Protein AF-Q2H1C8-F1 (afdb_monomer)

Structure (mmCIF, N/CA/C/O backbone):
data_AF-Q2H1C8-F1
#
_entry.id   AF-Q2H1C8-F1
#
loop_
_atom_site.group_PDB
_atom_site.id
_atom_site.type_symbol
_atom_site.label_atom_id
_atom_site.label_alt_id
_atom_site.label_comp_id
_atom_site.label_asym_id
_atom_site.label_entity_id
_atom_site.label_seq_id
_atom_site.pdbx_PDB_ins_code
_atom_site.Cartn_x
_atom_site.Cartn_y
_atom_site.Cartn_z
_atom_site.occupancy
_atom_site.B_iso_or_equiv
_atom_site.auth_seq_id
_atom_site.auth_comp_id
_atom_site.auth_asym_id
_atom_site.auth_atom_id
_atom_site.pdbx_PDB_model_num
ATOM 1 N N . MET A 1 1 ? -39.085 -27.936 -40.346 1.00 47.75 1 MET A N 1
ATOM 2 C CA . MET A 1 1 ? -37.870 -27.514 -39.615 1.00 47.75 1 MET A CA 1
ATOM 3 C C . MET A 1 1 ? -37.328 -26.247 -40.264 1.00 47.75 1 MET A C 1
ATOM 5 O O . MET A 1 1 ? -36.625 -26.359 -41.251 1.00 47.75 1 MET A O 1
ATOM 9 N N . HIS A 1 2 ? -37.694 -25.061 -39.776 1.00 37.44 2 HIS A N 1
ATOM 10 C CA . HIS A 1 2 ? -36.994 -23.793 -40.040 1.00 37.44 2 HIS A CA 1
ATOM 11 C C . HIS A 1 2 ? -37.381 -22.828 -38.915 1.00 37.44 2 HIS A C 1
ATOM 13 O O . HIS A 1 2 ? -38.560 -22.537 -38.712 1.00 37.44 2 HIS A O 1
ATOM 19 N N . MET A 1 3 ? -36.390 -22.457 -38.104 1.00 42.28 3 MET A N 1
ATOM 20 C CA . MET A 1 3 ? -36.569 -21.702 -36.867 1.00 42.28 3 MET A CA 1
ATOM 21 C C . MET A 1 3 ? -36.722 -20.199 -37.115 1.00 42.28 3 MET A C 1
ATOM 23 O O . MET A 1 3 ? -36.056 -19.604 -37.959 1.00 42.28 3 MET A O 1
ATOM 27 N N . ARG A 1 4 ? -37.620 -19.616 -36.316 1.00 41.25 4 ARG A N 1
ATOM 28 C CA . ARG A 1 4 ? -37.974 -18.198 -36.221 1.00 41.25 4 ARG A CA 1
ATOM 29 C C . ARG A 1 4 ? -36.834 -17.352 -35.637 1.00 41.25 4 ARG A C 1
ATOM 31 O O . ARG A 1 4 ? -36.237 -17.722 -34.631 1.00 41.25 4 ARG A O 1
ATOM 38 N N . LYS A 1 5 ? -36.637 -16.162 -36.213 1.00 43.81 5 LYS A N 1
ATOM 39 C CA . LYS A 1 5 ? -35.953 -15.008 -35.598 1.00 43.81 5 LYS A CA 1
ATOM 40 C C . LYS A 1 5 ? -36.839 -14.376 -34.509 1.00 43.81 5 LYS A C 1
ATOM 42 O O . LYS A 1 5 ? -38.041 -14.254 -34.753 1.00 43.81 5 LYS A O 1
ATOM 47 N N . PRO A 1 6 ? -36.281 -13.873 -33.395 1.00 55.62 6 PRO A N 1
ATOM 48 C CA . PRO A 1 6 ? -36.965 -12.903 -32.551 1.00 55.62 6 PRO A CA 1
ATOM 49 C C . PRO A 1 6 ? -36.485 -11.464 -32.798 1.00 55.62 6 PRO A C 1
ATOM 51 O O . PRO A 1 6 ? -35.338 -11.203 -33.162 1.00 55.62 6 PRO A O 1
ATOM 54 N N . ALA A 1 7 ? -37.440 -10.554 -32.623 1.00 42.25 7 ALA A N 1
ATOM 55 C CA . ALA A 1 7 ? -37.390 -9.126 -32.883 1.00 42.25 7 ALA A CA 1
ATOM 56 C C . ALA A 1 7 ? -36.668 -8.331 -31.782 1.00 42.25 7 ALA A C 1
ATOM 58 O O . ALA A 1 7 ? -36.694 -8.689 -30.606 1.00 42.25 7 ALA A O 1
ATOM 59 N N . ALA A 1 8 ? -36.063 -7.216 -32.193 1.00 38.38 8 ALA A N 1
ATOM 60 C CA . ALA A 1 8 ? -35.438 -6.228 -31.328 1.00 38.38 8 ALA A CA 1
ATOM 61 C C . ALA A 1 8 ? -36.496 -5.301 -30.704 1.00 38.38 8 ALA A C 1
ATOM 63 O O . ALA A 1 8 ? -37.280 -4.676 -31.417 1.00 38.38 8 ALA A O 1
ATOM 64 N N . VAL A 1 9 ? -36.485 -5.188 -29.375 1.00 45.25 9 VAL A N 1
ATOM 65 C CA . VAL A 1 9 ? -37.262 -4.203 -28.610 1.00 45.25 9 VAL A CA 1
ATOM 66 C C . VAL A 1 9 ? -36.322 -3.060 -28.237 1.00 45.25 9 VAL A C 1
ATOM 68 O O . VAL A 1 9 ? -35.395 -3.232 -27.448 1.00 45.25 9 VAL A O 1
ATOM 71 N N . GLY A 1 10 ? -36.542 -1.896 -28.848 1.00 35.31 10 GLY A N 1
ATOM 72 C CA . GLY A 1 10 ? -35.863 -0.650 -28.512 1.00 35.31 10 GLY A CA 1
ATOM 73 C C . GLY A 1 10 ? -36.555 0.041 -27.340 1.00 35.31 10 GLY A C 1
ATOM 74 O O . GLY A 1 10 ? -37.722 0.410 -27.442 1.00 35.31 10 GLY A O 1
ATOM 75 N N . VAL A 1 11 ? -35.830 0.240 -26.239 1.00 39.38 11 VAL A N 1
ATOM 76 C CA . VAL A 1 11 ? -36.280 1.049 -25.101 1.00 39.38 11 VAL A CA 1
ATOM 77 C C . VAL A 1 11 ? -35.588 2.408 -25.178 1.00 39.38 11 VAL A C 1
ATOM 79 O O . VAL A 1 11 ? -34.379 2.528 -24.985 1.00 39.38 11 VAL A O 1
ATOM 82 N N . SER A 1 12 ? -36.379 3.428 -25.506 1.00 35.19 12 SER A N 1
ATOM 83 C CA . SER A 1 12 ? -36.009 4.842 -25.504 1.00 35.19 12 SER A CA 1
ATOM 84 C C . SER A 1 12 ? -36.147 5.397 -24.084 1.00 35.19 12 SER A C 1
ATOM 86 O O . SER A 1 12 ? -37.253 5.475 -23.553 1.00 35.19 12 SER A O 1
ATOM 88 N N . LEU A 1 13 ? -35.030 5.767 -23.455 1.00 40.91 13 LEU A N 1
ATOM 89 C CA . LEU A 1 13 ? -35.006 6.454 -22.161 1.00 40.91 13 LEU A CA 1
ATOM 90 C C . LEU A 1 13 ? -34.890 7.964 -22.392 1.00 40.91 13 LEU A C 1
ATOM 92 O O . LEU A 1 13 ? -33.826 8.492 -22.721 1.00 40.91 13 LEU A O 1
ATOM 96 N N . GLN A 1 14 ? -36.020 8.652 -22.226 1.00 35.97 14 GLN A N 1
ATOM 97 C CA . GLN A 1 14 ? -36.100 10.107 -22.198 1.00 35.97 14 GLN A CA 1
ATOM 98 C C . GLN A 1 14 ? -35.406 10.662 -20.948 1.00 35.97 14 GLN A C 1
ATOM 100 O O . GLN A 1 14 ? -35.625 10.220 -19.823 1.00 35.97 14 GLN A O 1
ATOM 105 N N . ARG A 1 15 ? -34.556 11.662 -21.179 1.00 33.75 15 ARG A N 1
ATOM 106 C CA . ARG A 1 15 ? -33.728 12.354 -20.192 1.00 33.75 15 ARG A CA 1
ATOM 107 C C . ARG A 1 15 ? -34.491 13.581 -19.688 1.00 33.75 15 ARG A C 1
ATOM 109 O O . ARG A 1 15 ? -34.527 14.605 -20.369 1.00 33.75 15 ARG A O 1
ATOM 116 N N . THR A 1 16 ? -35.113 13.483 -18.519 1.00 36.34 16 THR A N 1
ATOM 117 C CA . THR A 1 16 ? -35.773 14.610 -17.849 1.00 36.34 16 THR A CA 1
ATOM 118 C C . THR A 1 16 ? -34.731 15.565 -17.262 1.00 36.34 16 THR A C 1
ATOM 120 O O . THR A 1 16 ? -33.874 15.194 -16.462 1.00 36.34 16 THR A O 1
ATOM 123 N N . ARG A 1 17 ? -34.780 16.820 -17.721 1.00 34.28 17 ARG A N 1
ATOM 124 C CA . ARG A 1 17 ? -34.026 17.958 -17.189 1.00 34.28 17 ARG A CA 1
ATOM 125 C C . ARG A 1 17 ? -34.794 18.535 -15.998 1.00 34.28 17 ARG A C 1
ATOM 127 O O . ARG A 1 17 ? -35.931 18.954 -16.175 1.00 34.28 17 ARG A O 1
ATOM 134 N N . TYR A 1 18 ? -34.153 18.629 -14.837 1.00 34.91 18 TYR A N 1
ATOM 135 C CA . TYR A 1 18 ? -34.600 19.466 -13.723 1.00 34.91 18 TYR A CA 1
ATOM 136 C C . TYR A 1 18 ? -33.460 20.410 -13.333 1.00 34.91 18 TYR A C 1
ATOM 138 O O . TYR A 1 18 ? -32.465 19.985 -12.754 1.00 34.91 18 TYR A O 1
ATOM 146 N N . LEU A 1 19 ? -33.605 21.690 -13.674 1.00 37.50 19 LEU A N 1
ATOM 147 C CA . LEU A 1 19 ? -32.860 22.805 -13.093 1.00 37.50 19 LEU A CA 1
ATOM 148 C C . LEU A 1 19 ? -33.849 23.962 -12.954 1.00 37.50 19 LEU A C 1
ATOM 150 O O . LEU A 1 19 ? -34.222 24.572 -13.948 1.00 37.50 19 LEU A O 1
ATOM 154 N N . ASN A 1 20 ? -34.281 24.225 -11.724 1.00 35.97 20 ASN A N 1
ATOM 155 C CA . ASN A 1 20 ? -34.938 25.462 -11.321 1.00 35.97 20 ASN A CA 1
ATOM 156 C C . ASN A 1 20 ? -34.408 25.808 -9.928 1.00 35.97 20 ASN A C 1
ATOM 158 O O . ASN A 1 20 ? -34.666 25.089 -8.967 1.00 35.97 20 ASN A O 1
ATOM 162 N N . ALA A 1 21 ? -33.652 26.897 -9.837 1.00 36.03 21 ALA A N 1
ATOM 163 C CA . ALA A 1 21 ? -33.289 27.552 -8.588 1.00 36.03 21 ALA A CA 1
ATOM 164 C C . ALA A 1 21 ? -33.554 29.051 -8.778 1.00 36.03 21 ALA A C 1
ATOM 166 O O . ALA A 1 21 ? -32.975 29.637 -9.696 1.00 36.03 21 ALA A O 1
ATOM 167 N N . PRO A 1 22 ? -34.424 29.678 -7.972 1.00 46.78 22 PRO A N 1
ATOM 168 C CA . PRO A 1 22 ? -34.590 31.117 -8.003 1.00 46.78 22 PRO A CA 1
ATOM 169 C C . PRO A 1 22 ? -33.623 31.792 -7.025 1.00 46.78 22 PRO A C 1
ATOM 171 O O . PRO A 1 22 ? -33.541 31.463 -5.843 1.00 46.78 22 PRO A O 1
ATOM 174 N N . SER A 1 23 ? -32.906 32.772 -7.558 1.00 36.56 23 SER A N 1
ATOM 175 C CA . SER A 1 23 ? -32.208 33.830 -6.840 1.00 36.56 23 SER A CA 1
ATOM 176 C C . SER A 1 23 ? -33.203 34.794 -6.193 1.00 36.56 23 SER A C 1
ATOM 178 O O . SER A 1 23 ? -34.094 35.288 -6.883 1.00 36.56 23 SER A O 1
ATOM 180 N N . LEU A 1 24 ? -32.995 35.151 -4.924 1.00 36.97 24 LEU A N 1
ATOM 181 C CA . LEU A 1 24 ? -33.619 36.319 -4.303 1.00 36.97 24 LEU A CA 1
ATOM 182 C C . LEU A 1 24 ? -32.578 37.103 -3.500 1.00 36.97 24 LEU A C 1
ATOM 184 O O . LEU A 1 24 ? -31.921 36.584 -2.602 1.00 36.97 24 LEU A O 1
ATOM 188 N N . SER A 1 25 ? -32.448 38.364 -3.896 1.00 32.69 25 SER A N 1
ATOM 189 C CA . SER A 1 25 ? -31.690 39.446 -3.281 1.00 32.69 25 SER A CA 1
ATOM 190 C C . SER A 1 25 ? -32.709 40.446 -2.747 1.00 32.69 25 SER A C 1
ATOM 192 O O . SER A 1 25 ? -33.549 40.883 -3.533 1.00 32.69 25 SER A O 1
ATOM 194 N N . THR A 1 26 ? -32.670 40.825 -1.465 1.00 34.62 26 THR A N 1
ATOM 195 C CA . THR A 1 26 ? -33.215 42.111 -0.978 1.00 34.62 26 THR A CA 1
ATOM 196 C C . THR A 1 26 ? -32.616 42.481 0.388 1.00 34.62 26 THR A C 1
ATOM 198 O O . THR A 1 26 ? -32.080 41.639 1.100 1.00 34.62 26 THR A O 1
ATOM 201 N N . ALA A 1 27 ? -32.657 43.774 0.690 1.00 31.86 27 ALA A N 1
ATOM 202 C CA . ALA A 1 27 ? -31.716 44.572 1.462 1.00 31.86 27 ALA A CA 1
ATOM 203 C C . ALA A 1 27 ? -32.172 44.962 2.895 1.00 31.86 27 ALA A C 1
ATOM 205 O O . ALA A 1 27 ? -33.369 45.102 3.108 1.00 31.86 27 ALA A O 1
ATOM 206 N N . LEU A 1 28 ? -31.176 45.280 3.758 1.00 38.34 28 LEU A N 1
ATOM 207 C CA . LEU A 1 28 ? -31.119 46.308 4.848 1.00 38.34 28 LEU A CA 1
ATOM 208 C C . LEU A 1 28 ? -32.141 46.248 6.025 1.00 38.34 28 LEU A C 1
ATOM 210 O O . LEU A 1 28 ? -33.147 45.562 5.909 1.00 38.34 28 LEU A O 1
ATOM 214 N N . PRO A 1 29 ? -32.017 47.049 7.122 1.00 43.69 29 PRO A N 1
ATOM 215 C CA . PRO A 1 29 ? -30.864 47.637 7.845 1.00 43.69 29 PRO A CA 1
ATOM 216 C C . PRO A 1 29 ? -30.934 47.459 9.400 1.00 43.69 29 PRO A C 1
ATOM 218 O O . PRO A 1 29 ? -31.961 47.082 9.946 1.00 43.69 29 PRO A O 1
ATOM 221 N N . GLY A 1 30 ? -29.871 47.867 10.115 1.00 32.38 30 GLY A N 1
ATOM 222 C CA . GLY A 1 30 ? -29.952 48.474 11.462 1.00 32.38 30 GLY A CA 1
ATOM 223 C C . GLY A 1 30 ? -30.080 47.553 12.688 1.00 32.38 30 GLY A C 1
ATOM 224 O O . GLY A 1 30 ? -31.039 46.810 12.831 1.00 32.38 30 GLY A O 1
ATOM 225 N N . ASP A 1 31 ? -29.129 47.645 13.622 1.00 34.78 31 ASP A N 1
ATOM 226 C CA . ASP A 1 31 ? -29.309 48.327 14.921 1.00 34.78 31 ASP A CA 1
ATOM 227 C C . ASP A 1 31 ? -28.268 47.804 15.935 1.00 34.78 31 ASP A C 1
ATOM 229 O O . ASP A 1 31 ? -28.233 46.628 16.307 1.00 34.78 31 ASP A O 1
ATOM 233 N N . ALA A 1 32 ? -27.358 48.683 16.354 1.00 44.25 32 ALA A N 1
ATOM 234 C CA . ALA A 1 32 ? -26.281 48.366 17.282 1.00 44.25 32 ALA A CA 1
ATOM 235 C C . ALA A 1 32 ? -26.806 48.413 18.723 1.00 44.25 32 ALA A C 1
ATOM 237 O O . ALA A 1 32 ? -27.017 49.489 19.280 1.00 44.25 32 ALA A O 1
ATOM 238 N N . ARG A 1 33 ? -26.980 47.247 19.361 1.00 36.88 33 ARG A N 1
ATOM 239 C CA . ARG A 1 33 ? -27.261 47.154 20.802 1.00 36.88 33 ARG A CA 1
ATOM 240 C C . ARG A 1 33 ? -26.082 46.569 21.572 1.00 36.88 33 ARG A C 1
ATOM 242 O O . ARG A 1 33 ? -25.694 45.414 21.436 1.00 36.88 33 ARG A O 1
ATOM 249 N N . MET A 1 34 ? -25.535 47.437 22.411 1.00 42.88 34 MET A N 1
ATOM 250 C CA . MET A 1 34 ? -24.472 47.222 23.380 1.00 42.88 34 MET A CA 1
ATOM 251 C C . MET A 1 34 ? -24.948 46.283 24.505 1.00 42.88 34 MET A C 1
ATOM 253 O O . MET A 1 34 ? -25.740 46.677 25.362 1.00 42.88 34 MET A O 1
ATOM 257 N N . HIS A 1 35 ? -24.458 45.041 24.535 1.00 41.94 35 HIS A N 1
ATOM 258 C CA . HIS A 1 35 ? -24.708 44.115 25.642 1.00 41.94 35 HIS A CA 1
ATOM 259 C C . HIS A 1 35 ? -23.667 44.308 26.754 1.00 41.94 35 HIS A C 1
ATOM 261 O O . HIS A 1 35 ? -22.534 43.841 26.671 1.00 41.94 35 HIS A O 1
ATOM 267 N N . LYS A 1 36 ? -24.085 45.003 27.818 1.00 39.75 36 LYS A N 1
ATOM 268 C CA . LYS A 1 36 ? -23.411 45.070 29.124 1.00 39.75 36 LYS A CA 1
ATOM 269 C C . LYS A 1 36 ? -23.222 43.655 29.689 1.00 39.75 36 LYS A C 1
ATOM 271 O O . LYS A 1 36 ? -24.198 42.970 29.992 1.00 39.75 36 LYS A O 1
ATOM 276 N N . THR A 1 37 ? -21.975 43.241 29.886 1.00 42.34 37 THR A N 1
ATOM 277 C CA . THR A 1 37 ? -21.612 42.018 30.612 1.00 42.34 37 THR A CA 1
ATOM 278 C C . THR A 1 37 ? -21.933 42.172 32.098 1.00 42.34 37 THR A C 1
ATOM 280 O O . THR A 1 37 ? -21.406 43.063 32.766 1.00 42.34 37 THR A O 1
ATOM 283 N N . ARG A 1 38 ? -22.804 41.303 32.622 1.00 50.41 38 ARG A N 1
ATOM 284 C CA . ARG A 1 38 ? -23.060 41.156 34.062 1.00 50.41 38 ARG A CA 1
ATOM 285 C C . ARG A 1 38 ? -21.930 40.327 34.704 1.00 50.41 38 ARG A C 1
ATOM 287 O O . ARG A 1 38 ? -21.481 39.367 34.081 1.00 50.41 38 ARG A O 1
ATOM 294 N N . PRO A 1 39 ? -21.461 40.674 35.915 1.00 47.44 39 PRO A N 1
ATOM 295 C CA . PRO A 1 39 ? -20.345 39.993 36.568 1.00 47.44 39 PRO A CA 1
ATOM 296 C C . PRO A 1 39 ? -20.703 38.580 37.065 1.00 47.44 39 PRO A C 1
ATOM 298 O O . PRO A 1 39 ? -21.819 38.312 37.507 1.00 47.44 39 PRO A O 1
ATOM 301 N N . LEU A 1 40 ? -19.705 37.692 37.005 1.00 46.59 40 LEU A N 1
ATOM 302 C CA . LEU A 1 40 ? -19.705 36.257 37.330 1.00 46.59 40 LEU A CA 1
ATOM 303 C C . LEU A 1 40 ? -19.824 35.970 38.845 1.00 46.59 40 LEU A C 1
ATOM 305 O O . LEU A 1 40 ? -18.958 35.332 39.438 1.00 46.59 40 LEU A O 1
ATOM 309 N N . GLY A 1 41 ? -20.887 36.459 39.487 1.00 51.81 41 GLY A N 1
ATOM 310 C CA . GLY A 1 41 ? -21.098 36.327 40.934 1.00 51.81 41 GLY A CA 1
ATOM 311 C C . GLY A 1 41 ? -21.976 35.157 41.399 1.00 51.81 41 GLY A C 1
ATOM 312 O O . GLY A 1 41 ? -21.980 34.869 42.589 1.00 51.81 41 GLY A O 1
ATOM 313 N N . SER A 1 42 ? -22.713 34.463 40.519 1.00 47.88 42 SER A N 1
ATOM 314 C CA . SER A 1 42 ? -23.814 33.570 40.949 1.00 47.88 42 SER A CA 1
ATOM 315 C C . SER A 1 42 ? -23.614 32.066 40.699 1.00 47.88 42 SER A C 1
ATOM 317 O O . SER A 1 42 ? -24.591 31.331 40.587 1.00 47.88 42 SER A O 1
ATOM 319 N N . LEU A 1 43 ? 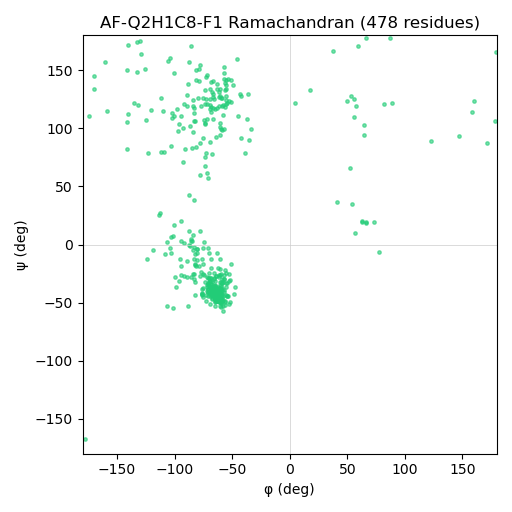-22.372 31.574 40.612 1.00 50.12 43 LEU A N 1
ATOM 320 C CA . LEU A 1 43 ? -22.093 30.126 40.518 1.00 50.12 43 LEU A CA 1
ATOM 321 C C . LEU A 1 43 ? -21.631 29.491 41.842 1.00 50.12 43 LEU A C 1
ATOM 323 O O . LEU A 1 43 ? -21.258 28.320 41.858 1.00 50.12 43 LEU A O 1
ATOM 327 N N . ARG A 1 44 ? -21.669 30.227 42.963 1.00 50.94 44 ARG A N 1
ATOM 328 C CA . ARG A 1 44 ? -21.317 29.679 44.287 1.00 50.94 44 ARG A CA 1
ATOM 329 C C . ARG A 1 44 ? -22.431 28.870 44.963 1.00 50.94 44 ARG A C 1
ATOM 331 O O . ARG A 1 44 ? -22.113 28.107 45.865 1.00 50.94 44 ARG A O 1
ATOM 338 N N . ASP A 1 45 ? -23.667 28.935 44.469 1.00 53.44 45 ASP A N 1
ATOM 339 C CA . ASP A 1 45 ? -24.821 28.280 45.110 1.00 53.44 45 ASP A CA 1
ATOM 340 C C . ASP A 1 45 ? -25.280 26.974 44.430 1.00 53.44 45 ASP A C 1
ATOM 342 O O . ASP A 1 45 ? -26.295 26.401 44.814 1.00 53.44 45 ASP A O 1
ATOM 346 N N . ILE A 1 46 ? -24.542 26.470 43.429 1.00 56.34 46 ILE A N 1
ATOM 347 C CA . ILE A 1 46 ? -24.940 25.275 42.648 1.00 56.34 46 ILE A CA 1
ATOM 348 C C . ILE A 1 46 ? -24.080 24.038 42.973 1.00 56.34 46 ILE A C 1
ATOM 350 O O . ILE A 1 46 ? -24.411 22.925 42.567 1.00 56.34 46 ILE A O 1
ATOM 354 N N . PHE A 1 47 ? -23.007 24.177 43.757 1.00 51.81 47 PHE A N 1
ATOM 355 C CA . PHE A 1 47 ? -22.243 23.016 44.217 1.00 51.81 47 PHE A CA 1
ATOM 356 C C . PHE A 1 47 ? -22.737 22.570 45.600 1.00 51.81 47 PHE A C 1
ATOM 358 O O . PHE A 1 47 ? -22.490 23.276 46.582 1.00 51.81 47 PHE A O 1
ATOM 365 N N . PRO A 1 48 ? -23.409 21.408 45.728 1.00 45.72 48 PRO A N 1
ATOM 366 C CA . PRO A 1 48 ? -23.657 20.826 47.036 1.00 45.72 48 PRO A CA 1
ATOM 367 C C . PRO A 1 48 ? -22.301 20.555 47.686 1.00 45.72 48 PRO A C 1
ATOM 369 O O . PRO A 1 48 ? -21.383 20.055 47.035 1.00 45.72 48 PRO A O 1
ATOM 372 N N . ARG A 1 49 ? -22.191 20.947 48.959 1.00 48.69 49 ARG A N 1
ATOM 373 C CA . ARG A 1 49 ? -21.038 20.768 49.848 1.00 48.69 49 ARG A CA 1
ATOM 374 C C . ARG A 1 49 ? -20.316 19.456 49.547 1.00 48.69 49 ARG A C 1
ATOM 376 O O . ARG A 1 49 ? -20.740 18.388 49.982 1.00 48.69 49 ARG A O 1
ATOM 383 N N . ILE A 1 50 ? -19.224 19.568 48.794 1.00 46.75 50 ILE A N 1
ATOM 384 C CA . ILE A 1 50 ? -18.255 18.499 48.600 1.00 46.75 50 ILE A CA 1
ATOM 385 C C . ILE A 1 50 ? -17.853 18.046 49.997 1.00 46.75 50 ILE A C 1
ATOM 387 O O . ILE A 1 50 ? -17.470 18.870 50.827 1.00 46.75 50 ILE A O 1
ATOM 391 N N . HIS A 1 51 ? -18.040 16.753 50.240 1.00 50.91 51 HIS A N 1
ATOM 392 C CA . HIS A 1 51 ? -17.789 16.066 51.493 1.00 50.91 51 HIS A CA 1
ATOM 393 C C . HIS A 1 51 ? -16.543 16.614 52.191 1.00 50.91 51 HIS A C 1
ATOM 395 O O . HIS A 1 51 ? -15.410 16.377 51.778 1.00 50.91 51 HIS A O 1
ATOM 401 N N . GLN A 1 52 ? -16.781 17.342 53.277 1.00 50.78 52 GLN A N 1
ATOM 402 C CA . GLN A 1 52 ? -15.809 17.487 54.344 1.00 50.78 52 GLN A CA 1
ATOM 403 C C . GLN A 1 52 ? -15.454 16.048 54.752 1.00 50.78 52 GLN A C 1
ATOM 405 O O . GLN A 1 52 ? -16.390 15.285 55.023 1.00 50.78 52 GLN A O 1
ATOM 410 N N . PRO A 1 53 ? -14.180 15.611 54.701 1.00 50.66 53 PRO A N 1
ATOM 411 C CA . PRO A 1 53 ? -13.854 14.257 55.109 1.00 50.66 53 PRO A CA 1
ATOM 412 C C . PRO A 1 53 ? -14.370 14.090 56.532 1.00 50.66 53 PRO A C 1
ATOM 414 O O . PRO A 1 53 ? -14.099 14.916 57.407 1.00 50.66 53 PRO A O 1
ATOM 417 N N . LEU A 1 54 ? -15.202 13.065 56.694 1.00 49.59 54 LEU A N 1
ATOM 418 C CA . LEU A 1 54 ? -15.783 12.651 57.957 1.00 49.59 54 LEU A CA 1
ATOM 419 C C . LEU A 1 54 ? -14.673 12.721 59.021 1.00 49.59 54 LEU A C 1
ATOM 421 O O . LEU A 1 54 ? -13.592 12.186 58.753 1.00 49.59 54 LEU A O 1
ATOM 425 N N . PRO A 1 55 ? -14.866 13.401 60.167 1.00 48.53 55 PRO A N 1
ATOM 426 C CA . PRO A 1 55 ? -13.867 13.423 61.224 1.00 48.53 55 PRO A CA 1
ATOM 427 C C . PRO A 1 55 ? -13.725 11.992 61.738 1.00 48.53 55 PRO A C 1
ATOM 429 O O . PRO A 1 55 ? -14.499 11.524 62.570 1.00 48.53 55 PRO A O 1
ATOM 432 N N . MET A 1 56 ? -12.776 11.274 61.146 1.00 49.25 56 MET A N 1
ATOM 433 C CA . MET A 1 56 ? -12.441 9.903 61.473 1.00 49.25 56 MET A CA 1
ATOM 434 C C . MET A 1 56 ? -12.132 9.877 62.963 1.00 49.25 56 MET A C 1
ATOM 436 O O . MET A 1 56 ? -11.286 10.635 63.446 1.00 49.25 56 MET A O 1
ATOM 440 N N . ASN A 1 57 ? -12.897 9.076 63.702 1.00 67.31 57 ASN A N 1
ATOM 441 C CA . ASN A 1 57 ? -12.821 9.028 65.152 1.00 67.31 57 ASN A CA 1
ATOM 442 C C . ASN A 1 57 ? -11.364 8.724 65.538 1.00 67.31 57 ASN A C 1
ATOM 444 O O . ASN A 1 57 ? -10.723 7.881 64.911 1.00 67.31 57 ASN A O 1
ATOM 448 N N . GLN A 1 58 ? -10.809 9.395 66.548 1.00 69.06 58 GLN A N 1
ATOM 449 C CA . GLN A 1 58 ? -9.393 9.249 66.925 1.00 69.06 58 GLN A CA 1
ATOM 450 C C . GLN A 1 58 ? -9.012 7.780 67.210 1.00 69.06 58 GLN A C 1
ATOM 452 O O . GLN A 1 58 ? -7.868 7.369 67.033 1.00 69.06 58 GLN A O 1
ATOM 457 N N . ARG A 1 59 ? -9.999 6.956 67.580 1.00 72.69 59 ARG A N 1
ATOM 458 C CA . ARG A 1 59 ? -9.864 5.500 67.728 1.00 72.69 59 ARG A CA 1
ATOM 459 C C . ARG A 1 59 ? -9.721 4.748 66.402 1.00 72.69 59 ARG A C 1
ATOM 461 O O . ARG A 1 59 ? -9.014 3.749 66.345 1.00 72.69 59 ARG A O 1
ATOM 468 N N . GLU A 1 60 ? -10.384 5.194 65.343 1.00 67.81 60 GLU A N 1
ATOM 469 C CA . GLU A 1 60 ? -10.311 4.582 64.012 1.00 67.81 60 GLU A CA 1
ATOM 470 C C . GLU A 1 60 ? -8.994 4.918 63.319 1.00 67.81 60 GLU A C 1
ATOM 472 O O . GLU A 1 60 ? -8.394 4.040 62.703 1.00 67.81 60 GLU A O 1
ATOM 477 N N . SER A 1 61 ? -8.486 6.143 63.486 1.00 81.12 61 SER A N 1
ATOM 478 C CA . SER A 1 61 ? -7.150 6.501 62.999 1.00 81.12 61 SER A CA 1
ATOM 479 C C . SER A 1 61 ? -6.048 5.746 63.736 1.00 81.12 61 SER A C 1
ATOM 481 O O . SER A 1 61 ? -5.121 5.262 63.091 1.00 81.12 61 SER A O 1
ATOM 483 N N . GLN A 1 62 ? -6.186 5.535 65.049 1.00 79.31 62 GLN A N 1
ATOM 484 C CA . GLN A 1 62 ? -5.282 4.667 65.808 1.00 79.31 62 GLN A CA 1
ATOM 485 C C . GLN A 1 62 ? -5.368 3.203 65.360 1.00 79.31 62 GLN A C 1
ATOM 487 O O . GLN A 1 62 ? -4.333 2.573 65.171 1.00 79.31 62 GLN A O 1
ATOM 492 N N . ARG A 1 63 ? -6.571 2.662 65.118 1.00 76.69 63 ARG A N 1
ATOM 493 C CA . ARG A 1 63 ? -6.737 1.293 64.593 1.00 76.69 63 ARG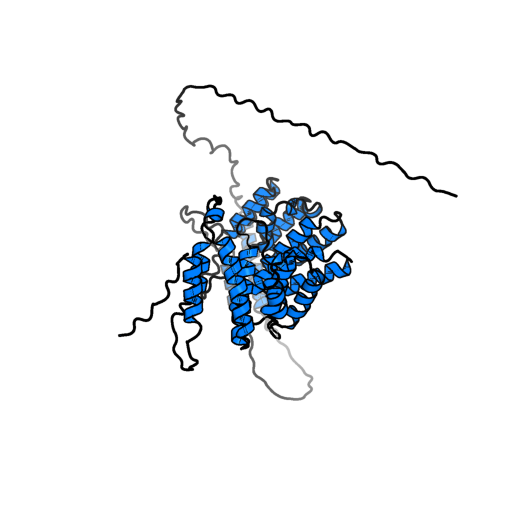 A CA 1
ATOM 494 C C . ARG A 1 63 ? -6.137 1.124 63.202 1.00 76.69 63 ARG A C 1
ATOM 496 O O . ARG A 1 63 ? -5.500 0.109 62.941 1.00 76.69 63 ARG A O 1
ATOM 503 N N . LEU A 1 64 ? -6.307 2.112 62.326 1.00 78.06 64 LEU A N 1
ATOM 504 C CA . LEU A 1 64 ? -5.688 2.097 61.005 1.00 78.06 64 LEU A CA 1
ATOM 505 C C . LEU A 1 64 ? -4.160 2.139 61.124 1.00 78.06 64 LEU A C 1
ATOM 507 O O . LEU A 1 64 ? -3.473 1.360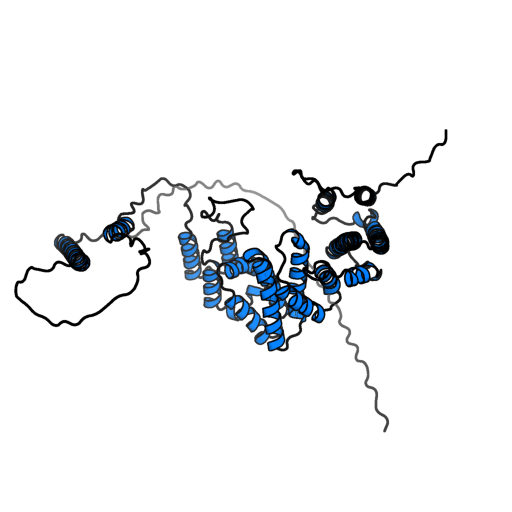 60.470 1.00 78.06 64 LEU A O 1
ATOM 511 N N . LEU A 1 65 ? -3.632 3.004 61.992 1.00 83.56 65 LEU A N 1
ATOM 512 C CA . LEU A 1 65 ? -2.197 3.125 62.223 1.00 83.56 65 LEU A CA 1
ATOM 513 C C . LEU A 1 65 ? -1.597 1.823 62.771 1.00 83.56 65 LEU A C 1
ATOM 515 O O . LEU A 1 65 ? -0.556 1.380 62.292 1.00 83.56 65 LEU A O 1
ATOM 519 N N . GLU A 1 66 ? -2.258 1.188 63.739 1.00 77.94 66 GLU A N 1
ATOM 520 C CA . GLU A 1 66 ? -1.813 -0.094 64.290 1.00 77.94 66 GLU A CA 1
ATOM 521 C C . GLU A 1 66 ? -1.891 -1.216 63.248 1.00 77.94 66 GLU A C 1
ATOM 523 O O . GLU A 1 66 ? -0.936 -1.976 63.117 1.00 77.94 66 GLU A O 1
ATOM 528 N N . ASN A 1 67 ? -2.936 -1.262 62.415 1.00 75.69 67 ASN A N 1
ATOM 529 C CA . ASN A 1 67 ? -3.024 -2.231 61.316 1.00 75.69 67 ASN A CA 1
ATOM 530 C C . ASN A 1 67 ? -1.941 -2.029 60.246 1.00 75.69 67 ASN A C 1
ATOM 532 O O . ASN A 1 67 ? -1.421 -2.995 59.691 1.00 75.69 67 ASN A O 1
ATOM 536 N N . ILE A 1 68 ? -1.562 -0.782 59.959 1.00 79.88 68 ILE A N 1
ATOM 537 C CA . ILE A 1 68 ? -0.462 -0.498 59.030 1.00 79.88 68 ILE A CA 1
ATOM 538 C C . ILE A 1 68 ? 0.873 -0.927 59.648 1.00 79.88 68 ILE A C 1
ATOM 540 O O . ILE A 1 68 ? 1.682 -1.561 58.971 1.00 79.88 68 ILE A O 1
ATOM 544 N N . LYS A 1 69 ? 1.104 -0.643 60.937 1.00 85.25 69 LYS A N 1
ATOM 545 C CA . LYS A 1 69 ? 2.324 -1.067 61.642 1.00 85.25 69 LYS A CA 1
ATOM 546 C C . LYS A 1 69 ? 2.456 -2.586 61.711 1.00 85.25 69 LYS A C 1
ATOM 548 O O . LYS A 1 69 ? 3.554 -3.100 61.504 1.00 85.25 69 LYS A O 1
ATOM 553 N N . THR A 1 70 ? 1.370 -3.305 61.999 1.00 79.12 70 THR A N 1
ATOM 554 C CA . THR A 1 70 ? 1.383 -4.774 62.045 1.00 79.12 70 THR A CA 1
ATOM 555 C C . THR A 1 70 ? 1.621 -5.358 60.661 1.00 79.12 70 THR A C 1
ATOM 557 O O . THR A 1 70 ? 2.461 -6.242 60.532 1.00 79.12 70 THR A O 1
ATOM 560 N N . SER A 1 71 ? 0.991 -4.811 59.616 1.00 72.88 71 SER A N 1
ATOM 561 C CA . SER A 1 71 ? 1.250 -5.218 58.231 1.00 72.88 71 SER A CA 1
ATOM 562 C C . SER A 1 71 ? 2.707 -4.993 57.825 1.00 72.88 71 SER A C 1
ATOM 564 O O . SER A 1 71 ? 3.291 -5.853 57.173 1.00 72.88 71 SER A O 1
ATOM 566 N N . PHE A 1 72 ? 3.312 -3.868 58.216 1.00 78.00 72 PHE A N 1
ATOM 567 C CA . PHE A 1 72 ? 4.716 -3.581 57.918 1.00 78.00 72 PHE A CA 1
ATOM 568 C C . PHE A 1 72 ? 5.671 -4.521 58.650 1.00 78.00 72 PHE A C 1
ATOM 570 O O . PHE A 1 72 ? 6.606 -5.026 58.037 1.00 78.00 72 PHE A O 1
ATOM 577 N N . ARG A 1 73 ? 5.428 -4.791 59.938 1.00 76.50 73 ARG A N 1
ATOM 578 C CA . ARG A 1 73 ? 6.225 -5.758 60.707 1.00 76.50 73 ARG A CA 1
ATOM 579 C C . ARG A 1 73 ? 6.106 -7.160 60.133 1.00 76.50 73 ARG A C 1
ATOM 581 O O . ARG A 1 73 ? 7.123 -7.785 59.897 1.00 76.50 73 ARG A O 1
ATOM 588 N N . LEU A 1 74 ? 4.897 -7.598 59.788 1.00 71.06 74 LEU A N 1
ATOM 589 C CA . LEU A 1 74 ? 4.673 -8.912 59.188 1.00 71.06 74 LEU A CA 1
ATOM 590 C C . LEU A 1 74 ? 5.382 -9.057 57.830 1.00 71.06 74 LEU A C 1
ATOM 592 O O . LEU A 1 74 ? 5.922 -10.116 57.518 1.00 71.06 74 LEU A O 1
ATOM 596 N N . GLN A 1 75 ? 5.405 -7.989 57.026 1.00 71.38 75 GLN A N 1
ATOM 597 C CA . GLN A 1 75 ? 6.133 -7.957 55.757 1.00 71.38 75 GLN A CA 1
ATOM 598 C C . GLN A 1 75 ? 7.655 -7.959 55.982 1.00 71.38 75 GLN A C 1
ATOM 600 O O . GLN A 1 75 ? 8.370 -8.667 55.279 1.00 71.38 75 GLN A O 1
ATOM 605 N N . LEU A 1 76 ? 8.149 -7.212 56.976 1.00 75.12 76 LEU A N 1
ATOM 606 C CA . LEU A 1 76 ? 9.566 -7.187 57.349 1.00 75.12 76 LEU A CA 1
ATOM 607 C C . LEU A 1 76 ? 10.031 -8.530 57.919 1.00 75.12 76 LEU A C 1
ATOM 609 O O . LEU A 1 76 ? 11.082 -9.013 57.519 1.00 75.12 76 LEU A O 1
ATOM 613 N N . ASP A 1 77 ? 9.243 -9.167 58.781 1.00 72.69 77 ASP A N 1
ATOM 614 C CA . ASP A 1 77 ? 9.552 -10.471 59.376 1.00 72.69 77 ASP A CA 1
ATOM 615 C C . ASP A 1 77 ? 9.589 -11.572 58.307 1.00 72.69 77 ASP A C 1
ATOM 617 O O . ASP A 1 77 ? 10.422 -12.480 58.360 1.00 72.69 77 ASP A O 1
ATOM 621 N N . ARG A 1 78 ? 8.724 -11.460 57.290 1.00 71.44 78 ARG A N 1
ATOM 622 C CA . ARG A 1 78 ? 8.673 -12.376 56.144 1.00 71.44 78 ARG A CA 1
ATOM 623 C C . ARG A 1 78 ? 9.858 -12.210 55.191 1.00 71.44 78 ARG A C 1
ATOM 625 O O . ARG A 1 78 ? 10.325 -13.207 54.650 1.00 71.44 78 ARG A O 1
ATOM 632 N N . GLU A 1 79 ? 10.328 -10.984 54.982 1.00 67.56 79 GLU A N 1
ATOM 633 C CA . GLU A 1 79 ? 11.452 -10.682 54.080 1.00 67.56 79 GLU A CA 1
ATOM 634 C C . GLU A 1 79 ? 12.823 -10.821 54.774 1.00 67.56 79 GLU A C 1
ATOM 636 O O . GLU A 1 79 ? 13.813 -11.141 54.119 1.00 67.56 79 GLU A O 1
ATOM 641 N N . HIS A 1 80 ? 12.899 -10.621 56.096 1.00 64.06 80 HIS A N 1
ATOM 642 C CA . HIS A 1 80 ? 14.147 -10.680 56.870 1.00 64.06 80 HIS A CA 1
ATOM 643 C C . HIS A 1 80 ? 14.337 -11.956 57.700 1.00 64.06 80 HIS A C 1
ATOM 645 O O . HIS A 1 80 ? 15.402 -12.115 58.292 1.00 64.06 80 HIS A O 1
ATOM 651 N N . GLY A 1 81 ? 13.362 -12.874 57.720 1.00 56.53 81 GLY A N 1
ATOM 652 C CA . GLY A 1 81 ? 13.513 -14.223 58.273 1.00 56.53 81 GLY A CA 1
ATOM 653 C C . GLY A 1 81 ? 14.059 -14.246 59.703 1.00 56.53 81 GLY A C 1
ATOM 654 O O . GLY A 1 81 ? 15.164 -14.730 59.938 1.00 56.53 81 GLY A O 1
ATOM 655 N N . TRP A 1 82 ? 13.299 -13.734 60.674 1.00 50.81 82 TRP A N 1
ATOM 656 C CA . TRP A 1 82 ? 13.690 -13.839 62.082 1.00 50.81 82 TRP A CA 1
ATOM 657 C C . TRP A 1 82 ? 13.494 -15.277 62.592 1.00 50.81 82 TRP A C 1
ATOM 659 O O . TRP A 1 82 ? 12.374 -15.711 62.861 1.00 50.81 82 TRP A O 1
ATOM 669 N N . VAL A 1 83 ? 14.593 -16.022 62.735 1.00 44.19 83 VAL A N 1
ATOM 670 C CA . VAL A 1 83 ? 14.638 -17.324 63.420 1.00 44.19 83 VAL A CA 1
ATOM 671 C C . VAL A 1 83 ? 14.920 -17.078 64.909 1.00 44.19 83 VAL A C 1
ATOM 673 O O . VAL A 1 83 ? 15.978 -16.533 65.231 1.00 44.19 83 VAL A O 1
ATOM 676 N N . PRO A 1 84 ? 14.035 -17.466 65.848 1.00 43.47 84 PRO A N 1
ATOM 677 C CA . PRO A 1 84 ? 14.380 -17.477 67.267 1.00 43.47 84 PRO A CA 1
ATOM 678 C C . PRO A 1 84 ? 15.455 -18.547 67.533 1.00 43.47 84 PRO A C 1
ATOM 680 O O . PRO A 1 84 ? 15.357 -19.642 66.973 1.00 43.47 84 PRO A O 1
ATOM 683 N N . PRO A 1 85 ? 16.453 -18.302 68.402 1.00 41.81 85 PRO A N 1
ATOM 684 C CA . PRO A 1 85 ? 17.430 -19.320 68.756 1.00 41.81 85 PRO A CA 1
ATOM 685 C C . PRO A 1 85 ? 16.777 -20.325 69.711 1.00 41.81 85 PRO A C 1
ATOM 687 O O . PRO A 1 85 ? 16.777 -20.141 70.925 1.00 41.81 85 PRO A O 1
ATOM 690 N N . ALA A 1 86 ? 16.199 -21.389 69.159 1.00 38.25 86 ALA A N 1
ATOM 691 C CA . ALA A 1 86 ? 15.852 -22.579 69.918 1.00 38.25 86 ALA A CA 1
ATOM 692 C C . ALA A 1 86 ? 16.901 -23.660 69.643 1.00 38.25 86 ALA A C 1
ATOM 694 O O . ALA A 1 86 ? 17.062 -24.159 68.531 1.00 38.25 86 ALA A O 1
ATOM 695 N N . SER A 1 87 ? 17.644 -23.953 70.699 1.00 41.84 87 SER A N 1
ATOM 696 C CA . SER A 1 87 ? 18.586 -25.045 70.879 1.00 41.84 87 SER A CA 1
ATOM 697 C C . SER A 1 87 ? 18.047 -26.403 70.407 1.00 41.84 87 SER A C 1
ATOM 699 O O . SER A 1 87 ? 16.841 -26.642 70.470 1.00 41.84 87 SER A O 1
ATOM 701 N N . THR A 1 88 ? 18.984 -27.330 70.153 1.00 36.12 88 THR A N 1
ATOM 702 C CA . THR A 1 88 ? 18.901 -28.797 70.401 1.00 36.12 88 THR A CA 1
ATOM 703 C C . THR A 1 88 ? 19.115 -29.693 69.159 1.00 36.12 88 THR A C 1
ATOM 705 O O . THR A 1 88 ? 18.194 -30.068 68.450 1.00 36.12 88 THR A O 1
ATOM 708 N N . THR A 1 89 ? 20.400 -30.020 68.943 1.00 37.84 89 THR A N 1
ATOM 709 C CA . THR A 1 89 ? 20.998 -31.358 68.694 1.00 37.84 89 THR A CA 1
ATOM 710 C C . THR A 1 89 ? 20.524 -32.286 67.546 1.00 37.84 89 THR A C 1
ATOM 712 O O . THR A 1 89 ? 19.486 -32.918 67.672 1.00 37.84 89 THR A O 1
ATOM 715 N N . VAL A 1 90 ? 21.411 -32.439 66.531 1.00 39.56 90 VAL A N 1
ATOM 716 C CA . VAL A 1 90 ? 21.977 -33.644 65.818 1.00 39.56 90 VAL A CA 1
ATOM 717 C C . VAL A 1 90 ? 21.128 -34.912 65.494 1.00 39.56 90 VAL A C 1
ATOM 719 O O . VAL A 1 90 ? 20.148 -35.161 66.179 1.00 39.56 90 VAL A O 1
ATOM 722 N N . PRO A 1 91 ? 21.576 -35.862 64.611 1.00 51.38 91 PRO A N 1
ATOM 723 C CA . PRO A 1 91 ? 22.554 -35.821 63.493 1.00 51.38 91 PRO A CA 1
ATOM 724 C C . PRO A 1 91 ? 22.189 -36.644 62.204 1.00 51.38 91 PRO A C 1
ATOM 726 O O . PRO A 1 91 ? 21.337 -37.519 62.214 1.00 51.38 91 PRO A O 1
ATOM 729 N N . ARG A 1 92 ? 23.007 -36.442 61.147 1.00 38.19 92 ARG A N 1
ATOM 730 C CA . ARG A 1 92 ? 23.552 -37.408 60.138 1.00 38.19 92 ARG A CA 1
ATOM 731 C C . ARG A 1 92 ? 22.645 -38.318 59.280 1.00 38.19 92 ARG A C 1
ATOM 733 O O . ARG A 1 92 ? 22.079 -39.277 59.778 1.00 38.19 92 ARG A O 1
ATOM 740 N N . GLN A 1 93 ? 22.843 -38.219 57.958 1.00 37.47 93 GLN A N 1
ATOM 741 C CA . GLN A 1 93 ? 23.583 -39.174 57.084 1.00 37.47 93 GLN A CA 1
ATOM 742 C C . GLN A 1 93 ? 23.654 -38.544 55.669 1.00 37.47 93 GLN A C 1
ATOM 744 O O . GLN A 1 93 ? 22.627 -38.170 55.125 1.00 37.47 93 GLN A O 1
ATOM 749 N N . ALA A 1 94 ? 24.798 -38.102 55.133 1.00 40.34 94 ALA A N 1
ATOM 750 C CA . ALA A 1 94 ? 25.970 -38.831 54.622 1.00 40.34 94 ALA A CA 1
ATOM 751 C C . ALA A 1 94 ? 25.679 -39.710 53.386 1.00 40.34 94 ALA A C 1
ATOM 753 O O . ALA A 1 94 ? 25.120 -40.791 53.531 1.00 40.34 94 ALA A O 1
ATOM 754 N N . ASN A 1 95 ? 26.072 -39.218 52.198 1.00 36.00 95 ASN A N 1
ATOM 755 C CA . ASN A 1 95 ? 26.955 -39.863 51.199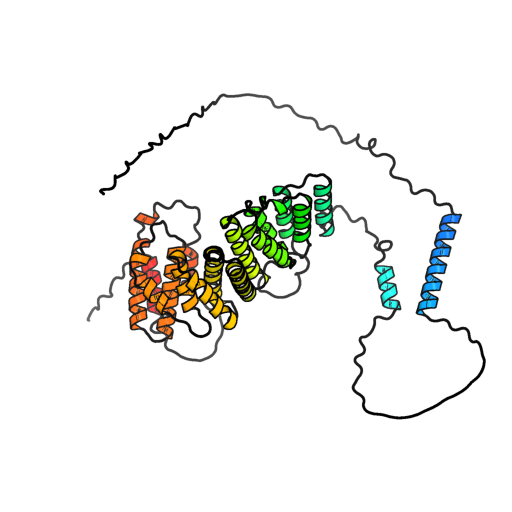 1.00 36.00 95 ASN A CA 1
ATOM 756 C C . ASN A 1 95 ? 27.080 -38.924 49.965 1.00 36.00 95 ASN A C 1
ATOM 758 O O . ASN A 1 95 ? 26.064 -38.556 49.386 1.00 36.00 95 ASN A O 1
ATOM 762 N N . SER A 1 96 ? 28.208 -38.227 49.732 1.00 38.00 96 SER A N 1
ATOM 763 C CA . SER A 1 96 ? 29.384 -38.610 48.896 1.00 38.00 96 SER A CA 1
ATOM 764 C C . SER A 1 96 ? 29.008 -39.016 47.454 1.00 38.00 96 SER A C 1
ATOM 766 O O . SER A 1 96 ? 28.160 -39.876 47.288 1.00 38.00 96 SER A O 1
ATOM 768 N N . THR A 1 97 ? 29.551 -38.515 46.330 1.00 44.69 97 THR A N 1
ATOM 769 C CA . THR A 1 97 ? 30.756 -37.738 45.908 1.00 44.69 97 THR A CA 1
ATOM 770 C C . THR A 1 97 ? 30.610 -37.496 44.357 1.00 44.69 97 THR A C 1
ATOM 772 O O . THR A 1 97 ? 29.546 -37.808 43.834 1.00 44.69 97 THR A O 1
ATOM 775 N N . PRO A 1 98 ? 31.604 -37.051 43.548 1.00 47.75 98 PRO A N 1
ATOM 776 C CA . PRO A 1 98 ? 32.132 -35.689 43.423 1.00 47.75 98 PRO A CA 1
ATOM 777 C C . PRO A 1 98 ? 32.210 -35.141 41.961 1.00 47.75 98 PRO A C 1
ATOM 779 O O . PRO A 1 98 ? 32.225 -35.883 40.991 1.00 47.75 98 PRO A O 1
ATOM 782 N N . ALA A 1 99 ? 32.369 -33.813 41.866 1.00 36.12 99 ALA A N 1
ATOM 783 C CA . ALA A 1 99 ? 33.133 -33.021 40.881 1.00 36.12 99 ALA A CA 1
ATOM 784 C C . ALA A 1 99 ? 32.967 -33.241 39.355 1.00 36.12 99 ALA A C 1
ATOM 786 O O . ALA A 1 99 ? 33.397 -34.253 38.822 1.00 36.12 99 ALA A O 1
ATOM 787 N N . GLN A 1 100 ? 32.613 -32.164 38.627 1.00 37.03 100 GLN A N 1
ATOM 788 C CA . GLN A 1 100 ? 33.580 -31.445 37.772 1.00 37.03 100 GLN A CA 1
ATOM 789 C C . GLN A 1 100 ? 33.055 -30.094 37.211 1.00 37.03 100 GLN A C 1
ATOM 791 O O . GLN A 1 100 ? 31.954 -29.986 36.691 1.00 37.03 100 GLN A O 1
ATOM 796 N N . HIS A 1 101 ? 33.932 -29.086 37.327 1.00 36.19 101 HIS A N 1
ATOM 797 C CA . HIS A 1 101 ? 34.151 -27.886 36.495 1.00 36.19 101 HIS A CA 1
ATOM 798 C C . HIS A 1 101 ? 33.099 -26.763 36.321 1.00 36.19 101 HIS A C 1
ATOM 800 O O . HIS A 1 101 ? 32.306 -26.717 35.392 1.00 36.19 101 HIS A O 1
ATOM 806 N N . LYS A 1 102 ? 33.278 -25.748 37.182 1.00 41.62 102 LYS A N 1
ATOM 807 C CA . LYS A 1 102 ? 33.408 -24.295 36.917 1.00 41.62 102 LYS A CA 1
ATOM 808 C C . LYS A 1 102 ? 33.220 -23.797 35.465 1.00 41.62 102 LYS A C 1
ATOM 810 O O . LYS A 1 102 ? 34.109 -23.996 34.645 1.00 41.62 102 LYS A O 1
ATOM 815 N N . THR A 1 103 ? 32.251 -22.894 35.280 1.00 38.56 103 THR A N 1
ATOM 816 C CA . THR A 1 103 ? 32.431 -21.629 34.537 1.00 38.56 103 THR A CA 1
ATOM 817 C C . THR A 1 103 ? 31.667 -20.491 35.215 1.00 38.56 103 THR A C 1
ATOM 819 O O . THR A 1 103 ? 30.678 -20.709 35.908 1.00 38.56 103 THR A O 1
ATOM 822 N N . ALA A 1 104 ? 32.212 -19.290 35.054 1.00 38.00 104 ALA A N 1
ATOM 823 C CA . ALA A 1 104 ? 31.985 -18.079 35.822 1.00 38.00 104 ALA A CA 1
ATOM 824 C C . ALA A 1 104 ? 30.528 -17.601 35.940 1.00 38.00 104 ALA A C 1
ATOM 826 O O . ALA A 1 104 ? 29.748 -17.584 34.992 1.00 38.00 104 ALA A O 1
ATOM 827 N N . SER A 1 105 ? 30.241 -17.120 37.144 1.00 38.97 105 SER A N 1
ATOM 828 C CA . SER A 1 105 ? 29.070 -16.374 37.570 1.00 38.97 105 SER A CA 1
ATOM 829 C C . SER A 1 105 ? 28.967 -15.006 36.886 1.00 38.97 105 SER A C 1
ATOM 831 O O . SER A 1 105 ? 29.771 -14.114 37.157 1.00 38.97 105 SER A O 1
ATOM 833 N N . ALA A 1 106 ? 27.911 -14.806 36.105 1.00 40.53 106 ALA A N 1
ATOM 834 C CA . ALA A 1 106 ? 27.297 -13.498 35.906 1.00 40.53 106 ALA A CA 1
ATOM 835 C C . ALA A 1 106 ? 25.913 -13.549 36.564 1.00 40.53 106 ALA A C 1
ATOM 837 O O . ALA A 1 106 ? 24.900 -13.800 35.915 1.00 40.53 106 ALA A O 1
ATOM 838 N N . HIS A 1 107 ? 25.881 -13.401 37.891 1.00 38.66 107 HIS A N 1
ATOM 839 C CA . HIS A 1 107 ? 24.618 -13.194 38.588 1.00 38.66 107 HIS A CA 1
ATOM 840 C C . HIS A 1 107 ? 24.093 -11.804 38.207 1.00 38.66 107 HIS A C 1
ATOM 842 O O . HIS A 1 107 ? 24.826 -10.827 38.387 1.00 38.66 107 HIS A O 1
ATOM 848 N N . PRO A 1 108 ? 22.857 -11.677 37.690 1.00 41.72 108 PRO A N 1
ATOM 849 C CA . PRO A 1 108 ? 22.229 -10.372 37.581 1.00 41.72 108 PRO A CA 1
ATOM 850 C C . PRO A 1 108 ? 22.172 -9.801 38.996 1.00 41.72 108 PRO A C 1
ATOM 852 O O . PRO A 1 108 ? 21.709 -10.474 39.918 1.00 41.72 108 PRO A O 1
ATOM 855 N N . ILE A 1 109 ? 22.702 -8.593 39.183 1.00 50.75 109 ILE A N 1
ATOM 856 C CA . ILE A 1 109 ? 22.595 -7.854 40.438 1.00 50.75 109 ILE A CA 1
ATOM 857 C C . ILE A 1 109 ? 21.096 -7.646 40.664 1.00 50.75 109 ILE A C 1
ATOM 859 O O . ILE A 1 109 ? 20.492 -6.740 40.092 1.00 50.75 109 ILE A O 1
ATOM 863 N N . LEU A 1 110 ? 20.467 -8.547 41.424 1.00 53.06 110 LEU A N 1
ATOM 864 C CA . LEU A 1 110 ? 19.097 -8.356 41.864 1.00 53.06 110 LEU A CA 1
ATOM 865 C C . LEU A 1 110 ? 19.093 -7.073 42.700 1.00 53.06 110 LEU A C 1
ATOM 867 O O . LEU A 1 110 ? 19.919 -6.955 43.612 1.00 53.06 110 LEU A O 1
ATOM 871 N N . PRO A 1 111 ? 18.209 -6.107 42.399 1.00 52.78 111 PRO A N 1
ATOM 872 C CA . PRO A 1 111 ? 18.100 -4.902 43.204 1.00 52.78 111 PRO A CA 1
ATOM 873 C C . PRO A 1 111 ? 17.852 -5.332 44.647 1.00 52.78 111 PRO A C 1
ATOM 875 O O . PRO A 1 111 ? 16.969 -6.158 44.906 1.00 52.78 111 PRO A O 1
ATOM 878 N N . ARG A 1 112 ? 18.669 -4.821 45.579 1.00 63.16 112 ARG A N 1
ATOM 879 C CA . ARG A 1 112 ? 18.511 -5.097 47.011 1.00 63.16 112 ARG A CA 1
ATOM 880 C C . ARG A 1 112 ? 17.047 -4.856 47.372 1.00 63.16 112 ARG A C 1
ATOM 882 O O . ARG A 1 112 ? 16.456 -3.874 46.928 1.00 63.16 112 ARG A O 1
ATOM 889 N N . ALA A 1 113 ? 16.450 -5.739 48.171 1.00 57.81 113 ALA A N 1
ATOM 890 C CA . ALA A 1 113 ? 15.047 -5.619 48.579 1.00 57.81 113 ALA A CA 1
ATOM 891 C C . ALA A 1 113 ? 14.734 -4.230 49.173 1.00 57.81 113 ALA A C 1
ATOM 893 O O . ALA A 1 113 ? 13.647 -3.695 48.965 1.00 57.81 113 ALA A O 1
ATOM 894 N N . THR A 1 114 ? 15.730 -3.602 49.807 1.00 61.12 114 THR A N 1
ATOM 895 C CA . THR A 1 114 ? 15.695 -2.215 50.275 1.00 61.12 114 THR A CA 1
ATOM 896 C C . THR A 1 114 ? 15.473 -1.210 49.143 1.00 61.12 114 THR A C 1
ATOM 898 O O . THR A 1 114 ? 14.605 -0.357 49.274 1.00 61.12 114 THR A O 1
ATOM 901 N N . ASP A 1 115 ? 16.168 -1.337 48.010 1.00 64.94 115 ASP A N 1
ATOM 902 C CA . ASP A 1 115 ? 15.988 -0.450 46.852 1.00 64.94 115 ASP A CA 1
ATOM 903 C C . ASP A 1 115 ? 14.612 -0.645 46.219 1.00 64.94 115 ASP A C 1
ATOM 905 O O . ASP A 1 115 ? 13.953 0.327 45.860 1.00 64.94 115 ASP A O 1
ATOM 909 N N . ARG A 1 116 ? 14.123 -1.892 46.149 1.00 68.56 116 ARG A N 1
ATOM 910 C CA . ARG A 1 116 ? 12.771 -2.191 45.651 1.00 68.56 116 ARG A CA 1
ATOM 911 C C . ARG A 1 116 ? 11.690 -1.610 46.564 1.00 68.56 116 ARG A C 1
ATOM 913 O O . ARG A 1 116 ? 10.684 -1.100 46.074 1.00 68.56 116 ARG A O 1
ATOM 920 N N . HIS A 1 117 ? 11.904 -1.664 47.875 1.00 62.53 117 HIS A N 1
ATOM 921 C CA . HIS A 1 117 ? 10.999 -1.097 48.866 1.00 62.53 117 HIS A CA 1
ATOM 922 C C . HIS A 1 117 ? 11.020 0.437 48.854 1.00 62.53 117 HIS A C 1
ATOM 924 O O . HIS A 1 117 ? 9.961 1.055 48.813 1.00 62.53 117 HIS A O 1
ATOM 930 N N . VAL A 1 118 ? 12.200 1.060 48.790 1.00 71.81 118 VAL A N 1
ATOM 931 C CA . VAL A 1 118 ? 12.345 2.519 48.660 1.00 71.81 118 VAL A CA 1
ATOM 932 C C . VAL A 1 118 ? 11.701 3.006 47.363 1.00 71.81 118 VAL A C 1
ATOM 934 O O . VAL A 1 118 ? 10.946 3.974 47.392 1.00 71.81 118 VAL A O 1
ATOM 937 N N . HIS A 1 119 ? 11.877 2.293 46.247 1.00 70.06 119 HIS A N 1
ATOM 938 C CA . HIS A 1 119 ? 11.173 2.614 45.004 1.00 70.06 119 HIS A CA 1
ATOM 939 C C . HIS A 1 119 ? 9.650 2.492 45.132 1.00 70.06 119 HIS A C 1
ATOM 941 O O . HIS A 1 119 ? 8.927 3.324 44.592 1.00 70.06 119 HIS A O 1
ATOM 947 N N . ALA A 1 120 ? 9.146 1.483 45.848 1.00 69.62 120 ALA A N 1
ATOM 948 C CA . ALA A 1 120 ? 7.712 1.315 46.083 1.00 69.62 120 ALA A CA 1
ATOM 949 C C . ALA A 1 120 ? 7.129 2.407 47.002 1.00 69.62 120 ALA A C 1
ATOM 951 O O . ALA A 1 120 ? 5.993 2.833 46.800 1.00 69.62 120 ALA A O 1
ATOM 952 N N . VAL A 1 121 ? 7.906 2.888 47.978 1.00 66.94 121 VAL A N 1
ATOM 953 C CA . VAL A 1 121 ? 7.517 3.988 48.874 1.00 66.94 121 VAL A CA 1
ATOM 954 C C . VAL A 1 121 ? 7.543 5.331 48.140 1.00 66.94 121 VAL A C 1
ATOM 956 O O . VAL A 1 121 ? 6.594 6.102 48.262 1.00 66.94 121 VAL A O 1
ATOM 959 N N . LEU A 1 122 ? 8.570 5.596 47.328 1.00 67.31 122 LEU A N 1
ATOM 960 C CA . LEU A 1 122 ? 8.690 6.840 46.556 1.00 67.31 122 LEU A CA 1
ATOM 961 C C . LEU A 1 122 ? 7.692 6.926 45.390 1.00 67.31 122 LEU A C 1
ATOM 963 O O . LEU A 1 122 ? 7.253 8.018 45.043 1.00 67.31 122 LEU A O 1
ATOM 967 N N . ASN A 1 123 ? 7.274 5.788 44.829 1.00 64.44 123 ASN A N 1
ATOM 968 C CA . ASN A 1 123 ? 6.237 5.730 43.794 1.00 64.44 123 ASN A CA 1
ATOM 969 C C . ASN A 1 123 ? 4.809 5.683 44.365 1.00 64.44 123 ASN A C 1
ATOM 971 O O . ASN A 1 123 ? 3.848 5.529 43.609 1.00 64.44 123 ASN A O 1
ATOM 975 N N . ASN A 1 124 ? 4.640 5.791 45.687 1.00 60.28 124 ASN A N 1
ATOM 976 C CA . ASN A 1 124 ? 3.316 5.818 46.287 1.00 60.28 124 ASN A CA 1
ATOM 977 C C . ASN A 1 124 ? 2.645 7.178 45.990 1.00 60.28 124 ASN A C 1
ATOM 979 O O . ASN A 1 124 ? 3.208 8.228 46.322 1.00 60.28 124 ASN A O 1
ATOM 983 N N . PRO A 1 125 ? 1.435 7.194 45.399 1.00 53.75 125 PRO A N 1
ATOM 984 C CA . PRO A 1 125 ? 0.742 8.421 44.996 1.00 53.75 125 PRO A CA 1
ATOM 985 C C . PRO A 1 125 ? 0.434 9.384 46.154 1.00 53.75 125 PRO A C 1
ATOM 987 O O . PRO A 1 125 ? 0.099 10.537 45.904 1.00 53.75 125 PRO A O 1
ATOM 990 N N . LEU A 1 126 ? 0.575 8.948 47.411 1.00 48.75 126 LEU A N 1
ATOM 991 C CA . LEU A 1 126 ? 0.435 9.798 48.596 1.00 48.75 126 LEU A CA 1
ATOM 992 C C . LEU A 1 126 ? 1.654 10.703 48.866 1.00 48.75 126 LEU A C 1
ATOM 994 O O . LEU A 1 126 ? 1.488 11.742 49.500 1.00 48.75 126 LEU A O 1
ATOM 998 N N . PHE A 1 127 ? 2.850 10.344 48.378 1.00 52.22 127 PHE A N 1
ATOM 999 C CA . PHE A 1 127 ? 4.086 11.136 48.538 1.00 52.22 127 PHE A CA 1
ATOM 1000 C C . PHE A 1 127 ? 4.486 11.907 47.274 1.00 52.22 127 PHE A C 1
ATOM 1002 O O . PHE A 1 127 ? 5.379 12.754 47.314 1.00 52.22 127 PHE A O 1
ATOM 1009 N N . SER A 1 128 ? 3.796 11.669 46.156 1.00 48.78 128 SER A N 1
ATOM 1010 C CA . SER A 1 128 ? 3.876 12.514 44.965 1.00 48.78 128 SER A CA 1
ATOM 1011 C C . SER A 1 128 ? 3.124 13.818 45.230 1.00 48.78 128 SER A C 1
ATOM 1013 O O . SER A 1 128 ? 1.993 14.005 44.787 1.00 48.78 128 SER A O 1
ATOM 1015 N N . HIS A 1 129 ? 3.724 14.714 46.014 1.00 43.12 129 HIS A N 1
ATOM 1016 C CA . HIS A 1 129 ? 3.187 16.050 46.226 1.00 43.12 129 HIS A CA 1
ATOM 1017 C C . HIS A 1 129 ? 3.108 16.775 44.880 1.00 43.12 129 HIS A C 1
ATOM 1019 O O . HIS A 1 129 ? 4.102 17.286 44.367 1.00 43.12 129 HIS A O 1
ATOM 1025 N N . ALA A 1 130 ? 1.901 16.821 44.314 1.00 45.31 130 ALA A N 1
ATOM 1026 C CA . ALA A 1 130 ? 1.531 17.778 43.292 1.00 45.31 130 ALA A CA 1
ATOM 1027 C C . ALA A 1 130 ? 1.723 19.173 43.894 1.00 45.31 130 ALA A C 1
ATOM 1029 O O . ALA A 1 130 ? 0.893 19.661 44.662 1.00 45.31 130 ALA A O 1
ATOM 1030 N N . THR A 1 131 ? 2.856 19.800 43.596 1.00 42.84 131 THR A N 1
ATOM 1031 C CA . THR A 1 131 ? 3.041 21.220 43.857 1.00 42.84 131 THR A CA 1
ATOM 1032 C C . THR A 1 131 ? 1.968 21.967 43.057 1.00 42.84 131 THR A C 1
ATOM 1034 O O . THR A 1 131 ? 1.848 21.742 41.848 1.00 42.84 131 THR A O 1
ATOM 1037 N N . PRO A 1 132 ? 1.150 22.833 43.686 1.00 42.44 132 PRO A N 1
ATOM 1038 C CA . PRO A 1 132 ? 0.190 23.659 42.970 1.00 42.44 132 PRO A CA 1
ATOM 1039 C C . PRO A 1 132 ? 0.975 24.750 42.238 1.00 42.44 132 PRO A C 1
ATOM 1041 O O . PRO A 1 132 ? 1.112 25.882 42.694 1.00 42.44 132 PRO A O 1
ATOM 1044 N N . THR A 1 133 ? 1.560 24.372 41.109 1.00 41.28 133 THR A N 1
ATOM 1045 C CA . THR A 1 133 ? 2.241 25.289 40.210 1.00 41.28 133 THR A CA 1
ATOM 1046 C C . THR A 1 133 ? 1.165 25.923 39.337 1.00 41.28 133 THR A C 1
ATOM 1048 O O . THR A 1 133 ? 0.425 25.211 38.665 1.00 41.28 133 THR A O 1
ATOM 1051 N N . VAL A 1 134 ? 1.044 27.248 39.461 1.00 45.84 134 VAL A N 1
ATOM 1052 C CA . VAL A 1 134 ? 0.660 28.270 38.464 1.00 45.84 134 VAL A CA 1
ATOM 1053 C C . VAL A 1 134 ? -0.047 27.744 37.197 1.00 45.84 134 VAL A C 1
ATOM 1055 O O . VAL A 1 134 ? 0.483 26.840 36.558 1.00 45.84 134 VAL A O 1
ATOM 1058 N N . PRO A 1 135 ? -1.172 28.344 36.746 1.00 42.94 135 PRO A N 1
ATOM 1059 C CA . PRO A 1 135 ? -1.903 27.912 35.551 1.00 42.94 135 PRO A CA 1
ATOM 1060 C C . PRO A 1 135 ? -1.090 28.155 34.267 1.00 42.94 135 PRO A C 1
ATOM 1062 O O . PRO A 1 135 ? -1.314 29.107 33.525 1.00 42.94 135 PRO A O 1
ATOM 1065 N N . GLY A 1 136 ? -0.128 27.277 34.004 1.00 41.34 136 GLY A N 1
ATOM 1066 C CA . GLY A 1 136 ? 0.425 27.030 32.685 1.00 41.34 136 GLY A CA 1
ATOM 1067 C C . GLY A 1 136 ? -0.536 26.142 31.888 1.00 41.34 136 GLY A C 1
ATOM 1068 O O . GLY A 1 136 ? -1.328 25.400 32.479 1.00 41.34 136 GLY A O 1
ATOM 1069 N N . PRO A 1 137 ? -0.512 26.212 30.547 1.00 47.41 137 PRO A N 1
ATOM 1070 C CA . PRO A 1 137 ? -1.364 25.377 29.711 1.00 47.41 137 PRO A CA 1
ATOM 1071 C C . PRO A 1 137 ? -1.125 23.902 30.067 1.00 47.41 137 PRO A C 1
ATOM 1073 O O . PRO A 1 137 ? 0.032 23.497 30.202 1.00 47.41 137 PRO A O 1
ATOM 1076 N N . PRO A 1 138 ? -2.186 23.093 30.248 1.00 49.88 138 PRO A N 1
ATOM 1077 C CA . PRO A 1 138 ? -2.040 21.729 30.727 1.00 49.88 138 PRO A CA 1
ATOM 1078 C C . PRO A 1 138 ? -1.134 20.970 29.762 1.00 49.88 138 PRO A C 1
ATOM 1080 O O . PRO A 1 138 ? -1.461 20.839 28.580 1.00 49.88 138 PRO A O 1
ATOM 1083 N N . GLN A 1 139 ? -0.006 20.458 30.257 1.00 51.09 139 GLN A N 1
ATOM 1084 C CA . GLN A 1 139 ? 0.692 19.364 29.592 1.00 51.09 139 GLN A CA 1
ATOM 1085 C C . GLN A 1 139 ? -0.325 18.228 29.480 1.00 51.09 139 GLN A C 1
ATOM 1087 O O . GLN A 1 139 ? -0.638 17.549 30.457 1.00 51.09 139 GLN A O 1
ATOM 1092 N N . LYS A 1 140 ? -0.934 18.107 28.296 1.00 60.59 140 LYS A N 1
ATOM 1093 C CA . LYS A 1 140 ? -1.987 17.139 28.007 1.00 60.59 140 LYS A CA 1
ATOM 1094 C C . LYS A 1 140 ? -1.356 15.755 28.008 1.00 60.59 140 LYS A C 1
ATOM 1096 O O . LYS A 1 140 ? -0.870 15.280 26.983 1.00 60.59 140 LYS A O 1
ATOM 1101 N N . SER A 1 141 ? -1.309 15.146 29.185 1.00 72.88 141 SER A N 1
ATOM 1102 C CA . SER A 1 141 ? -0.838 13.782 29.341 1.00 72.88 141 SER A CA 1
ATOM 1103 C C . SER A 1 141 ? -1.672 12.855 28.457 1.00 72.88 141 SER A C 1
ATOM 1105 O O . SER A 1 141 ? -2.862 13.073 28.223 1.00 72.88 141 SER A O 1
ATOM 1107 N N . LEU A 1 142 ? -1.036 11.803 27.952 1.00 72.88 142 LEU A N 1
ATOM 1108 C CA . LEU A 1 142 ? -1.665 10.741 27.165 1.00 72.88 142 LEU A CA 1
ATOM 1109 C C . LEU A 1 142 ? -2.947 10.217 27.842 1.00 72.88 142 LEU A C 1
ATOM 1111 O O . LEU A 1 142 ? -3.993 10.109 27.201 1.00 72.88 142 LEU A O 1
ATOM 1115 N N . ALA A 1 143 ? -2.894 10.025 29.163 1.00 81.25 143 ALA A N 1
ATOM 1116 C CA . ALA A 1 143 ? -4.028 9.617 29.989 1.00 81.25 143 ALA A CA 1
ATOM 1117 C C . ALA A 1 143 ? -5.212 10.605 29.939 1.00 81.25 143 ALA A C 1
ATOM 1119 O O . ALA A 1 143 ? -6.370 10.193 30.001 1.00 81.25 143 ALA A O 1
ATOM 1120 N N . ALA A 1 144 ? -4.953 11.909 29.785 1.00 85.50 144 ALA A N 1
ATOM 1121 C CA . ALA A 1 144 ? -6.013 12.901 29.643 1.00 85.50 144 ALA A CA 1
ATOM 1122 C C . ALA A 1 144 ? -6.767 12.739 28.313 1.00 85.50 144 ALA A C 1
ATOM 1124 O O . ALA A 1 144 ? -7.992 12.857 28.293 1.00 85.50 144 ALA A O 1
ATOM 1125 N N . HIS A 1 145 ? -6.071 12.427 27.213 1.00 86.88 145 HIS A N 1
ATOM 1126 C CA . HIS A 1 145 ? -6.720 12.180 25.920 1.00 86.88 145 HIS A CA 1
ATOM 1127 C C . HIS A 1 145 ? -7.609 10.938 25.958 1.00 86.88 145 HIS A C 1
ATOM 1129 O O . HIS A 1 145 ? -8.746 10.987 25.488 1.00 86.88 145 HIS A O 1
ATOM 1135 N N . GLU A 1 146 ? -7.132 9.858 26.575 1.00 90.06 146 GLU A N 1
ATOM 1136 C CA . GLU A 1 146 ? -7.927 8.651 26.794 1.00 90.06 146 GLU A CA 1
ATOM 1137 C C . GLU A 1 146 ? -9.164 8.935 27.661 1.00 90.06 146 GLU A C 1
ATOM 1139 O O . GLU A 1 146 ? -10.273 8.520 27.320 1.00 90.06 146 GLU A O 1
ATOM 1144 N N . ALA A 1 147 ? -9.013 9.692 28.753 1.00 91.25 147 ALA A N 1
ATOM 1145 C CA . ALA A 1 147 ? -10.131 10.059 29.618 1.00 91.25 147 ALA A CA 1
ATOM 1146 C C . ALA A 1 147 ? -11.183 10.906 28.880 1.00 91.25 147 ALA A C 1
ATOM 1148 O O . ALA A 1 147 ? -12.385 10.681 29.042 1.00 91.25 147 ALA A O 1
ATOM 1149 N N . ILE A 1 148 ? -10.750 11.851 28.037 1.00 92.31 148 ILE A N 1
ATOM 1150 C CA . ILE A 1 148 ? -11.644 12.661 27.196 1.00 92.31 148 ILE A CA 1
ATOM 1151 C C . ILE A 1 148 ? -12.388 11.770 26.199 1.00 92.31 148 ILE A C 1
ATOM 1153 O O . ILE A 1 148 ? -13.606 11.902 26.064 1.00 92.31 148 ILE A O 1
ATOM 1157 N N . PHE A 1 149 ? -11.686 10.838 25.552 1.00 94.44 149 PHE A N 1
ATOM 1158 C CA . PHE A 1 149 ? -12.283 9.879 24.626 1.00 94.44 149 PHE A CA 1
ATOM 1159 C C . PHE A 1 149 ? -13.346 9.020 25.318 1.00 94.44 149 PHE A C 1
ATOM 1161 O O . PHE A 1 149 ? -14.502 9.003 24.897 1.00 94.44 149 PHE A O 1
ATOM 1168 N N . LYS A 1 150 ? -12.994 8.371 26.435 1.00 94.38 150 LYS A N 1
ATOM 1169 C CA . LYS A 1 150 ? -13.912 7.528 27.218 1.00 94.38 150 LYS A CA 1
ATOM 1170 C C . LYS A 1 150 ? -15.133 8.308 27.705 1.00 94.38 150 LYS A C 1
ATOM 1172 O O . LYS A 1 150 ? -16.246 7.794 27.654 1.00 94.38 150 LYS A O 1
ATOM 1177 N N . LYS A 1 151 ? -14.948 9.566 28.117 1.00 94.62 151 LYS A N 1
ATOM 1178 C CA . LYS A 1 151 ? -16.038 10.467 28.519 1.00 94.62 151 LYS A CA 1
ATOM 1179 C C . LYS A 1 151 ? -16.945 10.859 27.350 1.00 94.62 151 LYS A C 1
ATOM 1181 O O . LYS A 1 151 ? -18.147 11.012 27.545 1.00 94.62 151 LYS A O 1
ATOM 1186 N N . ALA A 1 152 ? -16.396 11.050 26.152 1.00 95.31 152 ALA A N 1
ATOM 1187 C CA . ALA A 1 152 ? -17.193 11.316 24.956 1.00 95.31 152 ALA A CA 1
ATOM 1188 C C . ALA A 1 152 ? -18.019 10.084 24.555 1.00 95.31 152 ALA A C 1
ATOM 1190 O O . ALA A 1 152 ? -19.208 10.216 24.265 1.00 95.31 152 ALA A O 1
ATOM 1191 N N . VAL A 1 153 ? -17.415 8.891 24.621 1.00 96.69 153 VAL A N 1
ATOM 1192 C CA . VAL A 1 153 ? -18.091 7.612 24.363 1.00 96.69 153 VAL A CA 1
ATOM 1193 C C . VAL A 1 153 ? -19.212 7.366 25.372 1.00 96.69 153 VAL A C 1
ATOM 1195 O O . VAL A 1 153 ? -20.335 7.090 24.962 1.00 96.69 153 VAL A O 1
ATOM 1198 N N . SER A 1 154 ? -18.959 7.532 26.675 1.00 96.12 154 SER A N 1
ATOM 1199 C CA . SER A 1 154 ? -19.978 7.292 27.711 1.00 96.12 154 SER A CA 1
ATOM 1200 C C . SER A 1 154 ? -21.158 8.263 27.649 1.00 96.12 154 SER A C 1
ATOM 1202 O O . SER A 1 154 ? -22.255 7.931 28.084 1.00 96.12 154 SER A O 1
ATOM 1204 N N . ARG A 1 155 ? -20.952 9.454 27.079 1.00 96.25 155 ARG A N 1
ATOM 1205 C CA . ARG A 1 155 ? -22.011 10.443 26.834 1.00 96.25 155 ARG A CA 1
ATOM 1206 C C . ARG A 1 155 ? -22.748 10.242 25.509 1.00 96.25 155 ARG A C 1
ATOM 1208 O O . ARG A 1 155 ? -23.623 11.042 25.201 1.00 96.25 155 ARG A O 1
ATOM 1215 N N . GLY A 1 156 ? -22.373 9.244 24.706 1.00 94.88 156 GLY A N 1
ATOM 1216 C CA . GLY A 1 156 ? -22.952 9.031 23.377 1.00 94.88 156 GLY A CA 1
ATOM 1217 C C . GLY A 1 156 ? -22.626 10.145 22.375 1.00 94.88 156 GLY A C 1
ATOM 1218 O O . GLY A 1 156 ? -23.303 10.281 21.365 1.00 94.88 156 GLY A O 1
ATOM 1219 N N . LEU A 1 157 ? -21.591 10.954 22.635 1.00 96.38 157 LEU A N 1
ATOM 1220 C CA . LEU A 1 157 ? -21.183 12.061 21.759 1.00 96.38 157 LEU A CA 1
ATOM 1221 C C . LEU A 1 157 ? -20.235 11.609 20.642 1.00 96.38 157 LEU A C 1
ATOM 1223 O O . LEU A 1 157 ? -19.723 12.439 19.891 1.00 96.38 157 LEU A O 1
ATOM 1227 N N . MET A 1 158 ? -19.955 10.308 20.563 1.00 96.62 158 MET A N 1
ATOM 1228 C CA . MET A 1 158 ? -18.953 9.773 19.661 1.00 96.62 158 MET A CA 1
ATOM 1229 C C . MET A 1 158 ? -19.551 9.368 18.315 1.00 96.62 158 MET A C 1
ATOM 1231 O O . MET A 1 158 ? -20.413 8.499 18.241 1.00 96.62 158 MET A O 1
ATOM 1235 N N . ASN A 1 159 ? -19.042 9.980 17.249 1.00 96.81 159 ASN A N 1
ATOM 1236 C CA . ASN A 1 159 ? -19.319 9.668 15.852 1.00 96.81 159 ASN A CA 1
ATOM 1237 C C . ASN A 1 159 ? -18.005 9.514 15.053 1.00 96.81 159 ASN A C 1
ATOM 1239 O O . ASN A 1 159 ? -16.909 9.747 15.569 1.00 96.81 159 ASN A O 1
ATOM 1243 N N . LEU A 1 160 ? -18.097 9.123 13.775 1.00 96.81 160 LEU A N 1
ATOM 1244 C CA . LEU A 1 160 ? -16.915 8.918 12.920 1.00 96.81 160 LEU A CA 1
ATOM 1245 C C . LEU A 1 160 ? -16.073 10.193 12.762 1.00 96.81 160 LEU A C 1
ATOM 1247 O O . LEU A 1 160 ? -14.846 10.129 12.723 1.00 96.81 160 LEU A O 1
ATOM 1251 N N . THR A 1 161 ? -16.714 11.361 12.712 1.00 96.81 161 THR A N 1
ATOM 1252 C CA . THR A 1 161 ? -16.038 12.655 12.562 1.00 96.81 161 THR A CA 1
ATOM 1253 C C . THR A 1 161 ? -15.278 13.047 13.829 1.00 96.81 161 THR A C 1
ATOM 1255 O O . THR A 1 161 ? -14.144 13.517 13.745 1.00 96.81 161 THR A O 1
ATOM 1258 N N . THR A 1 162 ? -15.850 12.817 15.013 1.00 96.06 162 THR A N 1
ATOM 1259 C CA . THR A 1 162 ? -15.183 13.069 16.297 1.00 96.06 162 THR A CA 1
ATOM 1260 C C . THR A 1 162 ? -14.067 12.063 16.546 1.00 96.06 162 THR A C 1
ATOM 1262 O O . THR A 1 162 ? -13.003 12.460 17.012 1.00 96.06 162 THR A O 1
ATOM 1265 N N . ALA A 1 163 ? -14.255 10.791 16.177 1.00 96.50 163 ALA A N 1
ATOM 1266 C CA . ALA A 1 163 ? -13.196 9.784 16.231 1.00 96.50 163 ALA A CA 1
ATOM 1267 C C . ALA A 1 163 ? -12.038 10.136 15.280 1.00 96.50 163 ALA A C 1
ATOM 1269 O O . ALA A 1 163 ? -10.876 10.071 15.671 1.00 96.50 163 ALA A O 1
ATOM 1270 N N . HIS A 1 164 ? -12.339 10.599 14.061 1.00 96.56 164 HIS A N 1
ATOM 1271 C CA . HIS A 1 164 ? -11.335 11.117 13.129 1.00 96.56 164 HIS A CA 1
ATOM 1272 C C . HIS A 1 164 ? -10.561 12.307 13.712 1.00 96.56 164 HIS A C 1
ATOM 1274 O O . HIS A 1 164 ? -9.331 12.318 13.688 1.00 96.56 164 HIS A O 1
ATOM 1280 N N . GLY A 1 165 ? -11.276 13.292 14.267 1.00 95.25 165 GLY A N 1
ATOM 1281 C CA . GLY A 1 165 ? -10.671 14.460 14.906 1.00 95.25 165 GLY A CA 1
ATOM 1282 C C . GLY A 1 165 ? -9.793 14.085 16.100 1.00 95.25 165 GLY A C 1
ATOM 1283 O O . GLY A 1 165 ? -8.712 14.646 16.264 1.00 95.25 165 GLY A O 1
ATOM 1284 N N . PHE A 1 166 ? -10.210 13.090 16.887 1.00 94.81 166 PHE A N 1
ATOM 1285 C CA . PHE A 1 166 ? -9.403 12.521 17.962 1.00 94.81 166 PHE A CA 1
ATOM 1286 C C . PHE A 1 166 ? -8.101 11.910 17.431 1.00 94.81 166 PHE A C 1
ATOM 1288 O O . PHE A 1 166 ? -7.037 12.264 17.927 1.00 94.81 166 PHE A O 1
ATOM 1295 N N . LEU A 1 167 ? -8.156 11.067 16.394 1.00 94.75 167 LEU A N 1
ATOM 1296 C CA . LEU A 1 167 ? -6.963 10.453 15.796 1.00 94.75 167 LEU A CA 1
ATOM 1297 C C . LEU A 1 167 ? -5.991 11.502 15.243 1.00 94.75 167 LEU A C 1
ATOM 1299 O O . LEU A 1 167 ? -4.794 11.423 15.505 1.00 94.75 167 LEU A O 1
ATOM 1303 N N . ILE A 1 168 ? -6.495 12.523 14.540 1.00 93.81 168 ILE A N 1
ATOM 1304 C CA . ILE A 1 168 ? -5.665 13.640 14.062 1.00 93.81 168 ILE A CA 1
ATOM 1305 C C . ILE A 1 168 ? -5.033 14.381 15.239 1.00 93.81 168 ILE A C 1
ATOM 1307 O O . ILE A 1 168 ? -3.837 14.665 15.213 1.00 93.81 168 ILE A O 1
ATOM 1311 N N . HIS A 1 169 ? -5.819 14.685 16.277 1.00 90.88 169 HIS A N 1
ATOM 1312 C CA . HIS A 1 169 ? -5.312 15.375 17.456 1.00 90.88 169 HIS A CA 1
ATOM 1313 C C . HIS A 1 169 ? -4.197 14.558 18.111 1.00 90.88 169 HIS A C 1
ATOM 1315 O O . HIS A 1 169 ? -3.124 15.099 18.346 1.00 90.88 169 HIS A O 1
ATOM 1321 N N . VAL A 1 170 ? -4.404 13.260 18.346 1.00 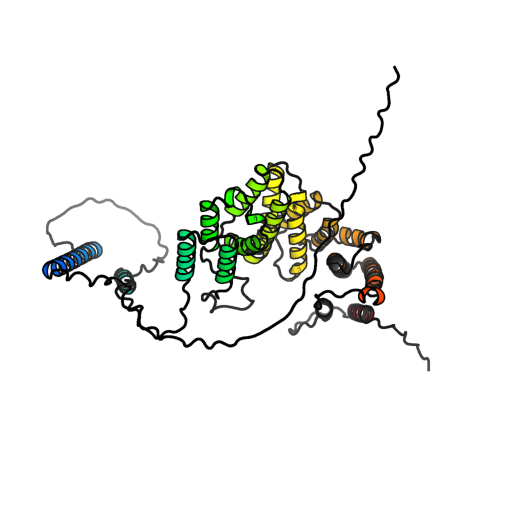90.75 170 VAL A N 1
ATOM 1322 C CA . VAL A 1 170 ? -3.394 12.363 18.927 1.00 90.75 170 VAL A CA 1
ATOM 1323 C C . VAL A 1 170 ? -2.145 12.275 18.045 1.00 90.75 170 VAL A C 1
ATOM 1325 O O . VAL A 1 170 ? -1.043 12.389 18.570 1.00 90.75 170 VAL A O 1
ATOM 1328 N N . ALA A 1 171 ? -2.296 12.163 16.721 1.00 88.81 171 ALA A N 1
ATOM 1329 C CA . ALA A 1 171 ? -1.171 12.152 15.781 1.00 88.81 171 ALA A CA 1
ATOM 1330 C C . ALA A 1 171 ? -0.388 13.477 15.764 1.00 88.81 171 ALA A C 1
ATOM 1332 O O . ALA A 1 171 ? 0.794 13.487 15.432 1.00 88.81 171 ALA A O 1
ATOM 1333 N N . SER A 1 172 ? -1.043 14.594 16.097 1.00 86.75 172 SER A N 1
ATOM 1334 C CA . SER A 1 172 ? -0.411 15.915 16.164 1.00 86.75 172 SER A CA 1
ATOM 1335 C C . SER A 1 172 ? 0.323 16.180 17.477 1.00 86.75 172 SER A C 1
ATOM 1337 O O . SER A 1 172 ? 1.121 17.115 17.539 1.00 86.75 172 SER A O 1
ATOM 1339 N N . VAL A 1 173 ? 0.059 15.393 18.529 1.00 83.00 173 VAL A N 1
ATOM 1340 C CA . VAL A 1 173 ? 0.766 15.537 19.804 1.00 83.00 173 VAL A CA 1
ATOM 1341 C C . VAL A 1 173 ? 2.216 15.113 19.577 1.00 83.00 173 VAL A C 1
ATOM 1343 O O . VAL A 1 173 ? 2.450 13.954 19.234 1.00 83.00 173 VAL A O 1
ATOM 1346 N N . PRO A 1 174 ? 3.199 16.009 19.773 1.00 68.88 174 PRO A N 1
ATOM 1347 C CA . PRO A 1 174 ? 4.599 15.644 19.644 1.00 68.88 174 PRO A CA 1
ATOM 1348 C C . PRO A 1 174 ? 4.910 14.519 20.631 1.00 68.88 174 PRO A C 1
ATOM 1350 O O . PRO A 1 174 ? 4.749 14.696 21.843 1.00 68.88 174 PRO A O 1
ATOM 1353 N N . SER A 1 175 ? 5.335 13.363 20.122 1.00 63.53 175 SER A N 1
ATOM 1354 C CA . SER A 1 175 ? 5.856 12.270 20.939 1.00 63.53 175 SER A CA 1
ATOM 1355 C C . SER A 1 175 ? 7.076 12.792 21.704 1.00 63.53 175 SER A C 1
ATOM 1357 O O . SER A 1 175 ? 8.168 12.901 21.152 1.00 63.53 175 SER A O 1
ATOM 1359 N N . GLN A 1 176 ? 6.895 13.153 22.978 1.00 55.81 176 GLN A N 1
ATOM 1360 C CA . GLN A 1 176 ? 7.955 13.717 23.831 1.00 55.81 176 GLN A CA 1
ATOM 1361 C C . GLN A 1 176 ? 9.122 12.738 24.074 1.00 55.81 176 GLN A C 1
ATOM 1363 O O . GLN A 1 176 ? 10.145 13.117 24.633 1.00 55.81 176 GLN A O 1
ATOM 1368 N N . THR A 1 177 ? 8.997 11.486 23.635 1.00 50.25 177 THR A N 1
ATOM 1369 C CA . THR A 1 177 ? 9.948 10.397 23.875 1.00 50.25 177 THR A CA 1
ATOM 1370 C C . THR A 1 177 ? 11.139 10.340 22.912 1.00 50.25 177 THR A C 1
ATOM 1372 O O . THR A 1 177 ? 12.024 9.523 23.135 1.00 50.25 177 THR A O 1
ATOM 1375 N N . SER A 1 178 ? 11.225 11.188 21.878 1.00 49.19 178 SER A N 1
ATOM 1376 C CA . SER A 1 178 ? 12.289 11.089 20.851 1.00 49.19 178 SER A CA 1
ATOM 1377 C C . SER A 1 178 ? 13.303 12.243 20.838 1.00 49.19 178 SER A C 1
ATOM 1379 O O . SER A 1 178 ? 13.908 12.519 19.808 1.00 49.19 178 SER A O 1
ATOM 1381 N N . ALA A 1 179 ? 13.538 12.913 21.971 1.00 45.56 179 ALA A N 1
ATOM 1382 C CA . ALA A 1 179 ? 14.500 14.022 22.045 1.00 45.56 179 ALA A CA 1
ATOM 1383 C C . ALA A 1 179 ? 15.990 13.605 22.045 1.00 45.56 179 ALA A C 1
ATOM 1385 O O . ALA A 1 179 ? 16.859 14.471 22.036 1.00 45.56 179 ALA A O 1
ATOM 1386 N N . LEU A 1 180 ? 16.324 12.311 22.046 1.00 49.62 180 LEU A N 1
ATOM 1387 C CA . LEU A 1 180 ? 17.706 11.836 22.167 1.00 49.62 180 LEU A CA 1
ATOM 1388 C C . LEU A 1 180 ? 17.939 10.622 21.262 1.00 49.62 180 LEU A C 1
ATOM 1390 O O . LEU A 1 180 ? 17.832 9.502 21.742 1.00 49.62 180 LEU A O 1
ATOM 1394 N N . THR A 1 18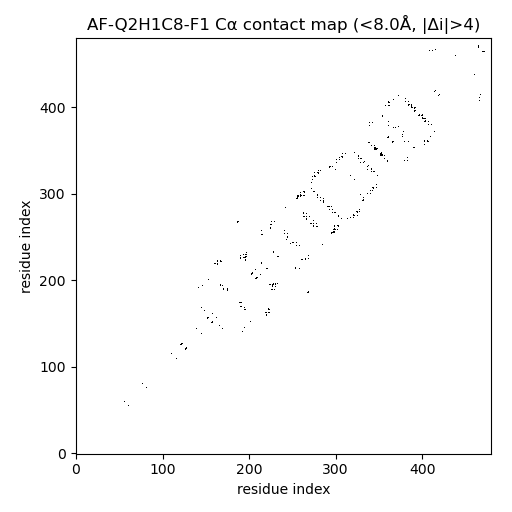1 ? 18.205 10.831 19.966 1.00 44.72 181 THR A N 1
ATOM 1395 C CA . THR A 1 181 ? 19.247 10.149 19.150 1.00 44.72 181 THR A CA 1
ATOM 1396 C C . THR A 1 181 ? 18.973 10.248 17.638 1.00 44.72 181 THR A C 1
ATOM 1398 O O . THR A 1 181 ? 17.935 9.822 17.155 1.00 44.72 181 THR A O 1
ATOM 1401 N N . ALA A 1 182 ? 19.969 10.794 16.926 1.00 45.34 182 ALA A N 1
ATOM 1402 C CA . ALA A 1 182 ? 20.311 10.649 15.501 1.00 45.34 182 ALA A CA 1
ATOM 1403 C C . ALA A 1 182 ? 19.282 11.005 14.393 1.00 45.34 182 ALA A C 1
ATOM 1405 O O . ALA A 1 182 ? 18.261 10.355 14.209 1.00 45.34 182 ALA A O 1
ATOM 1406 N N . ASN A 1 183 ? 19.670 11.982 13.556 1.00 40.88 183 ASN A N 1
ATOM 1407 C CA . ASN A 1 183 ? 19.214 12.149 12.163 1.00 40.88 183 ASN A CA 1
ATOM 1408 C C . ASN A 1 183 ? 19.444 10.839 11.379 1.00 40.88 183 ASN A C 1
ATOM 1410 O O . ASN A 1 183 ? 20.500 10.236 11.589 1.00 40.88 183 ASN A O 1
ATOM 1414 N N . PRO A 1 184 ? 18.570 10.392 10.454 1.00 44.56 184 PRO A N 1
ATOM 1415 C CA . PRO A 1 184 ? 17.571 11.119 9.646 1.00 44.56 184 PRO A CA 1
ATOM 1416 C C . PRO A 1 184 ? 16.213 11.318 10.350 1.00 44.56 184 PRO A C 1
ATOM 1418 O O . PRO A 1 184 ? 16.011 10.748 11.420 1.00 44.56 184 PRO A O 1
ATOM 1421 N N . PRO A 1 185 ? 15.276 12.129 9.802 1.00 41.16 185 PRO A N 1
ATOM 1422 C CA . PRO A 1 185 ? 13.966 12.338 10.421 1.00 41.16 185 PRO A CA 1
ATOM 1423 C C . PRO A 1 185 ? 13.306 10.987 10.731 1.00 41.16 185 PRO A C 1
ATOM 1425 O O . PRO A 1 185 ? 13.125 10.182 9.811 1.00 41.16 185 PRO A O 1
ATOM 1428 N N . PRO A 1 186 ? 12.949 10.711 11.998 1.00 48.09 186 PRO A N 1
ATOM 1429 C CA . PRO A 1 186 ? 12.311 9.456 12.338 1.00 48.09 186 PRO A CA 1
ATOM 1430 C C . PRO A 1 186 ? 10.987 9.383 11.577 1.00 48.09 186 PRO A C 1
ATOM 1432 O O . PRO A 1 186 ? 10.110 10.239 11.739 1.00 48.09 186 PRO A O 1
ATOM 1435 N N . ARG A 1 187 ? 10.863 8.358 10.719 1.00 56.19 187 ARG A N 1
ATOM 1436 C CA . ARG A 1 187 ? 9.583 7.865 10.184 1.00 56.19 187 ARG A CA 1
ATOM 1437 C C . ARG A 1 187 ? 8.547 7.986 11.285 1.00 56.19 187 ARG A C 1
ATOM 1439 O O . ARG A 1 187 ? 8.858 7.570 12.393 1.00 56.19 187 ARG A O 1
ATOM 1446 N N . ARG A 1 188 ? 7.386 8.589 10.993 1.00 56.84 188 ARG A N 1
ATOM 1447 C CA . ARG A 1 188 ? 6.359 8.981 11.975 1.00 56.84 188 ARG A CA 1
ATOM 1448 C C . ARG A 1 188 ? 6.163 7.887 13.027 1.00 56.84 188 ARG A C 1
ATOM 1450 O O . ARG A 1 188 ? 5.358 6.980 12.837 1.00 56.84 188 ARG A O 1
ATOM 1457 N N . VAL A 1 189 ? 6.900 7.980 14.132 1.00 62.75 189 VAL A N 1
ATOM 1458 C CA . VAL A 1 189 ? 6.723 7.097 15.275 1.00 62.75 189 VAL A CA 1
ATOM 1459 C C . VAL A 1 189 ? 5.495 7.651 15.959 1.00 62.75 189 VAL A C 1
ATOM 1461 O O . VAL A 1 189 ? 5.576 8.569 16.783 1.00 62.75 189 VAL A O 1
ATOM 1464 N N . LEU A 1 190 ? 4.334 7.175 15.505 1.00 67.31 190 LEU A N 1
ATOM 1465 C CA . LEU A 1 190 ? 3.092 7.476 16.183 1.00 67.31 190 LEU A CA 1
ATOM 1466 C C . LEU A 1 190 ? 3.275 7.014 17.625 1.00 67.31 190 LEU A C 1
ATOM 1468 O O . LEU A 1 190 ? 3.795 5.920 17.863 1.00 67.31 190 LEU A O 1
ATOM 1472 N N . PRO A 1 191 ? 2.901 7.854 18.592 1.00 66.62 191 PRO A N 1
ATOM 1473 C CA . PRO A 1 191 ? 2.972 7.437 19.970 1.00 66.62 191 PRO A CA 1
ATOM 1474 C C . PRO A 1 191 ? 2.038 6.227 20.117 1.00 66.62 191 PRO A C 1
ATOM 1476 O O . PRO A 1 191 ? 0.898 6.254 19.644 1.00 66.62 191 PRO A O 1
ATOM 1479 N N . THR A 1 192 ? 2.534 5.152 20.732 1.00 66.19 192 THR A N 1
ATOM 1480 C CA . THR A 1 192 ? 1.806 3.893 20.963 1.00 66.19 192 THR A CA 1
ATOM 1481 C C . THR A 1 192 ? 0.745 4.096 22.049 1.00 66.19 192 THR A C 1
ATOM 1483 O O . THR A 1 192 ? 0.811 3.541 23.140 1.00 66.19 192 THR A O 1
ATOM 1486 N N . ILE A 1 193 ? -0.205 4.992 21.785 1.00 69.38 193 ILE A N 1
ATOM 1487 C CA . ILE A 1 193 ? -1.190 5.504 22.747 1.00 69.38 193 ILE A CA 1
ATOM 1488 C C . ILE A 1 193 ? -2.358 4.523 22.922 1.00 69.38 193 ILE A C 1
ATOM 1490 O O . ILE A 1 193 ? -3.241 4.757 23.741 1.00 69.38 193 ILE A O 1
ATOM 1494 N N . GLY A 1 194 ? -2.397 3.423 22.162 1.00 88.50 194 GLY A N 1
ATOM 1495 C CA . GLY A 1 194 ? -3.584 2.569 22.103 1.00 88.50 194 GLY A CA 1
ATOM 1496 C C . GLY A 1 194 ? -4.785 3.324 21.526 1.00 88.50 194 GLY A C 1
ATOM 1497 O O . GLY A 1 194 ? -5.931 2.949 21.759 1.00 88.50 194 GLY A O 1
ATOM 1498 N N . ALA A 1 195 ? -4.549 4.434 20.817 1.00 93.00 195 ALA A N 1
ATOM 1499 C CA . ALA A 1 195 ? -5.604 5.241 20.227 1.00 93.00 195 ALA A CA 1
ATOM 1500 C C . ALA A 1 195 ? -6.329 4.453 19.131 1.00 93.00 195 ALA A C 1
ATOM 1502 O O . ALA A 1 195 ? -7.555 4.530 19.044 1.00 93.00 195 ALA A O 1
ATOM 1503 N N . GLY A 1 196 ? -5.592 3.653 18.352 1.00 95.00 196 GLY A N 1
ATOM 1504 C CA . GLY A 1 196 ? -6.167 2.721 17.387 1.00 95.00 196 GLY A CA 1
ATOM 1505 C C . GLY A 1 196 ? -7.080 1.712 18.077 1.00 95.00 196 GLY A C 1
ATOM 1506 O O . GLY A 1 196 ? -8.234 1.562 17.677 1.00 95.00 196 GLY A O 1
ATOM 1507 N N . LEU A 1 197 ? -6.610 1.103 19.168 1.00 95.44 197 LEU A N 1
ATOM 1508 C CA . LEU A 1 197 ? -7.372 0.158 19.982 1.00 95.44 197 LEU A CA 1
ATOM 1509 C C . LEU A 1 197 ? -8.643 0.774 20.588 1.00 95.44 197 LEU A C 1
ATOM 1511 O O . LEU A 1 197 ? -9.698 0.144 20.555 1.00 95.44 197 LEU A O 1
ATOM 1515 N N . LEU A 1 198 ? -8.578 2.003 21.107 1.00 95.50 198 LEU A N 1
ATOM 1516 C CA . LEU A 1 198 ? -9.739 2.705 21.668 1.00 95.50 198 LEU A CA 1
ATOM 1517 C C . LEU A 1 198 ? -10.802 2.983 20.601 1.00 95.50 198 LEU A C 1
ATOM 1519 O O . LEU A 1 198 ? -11.989 2.727 20.825 1.00 95.50 198 LEU A O 1
ATOM 1523 N N . VAL A 1 199 ? -10.384 3.479 19.430 1.00 96.88 199 VAL A N 1
ATOM 1524 C CA . VAL A 1 199 ? -11.301 3.695 18.302 1.00 96.88 199 VAL A CA 1
ATOM 1525 C C . VAL A 1 199 ? -11.873 2.368 17.819 1.00 96.88 199 VAL A C 1
ATOM 1527 O O . VAL A 1 199 ? -13.076 2.283 17.587 1.00 96.88 199 VAL A O 1
ATOM 1530 N N . LEU A 1 200 ? -11.059 1.318 17.738 1.00 97.12 200 LEU A N 1
ATOM 1531 C CA . LEU A 1 200 ? -11.503 -0.019 17.361 1.00 97.12 200 LEU A CA 1
ATOM 1532 C C . LEU A 1 200 ? -12.532 -0.590 18.349 1.00 97.12 200 LEU A C 1
ATOM 1534 O O . LEU A 1 200 ? -13.558 -1.127 17.933 1.00 97.12 200 LEU A O 1
ATOM 1538 N N . GLN A 1 201 ? -12.296 -0.455 19.654 1.00 96.81 201 GLN A N 1
ATOM 1539 C CA . GLN A 1 201 ? -13.229 -0.906 20.687 1.00 96.81 201 GLN A CA 1
ATOM 1540 C C . GLN A 1 201 ? -14.560 -0.153 20.600 1.00 96.81 201 GLN A C 1
ATOM 1542 O O . GLN A 1 201 ? -15.621 -0.752 20.774 1.00 96.81 201 GLN A O 1
ATOM 1547 N N . TRP A 1 202 ? -14.515 1.143 20.291 1.00 97.00 202 TRP A N 1
ATOM 1548 C CA . TRP A 1 202 ? -15.715 1.931 20.037 1.00 97.00 202 TRP A CA 1
ATOM 1549 C C . TRP A 1 202 ? -16.437 1.511 18.743 1.00 97.00 202 TRP A C 1
ATOM 1551 O O . TRP A 1 202 ? -17.659 1.372 18.752 1.00 97.00 202 TRP A O 1
ATOM 1561 N N . LEU A 1 203 ? -15.722 1.246 17.644 1.00 97.19 203 LEU A N 1
ATOM 1562 C CA . LEU A 1 203 ? -16.319 0.725 16.401 1.00 97.19 203 LEU A CA 1
ATOM 1563 C C . LEU A 1 203 ? -17.026 -0.619 16.635 1.00 97.19 203 LEU A C 1
ATOM 1565 O O . LEU A 1 203 ? -18.105 -0.860 16.096 1.00 97.19 203 LEU A O 1
ATOM 1569 N N . ARG A 1 204 ? -16.450 -1.466 17.495 1.00 96.75 204 ARG A N 1
ATOM 1570 C CA . ARG A 1 204 ? -17.044 -2.729 17.955 1.00 96.75 204 ARG A CA 1
ATOM 1571 C C . ARG A 1 204 ? -18.309 -2.522 18.772 1.00 96.75 204 ARG A C 1
ATOM 1573 O O . ARG A 1 204 ? -19.335 -3.125 18.468 1.00 96.75 204 ARG A O 1
ATOM 1580 N N . SER A 1 205 ? -18.244 -1.683 19.806 1.00 96.12 205 SER A N 1
ATOM 1581 C CA . SER A 1 205 ? -19.372 -1.476 20.722 1.00 96.12 205 SER A CA 1
ATOM 1582 C C . SER A 1 205 ? -20.529 -0.707 20.084 1.00 96.12 205 SER A C 1
ATOM 1584 O O . SER A 1 205 ? -21.678 -0.935 20.448 1.00 96.12 205 SER A O 1
ATOM 1586 N N . SER A 1 206 ? -20.245 0.155 19.105 1.00 95.75 206 SER A N 1
ATOM 1587 C CA . SER A 1 206 ? -21.258 0.874 18.319 1.00 95.75 206 SER A CA 1
ATOM 1588 C C . SER A 1 206 ? -21.880 0.040 17.195 1.00 95.75 206 SER A C 1
ATOM 1590 O O . SER A 1 206 ? -22.815 0.506 16.552 1.00 95.75 206 SER A O 1
ATOM 1592 N N . GLY A 1 207 ? -21.372 -1.169 16.929 1.00 94.81 207 GLY A N 1
ATOM 1593 C CA . GLY A 1 207 ? -21.837 -2.026 15.834 1.00 94.81 207 GLY A CA 1
ATOM 1594 C C . GLY A 1 207 ? -21.329 -1.625 14.444 1.00 94.81 207 GLY A C 1
ATOM 1595 O O . GLY A 1 207 ? -21.484 -2.401 13.510 1.00 94.81 207 GLY A O 1
ATOM 1596 N N . GLN A 1 208 ? -20.641 -0.489 14.308 1.00 93.69 208 GLN A N 1
ATOM 1597 C CA . GLN A 1 208 ? -20.122 0.030 13.035 1.00 93.69 208 GLN A CA 1
ATOM 1598 C C . GLN A 1 208 ? -19.102 -0.907 12.360 1.00 93.69 208 GLN A C 1
ATOM 1600 O O . GLN A 1 208 ? -18.973 -0.914 11.138 1.00 93.69 208 GLN A O 1
ATOM 1605 N N . GLU A 1 209 ? -18.390 -1.738 13.131 1.00 94.69 209 GLU A N 1
ATOM 1606 C CA . GLU A 1 209 ? -17.497 -2.777 12.583 1.00 94.69 209 GLU A CA 1
ATOM 1607 C C . GLU A 1 209 ? -18.261 -3.911 11.865 1.00 94.69 209 GLU A C 1
ATOM 1609 O O . GLU A 1 209 ? -17.683 -4.659 11.075 1.00 94.69 209 GLU A O 1
ATOM 1614 N N . ARG A 1 210 ? -19.559 -4.090 12.144 1.00 92.50 210 ARG A N 1
ATOM 1615 C CA . ARG A 1 210 ? -20.359 -5.141 11.500 1.00 92.50 210 ARG A CA 1
ATOM 1616 C C . ARG A 1 210 ? -20.735 -4.757 10.078 1.00 92.50 210 ARG A C 1
ATOM 1618 O O . ARG A 1 210 ? -20.589 -5.604 9.201 1.00 92.50 210 ARG A O 1
ATOM 1625 N N . ASP A 1 211 ? -21.127 -3.501 9.892 1.00 90.38 211 ASP A N 1
ATOM 1626 C CA . ASP A 1 211 ? -21.676 -2.984 8.635 1.00 90.38 211 ASP A CA 1
ATOM 1627 C C . ASP A 1 211 ? -20.593 -2.442 7.690 1.00 90.38 211 ASP A C 1
ATOM 1629 O O . ASP A 1 211 ? -20.852 -2.215 6.513 1.00 90.38 211 ASP A O 1
ATOM 1633 N N . PHE A 1 212 ? -19.370 -2.221 8.190 1.00 93.88 212 PHE A N 1
ATOM 1634 C CA . PHE A 1 212 ? -18.232 -1.674 7.437 1.00 93.88 212 PHE A CA 1
ATOM 1635 C C . PHE A 1 212 ? -18.471 -0.303 6.775 1.00 93.88 212 PHE A C 1
ATOM 1637 O O . PHE A 1 212 ? -17.598 0.180 6.053 1.00 93.88 212 PHE A O 1
ATOM 1644 N N . GLU A 1 213 ? -19.577 0.389 7.070 1.00 92.00 213 GLU A N 1
ATOM 1645 C CA . GLU A 1 213 ? -19.892 1.709 6.501 1.00 92.00 213 GLU A CA 1
ATOM 1646 C C . GLU A 1 213 ? -18.774 2.732 6.743 1.00 92.00 213 GLU A C 1
ATOM 1648 O O . GLU A 1 213 ? -18.482 3.574 5.888 1.00 92.00 213 GLU A O 1
ATOM 1653 N N . PHE A 1 214 ? -18.073 2.620 7.877 1.00 95.25 214 PHE A N 1
ATOM 1654 C CA . PHE A 1 214 ? -16.941 3.482 8.205 1.00 95.25 214 PHE A CA 1
ATOM 1655 C C . PHE A 1 214 ? -15.789 3.396 7.188 1.00 95.25 214 PHE A C 1
ATOM 1657 O O . PHE A 1 214 ? -15.051 4.373 7.033 1.00 95.25 214 PHE A O 1
ATOM 1664 N N . LEU A 1 215 ? -15.637 2.273 6.471 1.00 95.62 215 LEU A N 1
ATOM 1665 C CA . LEU A 1 215 ? -14.594 2.093 5.456 1.00 95.62 215 LEU A CA 1
ATOM 1666 C C . LEU A 1 215 ? -14.833 2.944 4.204 1.00 95.62 215 LEU A C 1
ATOM 1668 O O . LEU A 1 215 ? -13.875 3.336 3.529 1.00 95.62 215 LEU A O 1
ATOM 1672 N N . SER A 1 216 ? -16.088 3.315 3.942 1.00 94.69 216 SER A N 1
ATOM 1673 C CA . SER A 1 216 ? -16.446 4.264 2.883 1.00 94.69 216 SER A CA 1
ATOM 1674 C C . SER A 1 216 ? -15.878 5.661 3.158 1.00 94.69 216 SER A C 1
ATOM 1676 O O . SER A 1 216 ? -15.562 6.414 2.231 1.00 94.69 216 SER A O 1
ATOM 1678 N N . ASN A 1 217 ? -15.658 6.016 4.430 1.00 96.19 217 ASN A N 1
ATOM 1679 C CA . ASN A 1 217 ? -15.015 7.271 4.802 1.00 96.19 217 ASN A CA 1
ATOM 1680 C C . ASN A 1 217 ? -13.484 7.165 4.699 1.00 96.19 217 ASN A C 1
ATOM 1682 O O . ASN A 1 217 ? -12.765 6.985 5.684 1.00 96.19 217 ASN A O 1
ATOM 1686 N N . ARG A 1 218 ? -12.964 7.363 3.482 1.00 94.88 218 ARG A N 1
ATOM 1687 C CA . ARG A 1 218 ? -11.524 7.273 3.169 1.00 94.88 218 ARG A CA 1
ATOM 1688 C C . ARG A 1 218 ? -10.639 8.162 4.051 1.00 94.88 218 ARG A C 1
ATOM 1690 O O . ARG A 1 218 ? -9.507 7.787 4.336 1.00 94.88 218 ARG A O 1
ATOM 1697 N N . LYS A 1 219 ? -11.120 9.334 4.485 1.00 95.56 219 LYS A N 1
ATOM 1698 C CA . LYS A 1 219 ? -10.349 10.237 5.363 1.00 95.56 219 LYS A CA 1
ATOM 1699 C C . LYS A 1 219 ? -10.169 9.633 6.752 1.00 95.56 219 LYS A C 1
ATOM 1701 O O . LYS A 1 219 ? -9.076 9.695 7.306 1.00 95.56 219 LYS A O 1
ATOM 1706 N N . PHE A 1 220 ? -11.228 9.026 7.281 1.00 96.69 220 PHE A N 1
ATOM 1707 C CA . PHE A 1 220 ? -11.185 8.327 8.558 1.00 96.69 220 PHE A CA 1
ATOM 1708 C C . PHE A 1 220 ? -10.261 7.109 8.499 1.00 96.69 220 PHE A C 1
ATOM 1710 O O . PHE A 1 220 ? -9.359 7.006 9.324 1.00 96.69 220 PHE A O 1
ATOM 1717 N N . VAL A 1 221 ? -10.411 6.260 7.478 1.00 96.62 221 VAL A N 1
ATOM 1718 C CA . VAL A 1 221 ? -9.569 5.066 7.272 1.00 96.62 221 VAL A CA 1
ATOM 1719 C C . VAL A 1 221 ? -8.088 5.439 7.197 1.00 96.62 221 VAL A C 1
ATOM 1721 O O . VAL A 1 221 ? -7.285 4.881 7.938 1.00 96.62 221 VAL A O 1
ATOM 1724 N N . LYS A 1 222 ? -7.729 6.453 6.398 1.00 95.06 222 LYS A N 1
ATOM 1725 C CA . LYS A 1 222 ? -6.344 6.949 6.302 1.00 95.06 222 LYS A CA 1
ATOM 1726 C C . LYS A 1 222 ? -5.783 7.489 7.617 1.00 95.06 222 LYS A C 1
ATOM 1728 O O . LYS A 1 222 ? -4.575 7.472 7.804 1.00 95.06 222 LYS A O 1
ATOM 1733 N N . ALA A 1 223 ? -6.631 7.995 8.509 1.00 95.62 223 ALA A N 1
ATOM 1734 C CA . ALA A 1 223 ? -6.194 8.426 9.832 1.00 95.62 223 ALA A CA 1
ATOM 1735 C C . ALA A 1 223 ? -6.084 7.257 10.818 1.00 95.62 223 ALA A C 1
ATOM 1737 O O . ALA A 1 223 ? -5.240 7.317 11.698 1.00 95.62 223 ALA A O 1
ATOM 1738 N N . LEU A 1 224 ? -6.920 6.222 10.689 1.00 96.62 224 LEU A N 1
ATOM 1739 C CA . LEU A 1 224 ? -6.989 5.082 11.609 1.00 96.62 224 LEU A CA 1
ATOM 1740 C C . LEU A 1 224 ? -5.928 4.011 11.325 1.00 96.62 224 LEU A C 1
ATOM 1742 O O . LEU A 1 224 ? -5.317 3.503 12.263 1.00 96.62 224 LEU A O 1
ATOM 1746 N N . LEU A 1 225 ? -5.702 3.669 10.054 1.00 96.06 225 LEU A N 1
ATOM 1747 C CA . LEU A 1 225 ? -4.785 2.593 9.661 1.00 96.06 225 LEU A CA 1
ATOM 1748 C C . LEU A 1 225 ? -3.362 2.738 10.220 1.00 96.06 225 LEU A C 1
ATOM 1750 O O . LEU A 1 225 ? -2.866 1.736 10.736 1.00 96.06 225 LEU A O 1
ATOM 1754 N N . PRO A 1 226 ? -2.722 3.928 10.198 1.00 94.56 226 PRO A N 1
ATOM 1755 C CA . PRO A 1 226 ? -1.397 4.096 10.784 1.00 94.56 226 PRO A CA 1
ATOM 1756 C C . PRO A 1 226 ? -1.353 3.621 12.240 1.00 94.56 226 PRO A C 1
ATOM 1758 O O . PRO A 1 226 ? -0.459 2.866 12.608 1.00 94.56 226 PRO A O 1
ATOM 1761 N N . PHE A 1 227 ? -2.361 3.975 13.050 1.00 94.88 227 PHE A N 1
ATOM 1762 C CA . PHE A 1 227 ? -2.436 3.545 14.448 1.00 94.88 227 PHE A CA 1
ATOM 1763 C C . PHE A 1 227 ? -2.557 2.028 14.562 1.00 94.88 227 PHE A C 1
ATOM 1765 O O . PHE A 1 227 ? -1.776 1.421 15.285 1.00 94.88 227 PHE A O 1
ATOM 1772 N N . LEU A 1 228 ? -3.468 1.403 13.809 1.00 95.81 228 LEU A N 1
ATOM 1773 C CA . LEU A 1 228 ? -3.667 -0.051 13.859 1.00 95.81 228 LEU A CA 1
ATOM 1774 C C . LEU A 1 228 ? -2.394 -0.821 13.480 1.00 95.81 228 LEU A C 1
ATOM 1776 O O . LEU A 1 228 ? -2.029 -1.775 14.164 1.00 95.81 228 LEU A O 1
ATOM 1780 N N . VAL A 1 229 ? -1.680 -0.376 12.443 1.00 94.69 229 VAL A N 1
ATOM 1781 C CA . VAL A 1 229 ? -0.426 -1.004 11.995 1.00 94.69 229 VAL A CA 1
ATOM 1782 C C . VAL A 1 229 ? 0.702 -0.805 13.014 1.00 94.69 229 VAL A C 1
ATOM 1784 O O . VAL A 1 229 ? 1.468 -1.739 13.285 1.00 94.69 229 VAL A O 1
ATOM 1787 N N . THR A 1 230 ? 0.811 0.393 13.601 1.00 91.69 230 THR A N 1
ATOM 1788 C CA . THR A 1 230 ? 1.826 0.692 14.629 1.00 91.69 230 THR A CA 1
ATOM 1789 C C . THR A 1 230 ? 1.562 -0.021 15.953 1.00 91.69 230 THR A C 1
ATOM 1791 O O . THR A 1 230 ? 2.508 -0.414 16.627 1.00 91.69 230 THR A O 1
ATOM 1794 N N . GLU A 1 231 ? 0.295 -0.245 16.301 1.00 93.12 231 GLU A N 1
ATOM 1795 C CA . GLU A 1 231 ? -0.124 -0.968 17.506 1.00 93.12 231 GLU A CA 1
ATOM 1796 C C . GLU A 1 231 ? -0.113 -2.496 17.312 1.00 93.12 231 GLU A C 1
ATOM 1798 O O . GLU A 1 231 ? -0.393 -3.235 18.252 1.00 93.12 231 GLU A O 1
ATOM 1803 N N . GLY A 1 232 ? 0.221 -2.986 16.111 1.00 93.31 232 GLY A N 1
ATOM 1804 C CA . GLY A 1 232 ? 0.285 -4.420 15.816 1.00 93.31 232 GLY A CA 1
ATOM 1805 C C . GLY A 1 232 ? -1.082 -5.095 15.696 1.00 93.31 232 GLY A C 1
ATOM 1806 O O . GLY A 1 232 ? -1.173 -6.314 15.778 1.00 93.31 232 GLY A O 1
ATOM 1807 N N . LEU A 1 233 ? -2.149 -4.328 15.463 1.00 96.19 233 LEU A N 1
ATOM 1808 C CA . LEU A 1 233 ? -3.519 -4.822 15.278 1.00 96.19 233 LEU A CA 1
ATOM 1809 C C . LEU A 1 233 ? -3.770 -5.276 13.829 1.00 96.19 233 LEU A C 1
ATOM 1811 O O . LEU A 1 233 ? -4.840 -5.062 13.258 1.00 96.19 233 LEU A O 1
ATOM 1815 N N . ASP A 1 234 ? -2.762 -5.905 13.230 1.00 95.81 234 ASP A N 1
ATOM 1816 C CA . ASP A 1 234 ? -2.752 -6.327 11.831 1.00 95.81 234 ASP A CA 1
ATOM 1817 C C . ASP A 1 234 ? -3.808 -7.409 11.554 1.00 95.81 234 ASP A C 1
ATOM 1819 O O . ASP A 1 234 ? -4.497 -7.371 10.534 1.00 95.81 234 ASP A O 1
ATOM 1823 N N . ASP A 1 235 ? -4.010 -8.316 12.511 1.00 97.12 235 ASP A N 1
ATOM 1824 C CA . ASP A 1 235 ? -5.004 -9.392 12.433 1.00 97.12 235 ASP A CA 1
ATOM 1825 C C . ASP A 1 235 ? -6.426 -8.858 12.240 1.00 97.12 235 ASP A C 1
ATOM 1827 O O . ASP A 1 235 ? -7.256 -9.476 11.574 1.00 97.12 235 ASP A O 1
ATOM 1831 N N . VAL A 1 236 ? -6.711 -7.678 12.796 1.00 97.31 236 VAL A N 1
ATOM 1832 C CA . VAL A 1 236 ? -8.015 -7.024 12.669 1.00 97.31 236 VAL A CA 1
ATOM 1833 C C . VAL A 1 236 ? -8.217 -6.509 11.246 1.00 97.31 236 VAL A C 1
ATOM 1835 O O . VAL A 1 236 ? -9.295 -6.689 10.682 1.00 97.31 236 VAL A O 1
ATOM 1838 N N . LEU A 1 237 ? -7.179 -5.931 10.634 1.00 97.19 237 LEU A N 1
ATOM 1839 C CA . LEU A 1 237 ? -7.221 -5.483 9.239 1.00 97.19 237 LEU A CA 1
ATOM 1840 C C . LEU A 1 237 ? -7.405 -6.669 8.288 1.00 97.19 237 LEU A C 1
ATOM 1842 O O . LEU A 1 237 ? -8.220 -6.602 7.366 1.00 97.19 237 LEU A O 1
ATOM 1846 N N . TRP A 1 238 ? -6.713 -7.780 8.549 1.00 97.69 238 TRP A N 1
ATOM 1847 C CA . TRP A 1 238 ? -6.902 -9.025 7.809 1.00 97.69 238 TRP A CA 1
ATOM 1848 C C . TRP A 1 238 ? -8.299 -9.609 7.988 1.00 97.69 238 TRP A C 1
ATOM 1850 O O . TRP A 1 238 ? -8.893 -10.075 7.015 1.00 97.69 238 TRP A O 1
ATOM 1860 N N . LEU A 1 239 ? -8.851 -9.566 9.201 1.00 96.69 239 LEU A N 1
ATOM 1861 C CA . LEU A 1 239 ? -10.220 -9.994 9.468 1.00 96.69 239 LEU A CA 1
ATOM 1862 C C . LEU A 1 239 ? -11.226 -9.144 8.684 1.00 96.69 239 LEU A C 1
ATOM 1864 O O . LEU A 1 239 ? -12.133 -9.699 8.066 1.00 96.69 239 LEU A O 1
ATOM 1868 N N . TRP A 1 240 ? -11.058 -7.819 8.669 1.00 96.38 240 TRP A N 1
ATOM 1869 C CA . TRP A 1 240 ? -11.901 -6.917 7.881 1.00 96.38 240 TRP A CA 1
ATOM 1870 C C . TRP A 1 240 ? -11.803 -7.220 6.393 1.00 96.38 240 TRP A C 1
ATOM 1872 O O . TRP A 1 240 ? -12.832 -7.354 5.737 1.00 96.38 240 TRP A O 1
ATOM 1882 N N . LEU A 1 241 ? -10.589 -7.412 5.873 1.00 96.31 241 LEU A N 1
ATOM 1883 C CA . LEU A 1 241 ? -10.386 -7.781 4.477 1.00 96.31 241 LEU A CA 1
ATOM 1884 C C . LEU A 1 241 ? -11.082 -9.110 4.152 1.00 96.31 241 LEU A C 1
ATOM 1886 O O . LEU A 1 241 ? -11.872 -9.169 3.218 1.00 96.31 241 LEU A O 1
ATOM 1890 N N . LYS A 1 242 ? -10.866 -10.162 4.951 1.00 95.62 242 LYS A N 1
ATOM 1891 C CA . LYS A 1 242 ? -11.493 -11.479 4.744 1.00 95.62 242 LYS A CA 1
ATOM 1892 C C . LYS A 1 242 ? -13.022 -11.415 4.817 1.00 95.62 242 LYS A C 1
ATOM 1894 O O . LYS A 1 242 ? -13.679 -12.087 4.029 1.00 95.62 242 LYS A O 1
ATOM 1899 N N . ARG A 1 243 ? -13.593 -10.607 5.719 1.00 95.00 243 ARG A N 1
ATOM 1900 C CA . ARG A 1 243 ? -15.051 -10.409 5.831 1.00 95.00 243 ARG A CA 1
ATOM 1901 C C . ARG A 1 243 ? -15.625 -9.640 4.643 1.00 95.00 243 ARG A C 1
ATOM 1903 O O . ARG A 1 243 ? -16.619 -10.088 4.084 1.00 95.00 243 ARG A O 1
ATOM 1910 N N . LEU A 1 244 ? -14.976 -8.561 4.197 1.00 94.50 244 LEU A N 1
ATOM 1911 C CA . LEU A 1 244 ? -15.382 -7.821 2.989 1.00 94.50 244 LEU A CA 1
ATOM 1912 C C . LEU A 1 244 ? -15.379 -8.699 1.735 1.00 94.50 244 LEU A C 1
ATOM 1914 O O . LEU A 1 244 ? -16.186 -8.503 0.832 1.00 94.50 244 LEU A O 1
ATOM 1918 N N . LEU A 1 245 ? -14.458 -9.660 1.673 1.00 93.00 245 LEU A N 1
ATOM 1919 C CA . LEU A 1 245 ? -14.351 -10.592 0.557 1.00 93.00 245 LEU A CA 1
ATOM 1920 C C . LEU A 1 245 ? -15.380 -11.738 0.609 1.00 93.00 245 LEU A C 1
ATOM 1922 O O . LEU A 1 245 ? -15.617 -12.357 -0.427 1.00 93.00 245 LEU A O 1
ATOM 1926 N N . ARG A 1 246 ? -15.988 -12.018 1.775 1.00 91.88 246 ARG A N 1
ATOM 1927 C CA . ARG A 1 246 ? -16.944 -13.124 1.992 1.00 91.88 246 ARG A CA 1
ATOM 1928 C C . ARG A 1 246 ? -18.404 -12.679 2.128 1.00 91.88 246 ARG A C 1
ATOM 1930 O O . ARG A 1 246 ? -19.261 -13.229 1.445 1.00 91.88 246 ARG A O 1
ATOM 1937 N N . ASP A 1 247 ? -18.690 -11.731 3.022 1.00 80.31 247 ASP A N 1
ATOM 1938 C CA . ASP A 1 247 ? -20.020 -11.591 3.642 1.00 80.31 247 ASP A CA 1
ATOM 1939 C C . ASP A 1 247 ? -20.905 -10.516 2.988 1.00 80.31 247 ASP A C 1
ATOM 1941 O O . ASP A 1 247 ? -22.117 -10.677 2.885 1.00 80.31 247 ASP A O 1
ATOM 1945 N N . THR A 1 248 ? -20.328 -9.399 2.542 1.00 62.97 248 THR A N 1
ATOM 1946 C CA . THR A 1 248 ? -21.080 -8.197 2.119 1.00 62.97 248 THR A CA 1
ATOM 1947 C C . THR A 1 248 ? -21.513 -8.205 0.650 1.00 62.97 248 THR A C 1
ATOM 1949 O O . THR A 1 248 ? -21.924 -7.182 0.104 1.00 62.97 248 THR A O 1
ATOM 1952 N N . GLY A 1 249 ? -21.390 -9.348 -0.027 1.00 66.00 249 GLY A N 1
ATOM 1953 C CA . GLY A 1 249 ? -21.292 -9.366 -1.481 1.00 66.00 249 GLY A CA 1
ATOM 1954 C C . GLY A 1 249 ? -19.983 -8.711 -1.953 1.00 66.00 249 GLY A C 1
ATOM 1955 O O . GLY A 1 249 ? -19.177 -8.250 -1.141 1.00 66.00 249 GLY A O 1
ATOM 1956 N N . PRO A 1 250 ? -19.727 -8.697 -3.268 1.00 65.69 250 PRO A N 1
ATOM 1957 C CA . PRO A 1 250 ? -18.454 -8.266 -3.830 1.00 65.69 250 PRO A CA 1
ATOM 1958 C C . PRO A 1 250 ? -18.254 -6.740 -3.771 1.00 65.69 250 PRO A C 1
ATOM 1960 O O . PRO A 1 250 ? -18.153 -6.087 -4.812 1.00 65.69 250 PRO A O 1
ATOM 1963 N N . ASP A 1 251 ? -18.114 -6.149 -2.578 1.00 85.19 251 ASP A N 1
ATOM 1964 C CA . ASP A 1 251 ? -17.562 -4.794 -2.436 1.00 85.19 251 ASP A CA 1
ATOM 1965 C C . ASP A 1 251 ? -16.031 -4.825 -2.568 1.00 85.19 251 ASP A C 1
ATOM 1967 O O . ASP A 1 251 ? -15.237 -4.461 -1.693 1.00 85.19 251 ASP A O 1
ATOM 1971 N N . TYR A 1 252 ? -15.598 -5.301 -3.735 1.00 89.81 252 TYR A N 1
ATOM 1972 C CA . TYR A 1 252 ? -14.195 -5.368 -4.112 1.00 89.81 252 TYR A CA 1
ATOM 1973 C C . TYR A 1 252 ? -13.552 -3.985 -4.146 1.00 89.81 252 TYR A C 1
ATOM 1975 O O . TYR A 1 252 ? -12.329 -3.883 -4.081 1.00 89.81 252 TYR A O 1
ATOM 1983 N N . VAL A 1 253 ? -14.348 -2.921 -4.267 1.00 92.19 253 VAL A N 1
ATOM 1984 C CA . VAL A 1 253 ? -13.851 -1.548 -4.279 1.00 92.19 253 VAL A CA 1
ATOM 1985 C C . VAL A 1 253 ? -13.326 -1.189 -2.892 1.00 92.19 253 VAL A C 1
ATOM 1987 O O . VAL A 1 253 ? -12.163 -0.793 -2.783 1.00 92.19 253 VAL A O 1
ATOM 1990 N N . LEU A 1 254 ? -14.113 -1.408 -1.833 1.00 93.75 254 LEU A N 1
ATOM 1991 C CA . LEU A 1 254 ? -13.650 -1.190 -0.460 1.00 93.75 254 LEU A CA 1
ATOM 1992 C C . LEU A 1 254 ? -12.477 -2.104 -0.092 1.00 93.75 254 LEU A C 1
ATOM 1994 O O . LEU A 1 254 ? -11.488 -1.617 0.456 1.00 93.75 254 LEU A O 1
ATOM 1998 N N . ALA A 1 255 ? -12.526 -3.389 -0.459 1.00 95.38 255 ALA A N 1
ATOM 1999 C CA . ALA A 1 255 ? -11.435 -4.327 -0.185 1.00 95.38 255 ALA A CA 1
ATOM 2000 C C . ALA A 1 255 ? -10.114 -3.911 -0.865 1.00 95.38 255 ALA A C 1
ATOM 2002 O O . ALA A 1 255 ? -9.065 -3.881 -0.220 1.00 95.38 255 ALA A O 1
ATOM 2003 N N . ARG A 1 256 ? -10.161 -3.506 -2.145 1.00 94.62 256 ARG A N 1
ATOM 2004 C CA . ARG A 1 256 ? -9.001 -2.967 -2.887 1.00 94.62 256 ARG A CA 1
ATOM 2005 C C . ARG A 1 256 ? -8.412 -1.741 -2.205 1.00 94.62 256 ARG A C 1
ATOM 2007 O O . ARG A 1 256 ? -7.196 -1.593 -2.109 1.00 94.62 256 ARG A O 1
ATOM 2014 N N . HIS A 1 257 ? -9.283 -0.841 -1.771 1.00 94.94 257 HIS A N 1
ATOM 2015 C CA . HIS A 1 257 ? -8.899 0.397 -1.118 1.00 94.94 257 HIS A CA 1
ATOM 2016 C C . HIS A 1 257 ? -8.267 0.162 0.255 1.00 94.94 257 HIS A C 1
ATOM 2018 O O . HIS A 1 257 ? -7.228 0.756 0.542 1.00 94.94 257 HIS A O 1
ATOM 2024 N N . LEU A 1 258 ? -8.855 -0.723 1.062 1.00 96.69 258 LEU A N 1
ATOM 2025 C CA . LEU A 1 258 ? -8.315 -1.123 2.357 1.00 96.69 258 LEU A CA 1
ATOM 2026 C C . LEU A 1 258 ? -6.951 -1.799 2.197 1.00 96.69 258 LEU A C 1
ATOM 2028 O O . LEU A 1 258 ? -6.009 -1.413 2.880 1.00 96.69 258 LEU A O 1
ATOM 2032 N N . LEU A 1 259 ? -6.824 -2.748 1.263 1.00 97.38 259 LEU A N 1
ATOM 2033 C CA . LEU A 1 259 ? -5.563 -3.445 1.008 1.00 97.38 259 LEU A CA 1
ATOM 2034 C C . LEU A 1 259 ? -4.466 -2.481 0.545 1.00 97.38 259 LEU A C 1
ATOM 2036 O O . LEU A 1 259 ? -3.347 -2.541 1.045 1.00 97.38 259 LEU A O 1
ATOM 2040 N N . ARG A 1 260 ? -4.782 -1.563 -0.379 1.00 96.81 260 ARG A N 1
ATOM 2041 C CA . ARG A 1 260 ? -3.824 -0.549 -0.837 1.00 96.81 260 ARG A CA 1
ATOM 2042 C C . ARG A 1 260 ? -3.334 0.322 0.317 1.00 96.81 260 ARG A C 1
ATOM 2044 O O . ARG A 1 260 ? -2.130 0.526 0.438 1.00 96.81 260 ARG A O 1
ATOM 2051 N N . ASP A 1 261 ? -4.243 0.839 1.140 1.00 96.38 261 ASP A N 1
ATOM 2052 C CA . ASP A 1 261 ? -3.855 1.694 2.264 1.00 96.38 261 ASP A CA 1
ATOM 2053 C C . ASP A 1 261 ? -3.069 0.898 3.318 1.00 96.38 261 ASP A C 1
ATOM 2055 O O . ASP A 1 261 ? -2.089 1.398 3.859 1.00 96.38 261 ASP A O 1
ATOM 2059 N N . PHE A 1 262 ? -3.439 -0.361 3.571 1.00 97.12 262 PHE A N 1
ATOM 2060 C CA . PHE A 1 262 ? -2.732 -1.227 4.514 1.00 97.12 262 PHE A CA 1
ATOM 2061 C C . PHE A 1 262 ? -1.287 -1.496 4.077 1.00 97.12 262 PHE A C 1
ATOM 2063 O O . PHE A 1 262 ? -0.359 -1.340 4.872 1.00 97.12 262 PHE A O 1
ATOM 2070 N N . VAL A 1 263 ? -1.077 -1.823 2.799 1.00 97.25 263 VAL A N 1
ATOM 2071 C CA . VAL A 1 263 ? 0.264 -1.998 2.221 1.00 97.25 263 VAL A CA 1
ATOM 2072 C C . VAL A 1 263 ? 1.068 -0.696 2.298 1.00 97.25 263 VAL A C 1
ATOM 2074 O O . VAL A 1 263 ? 2.254 -0.732 2.631 1.00 97.25 263 VAL A O 1
ATOM 2077 N N . ALA A 1 264 ? 0.429 0.452 2.055 1.00 95.44 264 ALA A N 1
ATOM 2078 C CA . ALA A 1 264 ? 1.092 1.750 2.128 1.00 95.44 264 ALA A CA 1
ATOM 2079 C C . ALA A 1 264 ? 1.579 2.104 3.538 1.00 95.44 264 ALA A C 1
ATOM 2081 O O . ALA A 1 264 ? 2.722 2.543 3.716 1.00 95.44 264 ALA A O 1
ATOM 2082 N N . GLU A 1 265 ? 0.756 1.843 4.551 1.00 94.56 265 GLU A N 1
ATOM 2083 C CA . GLU A 1 265 ? 1.151 2.042 5.945 1.00 94.56 265 GLU A CA 1
ATOM 2084 C C . GLU A 1 265 ? 2.224 1.040 6.390 1.00 94.56 265 GLU A C 1
ATOM 2086 O O . GLU A 1 265 ? 3.161 1.409 7.100 1.00 94.56 265 GLU A O 1
ATOM 2091 N N . ARG A 1 266 ? 2.169 -0.215 5.920 1.00 93.62 266 ARG A N 1
ATOM 2092 C CA . ARG A 1 266 ? 3.227 -1.204 6.184 1.00 93.62 266 ARG A CA 1
ATOM 2093 C C . ARG A 1 266 ? 4.569 -0.783 5.597 1.00 93.62 266 ARG A C 1
ATOM 2095 O O . ARG A 1 266 ? 5.576 -0.883 6.299 1.00 93.62 266 ARG A O 1
ATOM 2102 N N . CYS A 1 267 ? 4.567 -0.264 4.370 1.00 92.38 267 CYS A N 1
ATOM 2103 C CA . CYS A 1 267 ? 5.765 0.255 3.713 1.00 92.38 267 CYS A CA 1
ATOM 2104 C C . CYS A 1 267 ? 6.375 1.417 4.511 1.00 92.38 267 CYS A C 1
ATOM 2106 O O . CYS A 1 267 ? 7.575 1.427 4.791 1.00 92.38 267 CYS A O 1
ATOM 2108 N N . SER A 1 268 ? 5.529 2.350 4.958 1.00 88.75 268 SER A N 1
ATOM 2109 C CA . SER A 1 268 ? 5.946 3.533 5.720 1.00 88.75 268 SER A CA 1
ATOM 2110 C C . SER A 1 268 ? 6.457 3.195 7.127 1.00 88.75 268 SER A C 1
ATOM 2112 O O . SER A 1 268 ? 7.425 3.797 7.589 1.00 88.75 268 SER A O 1
ATOM 2114 N N . GLY A 1 269 ? 5.824 2.240 7.817 1.00 83.62 269 GLY A N 1
ATOM 2115 C CA . GLY A 1 269 ? 6.133 1.903 9.210 1.00 83.62 269 GLY A CA 1
ATOM 2116 C C . GLY A 1 269 ? 7.237 0.859 9.379 1.00 83.62 269 GLY A C 1
ATOM 2117 O O . GLY A 1 269 ? 8.206 1.092 10.099 1.00 83.62 269 GLY A O 1
ATOM 2118 N N . ARG A 1 270 ? 7.107 -0.298 8.716 1.00 82.38 270 ARG A N 1
ATOM 2119 C CA . ARG A 1 270 ? 7.992 -1.468 8.905 1.00 82.38 270 ARG A CA 1
ATOM 2120 C C . ARG A 1 270 ? 8.967 -1.694 7.749 1.00 82.38 270 ARG A C 1
ATOM 2122 O O . ARG A 1 270 ? 9.751 -2.635 7.785 1.00 82.38 270 ARG A O 1
ATOM 2129 N N . GLY A 1 271 ? 8.950 -0.812 6.752 1.00 90.62 271 GLY A N 1
ATOM 2130 C CA . GLY A 1 271 ? 9.804 -0.900 5.576 1.00 90.62 271 GLY A CA 1
ATOM 2131 C C . GLY A 1 271 ? 9.208 -1.746 4.457 1.00 90.62 271 GLY A C 1
ATOM 2132 O O . GLY A 1 271 ? 8.116 -2.311 4.557 1.00 90.62 271 GLY A O 1
ATOM 2133 N N . LEU A 1 272 ? 9.955 -1.800 3.358 1.00 91.81 272 LEU A N 1
ATOM 2134 C CA . LEU A 1 272 ? 9.478 -2.331 2.091 1.00 91.81 272 LEU A CA 1
ATOM 2135 C C . LEU A 1 272 ? 9.241 -3.851 2.147 1.00 91.81 272 LEU A C 1
ATOM 2137 O O . LEU A 1 272 ? 8.218 -4.325 1.666 1.00 91.81 272 LEU A O 1
ATOM 2141 N N . GLU A 1 273 ? 10.105 -4.613 2.825 1.00 93.50 273 GLU A N 1
ATOM 2142 C CA . GLU A 1 273 ? 9.963 -6.073 2.976 1.00 93.50 273 GLU A CA 1
ATOM 2143 C C . GLU A 1 273 ? 8.612 -6.481 3.582 1.00 93.50 273 GLU A C 1
ATOM 2145 O O . GLU A 1 273 ? 7.946 -7.390 3.083 1.00 93.50 273 GLU A O 1
ATOM 2150 N N . ALA A 1 274 ? 8.160 -5.763 4.615 1.00 93.81 274 ALA A N 1
ATOM 2151 C CA . ALA A 1 274 ? 6.876 -6.024 5.258 1.00 93.81 274 ALA A CA 1
ATOM 2152 C C . ALA A 1 274 ? 5.695 -5.773 4.307 1.00 93.81 274 ALA A C 1
ATOM 2154 O O . ALA A 1 274 ? 4.700 -6.497 4.353 1.00 93.81 274 ALA A O 1
ATOM 2155 N N . ALA A 1 275 ? 5.796 -4.765 3.439 1.00 95.56 275 ALA A N 1
ATOM 2156 C CA . ALA A 1 275 ? 4.780 -4.468 2.435 1.00 95.56 275 ALA A CA 1
ATOM 2157 C C . ALA A 1 275 ? 4.727 -5.546 1.338 1.00 95.56 275 ALA A C 1
ATOM 2159 O O . ALA A 1 275 ? 3.636 -5.986 0.971 1.00 95.56 275 ALA A O 1
ATOM 2160 N N . PHE A 1 276 ? 5.886 -6.039 0.882 1.00 95.88 276 PHE A N 1
ATOM 2161 C CA . PHE A 1 276 ? 5.968 -7.173 -0.047 1.00 95.88 276 PHE A CA 1
ATOM 2162 C C . PHE A 1 276 ? 5.333 -8.428 0.555 1.00 95.88 276 PHE A C 1
ATOM 2164 O O . PHE A 1 276 ? 4.452 -9.022 -0.065 1.00 95.88 276 PHE A O 1
ATOM 2171 N N . ALA A 1 277 ? 5.709 -8.785 1.787 1.00 96.56 277 ALA A N 1
ATOM 2172 C CA . ALA A 1 277 ? 5.123 -9.921 2.497 1.00 96.56 277 ALA A CA 1
ATOM 2173 C C . ALA A 1 277 ? 3.594 -9.793 2.625 1.00 96.56 277 ALA A C 1
ATOM 2175 O O . ALA A 1 277 ? 2.877 -10.757 2.375 1.00 96.56 277 ALA A O 1
ATOM 2176 N N . THR A 1 278 ? 3.091 -8.586 2.912 1.00 97.06 278 THR A N 1
ATOM 2177 C CA . THR A 1 278 ? 1.647 -8.306 3.005 1.00 97.06 278 THR A CA 1
ATOM 2178 C C . THR A 1 278 ? 0.932 -8.560 1.672 1.00 97.06 278 THR A C 1
ATOM 2180 O O . THR A 1 278 ? -0.146 -9.145 1.652 1.00 97.06 278 THR A O 1
ATOM 2183 N N . ILE A 1 279 ? 1.518 -8.176 0.532 1.00 97.69 279 ILE A N 1
ATOM 2184 C CA . ILE A 1 279 ? 0.919 -8.468 -0.782 1.00 97.69 279 ILE A CA 1
ATOM 2185 C C . ILE A 1 279 ? 0.927 -9.966 -1.096 1.00 97.69 279 ILE A C 1
ATOM 2187 O O . ILE A 1 279 ? -0.045 -10.466 -1.658 1.00 97.69 279 ILE A O 1
ATOM 2191 N N . LEU A 1 280 ? 1.991 -10.686 -0.736 1.00 97.75 280 LEU A N 1
ATOM 2192 C CA . LEU A 1 280 ? 2.064 -12.136 -0.942 1.00 97.75 280 LEU A CA 1
ATOM 2193 C C . LEU A 1 280 ? 1.051 -12.886 -0.069 1.00 97.75 280 LEU A C 1
ATOM 2195 O O . LEU A 1 280 ? 0.406 -13.821 -0.537 1.00 97.75 280 LEU A O 1
ATOM 2199 N N . GLU A 1 281 ? 0.854 -12.438 1.169 1.00 97.62 281 GLU A N 1
ATOM 2200 C CA . GLU A 1 281 ? -0.192 -12.960 2.047 1.00 97.62 281 GLU A CA 1
ATOM 2201 C C . GLU A 1 281 ? -1.590 -12.677 1.474 1.00 97.62 281 GLU A C 1
ATOM 2203 O O . GLU A 1 281 ? -2.418 -13.585 1.389 1.00 97.62 281 GLU A O 1
ATOM 2208 N N . ALA A 1 282 ? -1.836 -11.458 0.980 1.00 97.38 282 ALA A N 1
ATOM 2209 C CA . ALA A 1 282 ? -3.096 -11.114 0.320 1.00 97.38 282 ALA A CA 1
ATOM 2210 C C . ALA A 1 282 ? -3.343 -11.963 -0.938 1.00 97.38 282 ALA A C 1
ATOM 2212 O O . ALA A 1 282 ? -4.478 -12.354 -1.203 1.00 97.38 282 ALA A O 1
ATOM 2213 N N . ASP A 1 283 ? -2.295 -12.275 -1.703 1.00 97.56 283 ASP A N 1
ATOM 2214 C CA . ASP A 1 283 ? -2.382 -13.160 -2.863 1.00 97.56 283 ASP A CA 1
ATOM 2215 C C . ASP A 1 283 ? -2.773 -14.591 -2.485 1.00 97.56 283 ASP A C 1
ATOM 2217 O O . ASP A 1 283 ? -3.607 -15.196 -3.161 1.00 97.56 283 ASP A O 1
ATOM 2221 N N . ASN A 1 284 ? -2.233 -15.118 -1.385 1.00 97.56 284 ASN A N 1
ATOM 2222 C CA . ASN A 1 284 ? -2.634 -16.424 -0.867 1.00 97.56 284 ASN A CA 1
ATOM 2223 C C . ASN A 1 284 ? -4.110 -16.423 -0.452 1.00 97.56 284 ASN A C 1
ATOM 2225 O O . ASN A 1 284 ? -4.847 -17.310 -0.867 1.00 97.56 284 ASN A O 1
ATOM 2229 N N . VAL A 1 285 ? -4.575 -15.383 0.248 1.00 96.50 285 VAL A N 1
ATOM 2230 C CA . VAL A 1 285 ? -5.995 -15.240 0.621 1.00 96.50 285 VAL A CA 1
ATOM 2231 C C . VAL A 1 285 ? -6.903 -15.174 -0.613 1.00 96.50 285 VAL A C 1
ATOM 2233 O O . VAL A 1 285 ? -7.952 -15.815 -0.647 1.00 96.50 285 VAL A O 1
ATOM 2236 N N . VAL A 1 286 ? -6.508 -14.424 -1.646 1.00 95.44 286 VAL A N 1
ATOM 2237 C CA . VAL A 1 286 ? -7.266 -14.325 -2.906 1.00 95.44 286 VAL A CA 1
ATOM 2238 C C . VAL A 1 286 ? -7.338 -15.679 -3.618 1.00 95.44 286 VAL A C 1
ATOM 2240 O O . VAL A 1 286 ? -8.398 -16.022 -4.138 1.00 95.44 286 VAL A O 1
ATOM 2243 N N . LYS A 1 287 ? -6.252 -16.462 -3.616 1.00 96.06 287 LYS A N 1
ATOM 2244 C CA . LYS A 1 287 ? -6.224 -17.820 -4.184 1.00 96.06 287 LYS A CA 1
ATOM 2245 C C . LYS A 1 287 ? -7.080 -18.803 -3.390 1.00 96.06 287 LYS A C 1
ATOM 2247 O O . LYS A 1 287 ? -7.856 -19.530 -3.995 1.00 96.06 287 LYS A O 1
ATOM 2252 N N . GLU A 1 288 ? -6.961 -18.806 -2.063 1.00 96.44 288 GLU A N 1
ATOM 2253 C CA . GLU A 1 288 ? -7.737 -19.676 -1.165 1.00 96.44 288 GLU A CA 1
ATOM 2254 C C . GLU A 1 288 ? -9.247 -19.459 -1.300 1.00 96.44 288 GLU A C 1
ATOM 2256 O O . GLU A 1 288 ? -10.025 -20.394 -1.145 1.00 96.44 288 GLU A O 1
ATOM 2261 N N . MET A 1 289 ? -9.666 -18.223 -1.582 1.00 95.00 289 MET A N 1
ATOM 2262 C CA . MET A 1 289 ? -11.072 -17.859 -1.765 1.00 95.00 289 MET A CA 1
ATOM 2263 C C . MET A 1 289 ? -11.531 -17.887 -3.235 1.00 95.00 289 MET A C 1
ATOM 2265 O O . MET A 1 289 ? -12.663 -17.498 -3.509 1.00 95.00 289 MET A O 1
ATOM 2269 N N . GLU A 1 290 ? -10.667 -18.293 -4.174 1.00 94.94 290 GLU A N 1
ATOM 2270 C CA . GLU A 1 290 ? -10.936 -18.316 -5.626 1.00 94.94 290 GLU A CA 1
ATOM 2271 C C . GLU A 1 290 ? -11.411 -16.963 -6.200 1.00 94.94 290 GLU A C 1
ATOM 2273 O O . GLU A 1 290 ? -12.233 -16.876 -7.114 1.00 94.94 290 GLU A O 1
ATOM 2278 N N . LEU A 1 291 ? -10.880 -15.866 -5.659 1.00 93.50 291 LEU A N 1
ATOM 2279 C CA . LEU A 1 291 ? -11.291 -14.508 -6.002 1.00 93.50 291 LEU A CA 1
ATOM 2280 C C . LEU A 1 291 ? -10.521 -13.953 -7.212 1.00 93.50 291 LEU A C 1
ATOM 2282 O O . LEU A 1 291 ? -9.392 -14.361 -7.502 1.00 93.50 291 LEU A O 1
ATOM 2286 N N . PRO A 1 292 ? -11.080 -12.960 -7.931 1.00 93.00 292 PRO A N 1
ATOM 2287 C CA . PRO A 1 292 ? -10.400 -12.373 -9.076 1.00 93.00 292 PRO A CA 1
ATOM 2288 C C . PRO A 1 292 ? -9.140 -11.606 -8.648 1.00 93.00 292 PRO A C 1
ATOM 2290 O O . PRO A 1 292 ? -9.214 -10.644 -7.880 1.00 93.00 292 PRO A O 1
ATOM 2293 N N . ALA A 1 293 ? -7.996 -11.928 -9.263 1.00 93.25 293 ALA A N 1
ATOM 2294 C CA . ALA A 1 293 ? -6.693 -11.310 -8.970 1.00 93.25 293 ALA A CA 1
ATOM 2295 C C . ALA A 1 293 ? -6.702 -9.768 -9.033 1.00 93.25 293 ALA A C 1
ATOM 2297 O O . ALA A 1 293 ? -5.951 -9.106 -8.327 1.00 93.25 293 ALA A O 1
ATOM 2298 N N . SER A 1 294 ? -7.620 -9.177 -9.805 1.00 92.12 294 SER A N 1
ATOM 2299 C CA . SER A 1 294 ? -7.843 -7.725 -9.890 1.00 92.12 294 SER A CA 1
ATOM 2300 C C . SER A 1 294 ? -8.031 -7.000 -8.543 1.00 92.12 294 SER A C 1
ATOM 2302 O O . SER A 1 294 ? -7.938 -5.778 -8.494 1.00 92.12 294 SER A O 1
ATOM 2304 N N . ILE A 1 295 ? -8.324 -7.703 -7.444 1.00 93.88 295 ILE A N 1
ATOM 2305 C CA . ILE A 1 295 ? -8.374 -7.131 -6.086 1.00 93.88 295 ILE A CA 1
ATOM 2306 C C . ILE A 1 295 ? -6.988 -6.645 -5.627 1.00 93.88 295 ILE A C 1
ATOM 2308 O O . ILE A 1 295 ? -6.882 -5.646 -4.921 1.00 93.88 295 ILE A O 1
ATOM 2312 N N . LEU A 1 296 ? -5.918 -7.292 -6.084 1.00 96.00 296 LEU A N 1
ATOM 2313 C CA . LEU A 1 296 ? -4.544 -6.933 -5.733 1.00 96.00 296 LEU A CA 1
ATOM 2314 C C . LEU A 1 296 ? -4.002 -5.781 -6.587 1.00 96.00 296 LEU A C 1
ATOM 2316 O O . LEU A 1 296 ? -3.024 -5.153 -6.200 1.00 96.00 296 LEU A O 1
ATOM 2320 N N . GLU A 1 297 ? -4.636 -5.481 -7.727 1.00 94.44 297 GLU A N 1
ATOM 2321 C CA . GLU A 1 297 ? -4.118 -4.574 -8.764 1.00 94.44 297 GLU A CA 1
ATOM 2322 C C . GLU A 1 297 ? -3.686 -3.212 -8.203 1.00 94.44 297 GLU A C 1
ATOM 2324 O O . GLU A 1 297 ? -2.562 -2.775 -8.438 1.00 94.44 297 GLU A O 1
ATOM 2329 N N . GLY A 1 298 ? -4.546 -2.567 -7.410 1.00 93.50 298 GLY A N 1
ATOM 2330 C CA . GLY A 1 298 ? -4.269 -1.232 -6.875 1.00 93.50 298 GLY A CA 1
ATOM 2331 C C . GLY A 1 298 ? -3.182 -1.198 -5.798 1.00 93.50 298 GLY A C 1
ATOM 2332 O O . GLY A 1 298 ? -2.444 -0.219 -5.716 1.00 93.50 298 GLY A O 1
ATOM 2333 N N . ALA A 1 299 ? -3.080 -2.242 -4.973 1.00 96.44 299 ALA A N 1
ATOM 2334 C CA . ALA A 1 299 ? -2.041 -2.342 -3.950 1.00 96.44 299 ALA A CA 1
ATOM 2335 C C . ALA A 1 299 ? -0.692 -2.726 -4.571 1.00 96.44 299 ALA A C 1
ATOM 2337 O O . ALA A 1 299 ? 0.334 -2.142 -4.234 1.00 96.44 299 ALA A O 1
ATOM 2338 N N . TRP A 1 300 ? -0.716 -3.661 -5.523 1.00 96.94 300 TRP A N 1
ATOM 2339 C CA . TRP A 1 300 ? 0.454 -4.133 -6.254 1.00 96.94 300 TRP A CA 1
ATOM 2340 C C . TRP A 1 300 ? 1.081 -3.027 -7.104 1.00 96.94 300 TRP A C 1
ATOM 2342 O O . TRP A 1 300 ? 2.277 -2.796 -6.978 1.00 96.94 300 TRP A O 1
ATOM 2352 N N . SER A 1 301 ? 0.286 -2.297 -7.899 1.00 94.31 301 SER A N 1
ATOM 2353 C CA . SER A 1 301 ? 0.773 -1.164 -8.710 1.00 94.31 301 SER A CA 1
ATOM 2354 C C . SER A 1 301 ? 1.380 -0.071 -7.826 1.00 94.31 301 SER A C 1
ATOM 2356 O O . SER A 1 301 ? 2.489 0.390 -8.088 1.00 94.31 301 SER A O 1
ATOM 2358 N N . TRP A 1 302 ? 0.712 0.274 -6.717 1.00 94.44 302 TRP A N 1
ATOM 2359 C CA . TRP A 1 302 ? 1.241 1.251 -5.768 1.00 94.44 302 TRP A CA 1
ATOM 2360 C C . TRP A 1 302 ? 2.582 0.804 -5.166 1.00 94.44 302 TRP A C 1
ATOM 2362 O O . TRP A 1 302 ? 3.526 1.590 -5.155 1.00 94.44 302 TRP A O 1
ATOM 2372 N N . LEU A 1 303 ? 2.6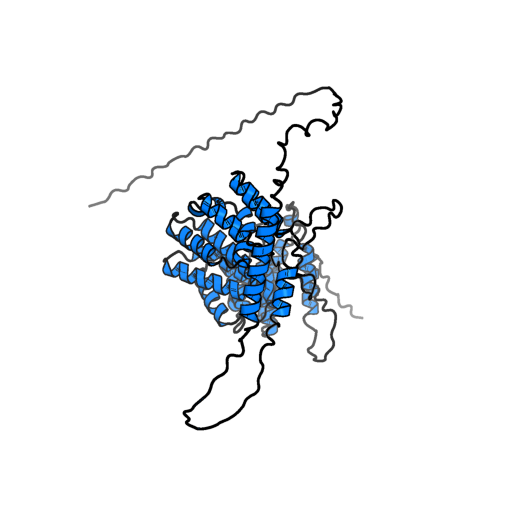95 -0.455 -4.718 1.00 95.75 303 LEU A N 1
ATOM 2373 C CA . LEU A 1 303 ? 3.937 -0.970 -4.134 1.00 95.75 303 LEU A CA 1
ATOM 2374 C C . LEU A 1 303 ? 5.057 -1.094 -5.171 1.00 95.75 303 LEU A C 1
ATOM 2376 O O . LEU A 1 303 ? 6.206 -0.807 -4.860 1.00 95.75 303 LEU A O 1
ATOM 2380 N N . ALA A 1 304 ? 4.733 -1.508 -6.396 1.00 94.25 304 ALA A N 1
ATOM 2381 C CA . ALA A 1 304 ? 5.681 -1.582 -7.500 1.00 94.25 304 ALA A CA 1
ATOM 2382 C C . ALA A 1 304 ? 6.262 -0.199 -7.822 1.00 94.25 304 ALA A C 1
ATOM 2384 O O . ALA A 1 304 ? 7.479 -0.052 -7.930 1.00 94.25 304 ALA A O 1
ATOM 2385 N N . HIS A 1 305 ? 5.402 0.822 -7.901 1.00 91.38 305 HIS A N 1
ATOM 2386 C CA . HIS A 1 305 ? 5.835 2.205 -8.052 1.00 91.38 305 HIS A CA 1
ATOM 2387 C C . HIS A 1 305 ? 6.748 2.609 -6.888 1.00 91.38 305 HIS A C 1
ATOM 2389 O O . HIS A 1 305 ? 7.884 2.995 -7.136 1.00 91.38 305 HIS A O 1
ATOM 2395 N N . GLU A 1 306 ? 6.322 2.419 -5.637 1.00 91.31 306 GLU A N 1
ATOM 2396 C CA . GLU A 1 306 ? 7.101 2.813 -4.454 1.00 91.31 306 GLU A CA 1
ATOM 2397 C C . GLU A 1 306 ? 8.466 2.104 -4.353 1.00 91.31 306 GLU A C 1
ATOM 2399 O O . GLU A 1 306 ? 9.490 2.725 -4.067 1.00 91.31 306 GLU A O 1
ATOM 2404 N N . ALA A 1 307 ? 8.511 0.806 -4.663 1.00 91.00 307 ALA A N 1
ATOM 2405 C CA . ALA A 1 307 ? 9.746 0.028 -4.683 1.00 91.00 307 ALA A CA 1
ATOM 2406 C C . ALA A 1 307 ? 10.743 0.562 -5.721 1.00 91.00 307 ALA A C 1
ATOM 2408 O O . ALA A 1 307 ? 11.949 0.564 -5.485 1.00 91.00 307 ALA A O 1
ATOM 2409 N N . THR A 1 308 ? 10.244 1.034 -6.865 1.00 89.25 308 THR A N 1
ATOM 2410 C CA . THR A 1 308 ? 11.080 1.593 -7.939 1.00 89.25 308 THR A CA 1
ATOM 2411 C C . THR A 1 308 ? 11.426 3.058 -7.687 1.00 89.25 308 THR A C 1
ATOM 2413 O O . THR A 1 308 ? 12.508 3.512 -8.067 1.00 89.25 308 THR A O 1
ATOM 2416 N N . THR A 1 309 ? 10.555 3.808 -6.999 1.00 85.44 309 THR A N 1
ATOM 2417 C CA . THR A 1 309 ? 10.827 5.205 -6.668 1.00 85.44 309 THR A CA 1
ATOM 2418 C C . THR A 1 309 ? 11.947 5.341 -5.656 1.00 85.44 309 THR A C 1
ATOM 2420 O O . THR A 1 309 ? 12.806 6.205 -5.838 1.00 85.44 309 THR A O 1
ATOM 2423 N N . GLN A 1 310 ? 11.968 4.441 -4.674 1.00 81.75 310 GLN A N 1
ATOM 2424 C CA . GLN A 1 310 ? 12.930 4.394 -3.576 1.00 81.75 310 GLN A CA 1
ATOM 2425 C C . GLN A 1 310 ? 14.043 3.353 -3.790 1.00 81.75 310 GLN A C 1
ATOM 2427 O O . GLN A 1 310 ? 14.754 3.004 -2.849 1.00 81.75 310 GLN A O 1
ATOM 2432 N N . ALA A 1 311 ? 14.236 2.863 -5.020 1.00 74.94 311 ALA A N 1
ATOM 2433 C CA . ALA A 1 311 ? 15.238 1.838 -5.333 1.00 74.94 311 ALA A CA 1
ATOM 2434 C C . ALA A 1 311 ? 16.676 2.233 -4.932 1.00 74.94 311 ALA A C 1
ATOM 2436 O O . ALA A 1 311 ? 17.499 1.364 -4.663 1.00 74.94 311 ALA A O 1
ATOM 2437 N N . GLY A 1 312 ? 16.978 3.536 -4.871 1.00 72.62 312 GLY A N 1
ATOM 2438 C CA . GLY A 1 312 ? 18.277 4.040 -4.414 1.00 72.62 312 GLY A CA 1
ATOM 2439 C C . GLY A 1 312 ? 18.443 4.124 -2.892 1.00 72.62 312 GLY A C 1
ATOM 2440 O O . GLY A 1 312 ? 19.572 4.212 -2.422 1.00 72.62 312 GLY A O 1
ATOM 2441 N N . GLU A 1 313 ? 17.350 4.111 -2.123 1.00 74.94 313 GLU A N 1
ATOM 2442 C CA . GLU A 1 313 ? 17.373 4.327 -0.668 1.00 74.94 313 GLU A CA 1
ATOM 2443 C C . GLU A 1 313 ? 17.294 3.027 0.136 1.00 74.94 313 GLU A C 1
ATOM 2445 O O . GLU A 1 313 ? 17.786 2.964 1.264 1.00 74.94 313 GLU A O 1
ATOM 2450 N N . HIS A 1 314 ? 16.674 1.981 -0.414 1.00 66.56 314 HIS A N 1
ATOM 2451 C CA . HIS A 1 314 ? 16.485 0.731 0.317 1.00 66.56 314 HIS A CA 1
ATOM 2452 C C . HIS A 1 314 ? 17.662 -0.220 0.142 1.00 66.56 314 HIS A C 1
ATOM 2454 O O . HIS A 1 314 ? 18.161 -0.438 -0.962 1.00 66.56 314 HIS A O 1
ATOM 2460 N N . ASN A 1 315 ? 18.059 -0.856 1.248 1.00 63.94 315 ASN A N 1
ATOM 2461 C CA . ASN A 1 315 ? 18.922 -2.032 1.209 1.00 63.94 315 ASN A CA 1
ATOM 2462 C C . ASN A 1 315 ? 18.340 -3.063 0.236 1.00 63.94 315 ASN A C 1
ATOM 2464 O O . ASN A 1 315 ? 17.122 -3.237 0.169 1.00 63.94 315 ASN A O 1
ATOM 2468 N N . LYS A 1 316 ? 19.225 -3.736 -0.512 1.00 76.25 316 LYS A N 1
ATOM 2469 C CA . LYS A 1 316 ? 18.866 -4.753 -1.509 1.00 76.25 316 LYS A CA 1
ATOM 2470 C C . LYS A 1 316 ? 17.816 -5.701 -0.928 1.00 76.25 316 LYS A C 1
ATOM 2472 O O . LYS A 1 316 ? 18.133 -6.473 -0.025 1.00 76.25 316 LYS A O 1
ATOM 2477 N N . LEU A 1 317 ? 16.588 -5.629 -1.448 1.00 80.50 317 LEU A N 1
ATOM 2478 C CA . LEU A 1 317 ? 15.523 -6.536 -1.036 1.00 80.50 317 LEU A CA 1
ATOM 2479 C C . LEU A 1 317 ? 15.966 -7.984 -1.266 1.00 80.50 317 LEU A C 1
ATOM 2481 O O . LEU A 1 317 ? 16.593 -8.276 -2.293 1.00 80.50 317 LEU A O 1
ATOM 2485 N N . PRO A 1 318 ? 15.607 -8.911 -0.367 1.00 85.69 318 PRO A N 1
ATOM 2486 C CA . PRO A 1 318 ? 15.860 -10.321 -0.588 1.00 85.69 318 PRO A CA 1
ATOM 2487 C C . PRO A 1 318 ? 15.113 -10.786 -1.843 1.00 85.69 318 PRO A C 1
ATOM 2489 O O . PRO A 1 318 ? 13.896 -10.626 -1.962 1.00 85.69 318 PRO A O 1
ATOM 2492 N N . ALA A 1 319 ? 15.845 -11.415 -2.768 1.00 87.88 319 ALA A N 1
ATOM 2493 C CA . ALA A 1 319 ? 15.302 -11.948 -4.023 1.00 87.88 319 ALA A CA 1
ATOM 2494 C C . ALA A 1 319 ? 14.091 -12.875 -3.797 1.00 87.88 319 ALA A C 1
ATOM 2496 O O . ALA A 1 319 ? 13.143 -12.877 -4.577 1.00 87.88 319 ALA A O 1
ATOM 2497 N N . GLN A 1 320 ? 14.081 -13.572 -2.655 1.00 93.56 320 GLN A N 1
ATOM 2498 C CA . GLN A 1 320 ? 13.019 -14.482 -2.225 1.00 93.56 320 GLN A CA 1
ATOM 2499 C C . GLN A 1 320 ? 11.629 -13.834 -2.139 1.00 93.56 320 GLN A C 1
ATOM 2501 O O . GLN A 1 320 ? 10.639 -14.529 -2.335 1.00 93.56 320 GLN A O 1
ATOM 2506 N N . LEU A 1 321 ? 11.531 -12.530 -1.849 1.00 93.88 321 LEU A N 1
ATOM 2507 C CA . LEU A 1 321 ? 10.246 -11.814 -1.814 1.00 93.88 321 LEU A CA 1
ATOM 2508 C C . LEU A 1 321 ? 9.903 -11.171 -3.162 1.00 93.88 321 LEU A C 1
ATOM 2510 O O . LEU A 1 321 ? 8.728 -10.987 -3.485 1.00 93.88 321 LEU A O 1
ATOM 2514 N N . TYR A 1 322 ? 10.924 -10.846 -3.954 1.00 93.75 322 TYR A N 1
ATOM 2515 C CA . TYR A 1 322 ? 10.772 -10.122 -5.209 1.00 93.75 322 TYR A CA 1
ATOM 2516 C C . TYR A 1 322 ? 10.216 -11.014 -6.327 1.00 93.75 322 TYR A C 1
ATOM 2518 O O . TYR A 1 322 ? 9.257 -10.632 -6.998 1.00 93.75 322 TYR A O 1
ATOM 2526 N N . ASP A 1 323 ? 10.739 -12.235 -6.475 1.00 95.00 323 ASP A N 1
ATOM 2527 C CA . ASP A 1 323 ? 10.289 -13.177 -7.510 1.00 95.00 323 ASP A CA 1
ATOM 2528 C C . ASP A 1 323 ? 8.805 -13.565 -7.366 1.00 95.00 323 ASP A C 1
ATOM 2530 O O . ASP A 1 323 ? 8.056 -13.465 -8.352 1.00 95.00 323 ASP A O 1
ATOM 2534 N N . PRO A 1 324 ? 8.310 -13.937 -6.163 1.00 97.00 324 PRO A N 1
ATOM 2535 C CA . PRO A 1 324 ? 6.886 -14.175 -5.963 1.00 97.00 324 PRO A CA 1
ATOM 2536 C C . PRO A 1 324 ? 6.047 -12.933 -6.261 1.00 97.00 324 PRO A C 1
ATOM 2538 O O . PRO A 1 324 ? 4.987 -13.051 -6.876 1.00 97.00 324 PRO A O 1
ATOM 2541 N N . PHE A 1 325 ? 6.524 -11.740 -5.894 1.00 96.31 325 PHE A N 1
ATOM 2542 C CA . PHE A 1 325 ? 5.811 -10.488 -6.141 1.00 96.31 325 PHE A CA 1
ATOM 2543 C C . PHE A 1 325 ? 5.670 -10.183 -7.638 1.00 96.31 325 PHE A C 1
ATOM 2545 O O . PHE A 1 325 ? 4.587 -9.803 -8.097 1.00 96.31 325 PHE A O 1
ATOM 2552 N N . ILE A 1 326 ? 6.717 -10.421 -8.429 1.00 95.12 326 ILE A N 1
ATOM 2553 C CA . ILE A 1 326 ? 6.644 -10.333 -9.893 1.00 95.12 326 ILE A CA 1
ATOM 2554 C C . ILE A 1 326 ? 5.665 -11.368 -10.441 1.00 95.12 326 ILE A C 1
ATOM 2556 O O . ILE A 1 326 ? 4.884 -11.062 -11.346 1.00 95.12 326 ILE A O 1
ATOM 2560 N N . ALA A 1 327 ? 5.669 -12.591 -9.905 1.00 95.88 327 ALA A N 1
ATOM 2561 C CA . ALA A 1 327 ? 4.728 -13.624 -10.321 1.00 95.88 327 ALA A CA 1
ATOM 2562 C C . ALA A 1 327 ? 3.265 -13.213 -10.067 1.00 95.88 327 ALA A C 1
ATOM 2564 O O . ALA A 1 327 ? 2.407 -13.535 -10.892 1.00 95.88 327 ALA A O 1
ATOM 2565 N N . VAL A 1 328 ? 2.976 -12.464 -8.990 1.00 96.25 328 VAL A N 1
ATOM 2566 C CA . VAL A 1 328 ? 1.662 -11.820 -8.786 1.00 96.25 328 VAL A CA 1
ATOM 2567 C C . VAL A 1 328 ? 1.368 -10.843 -9.926 1.00 96.25 328 VAL A C 1
ATOM 2569 O O . VAL A 1 328 ? 0.352 -10.987 -10.605 1.00 96.25 328 VAL A O 1
ATOM 2572 N N . GLY A 1 329 ? 2.285 -9.916 -10.209 1.00 94.69 329 GLY A N 1
ATOM 2573 C CA . GLY A 1 329 ? 2.134 -8.920 -11.276 1.00 94.69 329 GLY A CA 1
ATOM 2574 C C . GLY A 1 329 ? 1.890 -9.522 -12.665 1.00 94.69 329 GLY A C 1
ATOM 2575 O O . GLY A 1 329 ? 1.019 -9.063 -13.406 1.00 94.69 329 GLY A O 1
ATOM 2576 N N . ARG A 1 330 ? 2.570 -10.627 -13.003 1.00 94.12 330 ARG A N 1
ATOM 2577 C CA . ARG A 1 330 ? 2.363 -11.354 -14.272 1.00 94.12 330 ARG A CA 1
ATOM 2578 C C . ARG A 1 330 ? 0.936 -11.889 -14.428 1.00 94.12 330 ARG A C 1
ATOM 2580 O O . ARG A 1 330 ? 0.445 -11.934 -15.552 1.00 94.12 330 ARG A O 1
ATOM 2587 N N . ARG A 1 331 ? 0.258 -12.266 -13.337 1.00 93.62 331 ARG A N 1
ATOM 2588 C CA . ARG A 1 331 ? -1.155 -12.699 -13.369 1.00 93.62 331 ARG A CA 1
ATOM 2589 C C . ARG A 1 331 ? -2.126 -11.529 -13.472 1.00 93.62 331 ARG A C 1
ATOM 2591 O O . ARG A 1 331 ? -3.220 -11.688 -14.003 1.00 93.62 331 ARG A O 1
ATOM 2598 N N . LEU A 1 332 ? -1.726 -10.356 -12.983 1.00 90.00 332 LEU A N 1
ATOM 2599 C CA . LEU A 1 332 ? -2.547 -9.147 -13.015 1.00 90.00 332 LEU A CA 1
ATOM 2600 C C . LEU A 1 332 ? -2.606 -8.485 -14.391 1.00 90.00 332 LEU A C 1
ATOM 2602 O O . LEU A 1 332 ? -3.463 -7.623 -14.558 1.00 90.00 332 LEU A O 1
ATOM 2606 N N . ARG A 1 333 ? -1.731 -8.888 -15.331 1.00 71.19 333 ARG A N 1
ATOM 2607 C CA . ARG A 1 333 ? -1.375 -8.241 -16.611 1.00 71.19 333 ARG A CA 1
ATOM 2608 C C . ARG A 1 333 ? -2.563 -7.597 -17.343 1.00 71.19 333 ARG A C 1
ATOM 2610 O O . ARG A 1 333 ? -3.092 -8.102 -18.331 1.00 71.19 333 ARG A O 1
ATOM 2617 N N . ARG A 1 334 ? -2.935 -6.417 -16.858 1.00 75.62 334 ARG A N 1
ATOM 2618 C CA . ARG A 1 334 ? -3.832 -5.437 -17.461 1.00 75.62 334 ARG A CA 1
ATOM 2619 C C . ARG A 1 334 ? -2.979 -4.310 -18.012 1.00 75.62 334 ARG A C 1
ATOM 2621 O O . ARG A 1 334 ? -1.833 -4.120 -17.609 1.00 75.62 334 ARG A O 1
ATOM 2628 N N . ARG A 1 335 ? -3.548 -3.542 -18.937 1.00 65.88 335 ARG A N 1
ATOM 2629 C CA . ARG A 1 335 ? -2.846 -2.431 -19.593 1.00 65.88 335 ARG A CA 1
ATOM 2630 C C . ARG A 1 335 ? -2.312 -1.381 -18.607 1.00 65.88 335 ARG A C 1
ATOM 2632 O O . ARG A 1 335 ? -1.302 -0.766 -18.905 1.00 65.88 335 ARG A O 1
ATOM 2639 N N . SER A 1 336 ? -2.973 -1.202 -17.464 1.00 70.12 336 SER A N 1
ATOM 2640 C CA . SER A 1 336 ? -2.509 -0.383 -16.336 1.00 70.12 336 SER A CA 1
ATOM 2641 C C . SER A 1 336 ? -1.154 -0.880 -15.830 1.00 70.12 336 SER A C 1
ATOM 2643 O O . SER A 1 336 ? -0.179 -0.159 -15.929 1.00 70.12 336 SER A O 1
ATOM 2645 N N . THR A 1 337 ? -1.073 -2.155 -15.445 1.00 81.50 337 THR A N 1
ATOM 2646 C CA . THR A 1 337 ? 0.094 -2.770 -14.780 1.00 81.50 337 THR A CA 1
ATOM 2647 C C . THR A 1 337 ? 1.345 -2.963 -15.644 1.00 81.50 337 THR A C 1
ATOM 2649 O O . THR A 1 337 ? 2.375 -3.413 -15.143 1.00 81.50 337 THR A O 1
ATOM 2652 N N . THR A 1 338 ? 1.284 -2.720 -16.960 1.00 90.00 338 THR A N 1
ATOM 2653 C CA . THR A 1 338 ? 2.428 -3.012 -17.847 1.00 90.00 338 THR A CA 1
ATOM 2654 C C . THR A 1 338 ? 3.625 -2.105 -17.591 1.00 90.00 338 THR A C 1
ATOM 2656 O O . THR A 1 338 ? 4.759 -2.548 -17.760 1.00 90.00 338 THR A O 1
ATOM 2659 N N . LEU A 1 339 ? 3.375 -0.860 -17.182 1.00 91.75 339 LEU A N 1
ATOM 2660 C CA . LEU A 1 339 ? 4.426 0.113 -16.910 1.00 91.75 339 LEU A CA 1
ATOM 2661 C C . LEU A 1 339 ? 5.164 -0.236 -15.614 1.00 91.75 339 LEU A C 1
ATOM 2663 O O . LEU A 1 339 ? 6.388 -0.333 -15.608 1.00 91.75 339 LEU A O 1
ATOM 2667 N N . GLU A 1 340 ? 4.427 -0.509 -14.544 1.00 92.81 340 GLU A N 1
ATOM 2668 C CA . GLU A 1 340 ? 4.992 -0.902 -13.258 1.00 92.81 340 GLU A CA 1
ATOM 2669 C C . GLU A 1 340 ? 5.696 -2.254 -13.362 1.00 92.81 340 GLU A C 1
ATOM 2671 O O . GLU A 1 340 ? 6.771 -2.426 -12.800 1.00 92.81 340 GLU A O 1
ATOM 2676 N N . MET A 1 341 ? 5.165 -3.194 -14.153 1.00 94.69 341 MET A N 1
ATOM 2677 C CA . MET A 1 341 ? 5.876 -4.438 -14.461 1.00 94.69 341 MET A CA 1
ATOM 2678 C C . MET A 1 341 ? 7.216 -4.175 -15.153 1.00 94.69 341 MET A C 1
ATOM 2680 O O . MET A 1 341 ? 8.203 -4.818 -14.806 1.00 94.69 341 MET A O 1
ATOM 2684 N N . ALA A 1 342 ? 7.280 -3.259 -16.122 1.00 95.00 342 A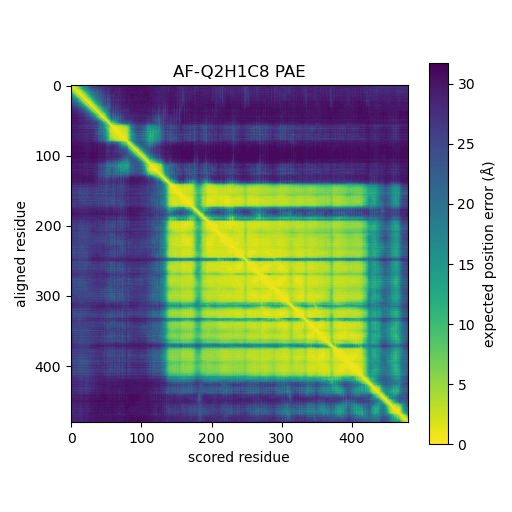LA A N 1
ATOM 2685 C CA . ALA A 1 342 ? 8.539 -2.918 -16.780 1.00 95.00 342 ALA A CA 1
ATOM 2686 C C . ALA A 1 342 ? 9.539 -2.283 -15.799 1.00 95.00 342 ALA A C 1
ATOM 2688 O O . ALA A 1 342 ? 10.703 -2.676 -15.793 1.00 95.00 342 ALA A O 1
ATOM 2689 N N . LEU A 1 343 ? 9.077 -1.376 -14.929 1.00 92.44 343 LEU A N 1
ATOM 2690 C CA . LEU A 1 343 ? 9.901 -0.768 -13.879 1.00 92.44 343 LEU A CA 1
ATOM 2691 C C . LEU A 1 343 ? 10.443 -1.819 -12.896 1.00 92.44 343 LEU A C 1
ATOM 2693 O O . LEU A 1 343 ? 11.637 -1.842 -12.619 1.00 92.44 343 LEU A O 1
ATOM 2697 N N . VAL A 1 344 ? 9.591 -2.719 -12.404 1.00 93.81 344 VAL A N 1
ATOM 2698 C CA . VAL A 1 344 ? 9.985 -3.777 -11.459 1.00 93.81 344 VAL A CA 1
ATOM 2699 C C . VAL A 1 344 ? 10.981 -4.755 -12.097 1.00 93.81 344 VAL A C 1
ATOM 2701 O O . VAL A 1 344 ? 11.963 -5.124 -11.466 1.00 93.81 344 VAL A O 1
ATOM 2704 N N . ASN A 1 345 ? 10.800 -5.153 -13.362 1.00 94.50 345 ASN A N 1
ATOM 2705 C CA . ASN A 1 345 ? 11.784 -6.029 -14.021 1.00 94.50 345 ASN A CA 1
ATOM 2706 C C . ASN A 1 345 ? 13.125 -5.321 -14.267 1.00 94.50 345 ASN A C 1
ATOM 2708 O O . ASN A 1 345 ? 14.172 -5.957 -14.169 1.00 94.50 345 ASN A O 1
ATOM 2712 N N . LEU A 1 346 ? 13.110 -4.017 -14.554 1.00 94.50 346 LEU A N 1
ATOM 2713 C CA . LEU A 1 346 ? 14.330 -3.232 -14.736 1.00 94.50 346 LEU A CA 1
ATOM 2714 C C . LEU A 1 346 ? 15.127 -3.093 -13.429 1.00 94.50 346 LEU A C 1
ATOM 2716 O O . LEU A 1 346 ? 16.352 -3.160 -13.450 1.00 94.50 346 LEU A O 1
ATOM 2720 N N . HIS A 1 347 ? 14.432 -2.930 -12.300 1.00 91.56 347 HIS A N 1
ATOM 2721 C CA . HIS A 1 347 ? 15.020 -2.743 -10.965 1.00 91.56 347 HIS A CA 1
ATOM 2722 C C . HIS A 1 347 ? 15.157 -4.048 -10.164 1.00 91.56 347 HIS A C 1
ATOM 2724 O O . HIS A 1 347 ? 15.274 -4.026 -8.938 1.00 91.56 347 HIS A O 1
ATOM 2730 N N . HIS A 1 348 ? 15.141 -5.199 -10.837 1.00 91.94 348 HIS A N 1
ATOM 2731 C CA . HIS A 1 348 ? 15.270 -6.491 -10.174 1.00 91.94 348 HIS A CA 1
ATOM 2732 C C . HIS A 1 348 ? 16.640 -6.632 -9.471 1.00 91.94 348 HIS A C 1
ATOM 2734 O O . HIS A 1 348 ? 17.671 -6.352 -10.085 1.00 91.94 348 HIS A O 1
ATOM 2740 N N . PRO A 1 349 ? 16.703 -7.114 -8.209 1.00 90.69 349 PRO A N 1
ATOM 2741 C CA . PRO A 1 349 ? 17.947 -7.129 -7.430 1.00 90.69 349 PRO A CA 1
ATOM 2742 C C . PRO A 1 349 ? 19.014 -8.111 -7.943 1.00 90.69 349 PRO A C 1
ATOM 2744 O O . PRO A 1 349 ? 20.205 -7.858 -7.767 1.00 90.69 349 PRO A O 1
ATOM 2747 N N . VAL A 1 350 ? 18.595 -9.240 -8.529 1.00 91.38 350 VAL A N 1
ATOM 2748 C CA . VAL A 1 350 ? 19.493 -10.298 -9.045 1.00 91.38 350 VAL A CA 1
ATOM 2749 C C . VAL A 1 350 ? 19.650 -10.244 -10.565 1.00 91.38 350 VAL A C 1
ATOM 2751 O O . VAL A 1 350 ? 20.773 -10.162 -11.048 1.00 91.38 350 VAL A O 1
ATOM 2754 N N . ASP A 1 351 ? 18.540 -10.274 -11.306 1.00 93.12 351 ASP A N 1
ATOM 2755 C CA . ASP A 1 351 ? 18.525 -10.293 -12.771 1.00 93.12 351 ASP A CA 1
ATOM 2756 C C . ASP A 1 351 ? 17.709 -9.121 -13.361 1.00 93.12 351 ASP A C 1
ATOM 2758 O O . ASP A 1 351 ? 16.536 -9.284 -13.709 1.00 93.12 351 ASP A O 1
ATOM 2762 N N . PRO A 1 352 ? 18.272 -7.899 -13.412 1.00 94.19 352 PRO A N 1
ATOM 2763 C CA . PRO A 1 352 ? 17.603 -6.754 -14.025 1.00 94.19 352 PRO A CA 1
ATOM 2764 C C . PRO A 1 352 ? 17.430 -6.968 -15.533 1.00 94.19 352 PRO A C 1
ATOM 2766 O O . PRO A 1 352 ? 18.406 -7.175 -16.251 1.00 94.19 352 PRO A O 1
ATOM 2769 N N . SER A 1 353 ? 16.193 -6.869 -16.032 1.00 95.44 353 SER A N 1
ATOM 2770 C CA . SER A 1 353 ? 15.860 -7.090 -17.445 1.00 95.44 353 SER A CA 1
ATOM 2771 C C . SER A 1 353 ? 15.232 -5.845 -18.087 1.00 95.44 353 SER A C 1
ATOM 2773 O O . SER A 1 353 ? 14.111 -5.470 -17.731 1.00 95.44 353 SER A O 1
ATOM 2775 N N . PRO A 1 354 ? 15.882 -5.219 -19.092 1.00 96.50 354 PRO A N 1
ATOM 2776 C CA . PRO A 1 354 ? 15.344 -4.040 -19.778 1.00 96.50 354 PRO A CA 1
ATOM 2777 C C . PRO A 1 354 ? 14.328 -4.386 -20.878 1.00 96.50 354 PRO A C 1
ATOM 2779 O O . PRO A 1 354 ? 13.693 -3.492 -21.434 1.00 96.50 354 PRO A O 1
ATOM 2782 N N . SER A 1 355 ? 14.162 -5.671 -21.208 1.00 96.31 355 SER A N 1
ATOM 2783 C CA . SER A 1 355 ? 13.398 -6.152 -22.370 1.00 96.31 355 SER A CA 1
ATOM 2784 C C . SER A 1 355 ? 11.968 -5.596 -22.438 1.00 96.31 355 SER A C 1
ATOM 2786 O O . SER A 1 355 ? 11.569 -5.002 -23.441 1.00 96.31 355 SER A O 1
ATOM 2788 N N . LEU A 1 356 ? 11.216 -5.712 -21.340 1.00 94.62 356 LEU A N 1
ATOM 2789 C CA . LEU A 1 356 ? 9.842 -5.214 -21.242 1.00 94.62 356 LEU A CA 1
ATOM 2790 C C . LEU A 1 356 ? 9.765 -3.687 -21.334 1.00 94.62 356 LEU A C 1
ATOM 2792 O O . LEU A 1 356 ? 8.819 -3.150 -21.910 1.00 94.62 356 LEU A O 1
ATOM 2796 N N . ALA A 1 357 ? 10.754 -2.984 -20.782 1.00 95.94 357 ALA A N 1
ATOM 2797 C CA . ALA A 1 357 ? 10.809 -1.531 -20.835 1.00 95.94 357 ALA A CA 1
ATOM 2798 C C . ALA A 1 357 ? 11.049 -1.039 -22.266 1.00 95.94 357 ALA A C 1
ATOM 2800 O O . ALA A 1 357 ? 10.325 -0.166 -22.749 1.00 95.94 357 ALA A O 1
ATOM 2801 N N . VAL A 1 358 ? 11.999 -1.650 -22.980 1.00 96.81 358 VAL A N 1
ATOM 2802 C CA . VAL A 1 358 ? 12.274 -1.338 -24.387 1.00 96.81 358 VAL A CA 1
ATOM 2803 C C . VAL A 1 358 ? 11.055 -1.620 -25.263 1.00 96.81 358 VAL A C 1
ATOM 2805 O O . VAL A 1 358 ? 10.689 -0.769 -26.078 1.00 96.81 358 VAL A O 1
ATOM 2808 N N . GLU A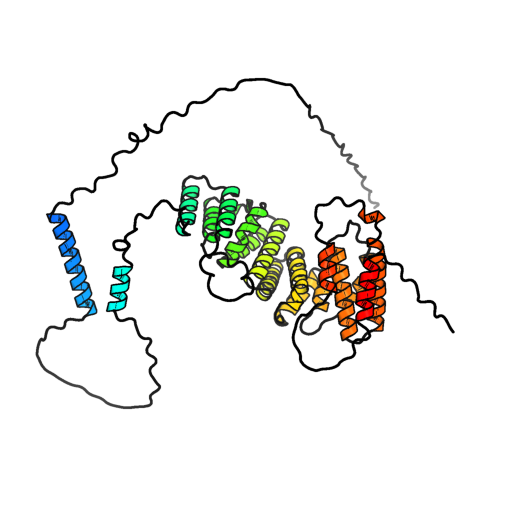 1 359 ? 10.396 -2.770 -25.094 1.00 95.56 359 GLU A N 1
ATOM 2809 C CA . GLU A 1 359 ? 9.179 -3.119 -25.840 1.00 95.56 359 GLU A CA 1
ATOM 2810 C C . GLU A 1 359 ? 8.082 -2.062 -25.624 1.00 95.56 359 GLU A C 1
ATOM 2812 O O . GLU A 1 359 ? 7.484 -1.544 -26.578 1.00 95.56 359 GLU A O 1
ATOM 2817 N N . LEU A 1 360 ? 7.856 -1.690 -24.360 1.00 93.50 360 LEU A N 1
ATOM 2818 C CA . LEU A 1 360 ? 6.824 -0.740 -23.968 1.00 93.50 360 LEU A CA 1
ATOM 2819 C C . LEU A 1 360 ? 7.100 0.665 -24.519 1.00 93.50 360 LEU A C 1
ATOM 2821 O O . LEU A 1 360 ? 6.188 1.295 -25.062 1.00 93.50 360 LEU A O 1
ATOM 2825 N N . LEU A 1 361 ? 8.343 1.139 -24.434 1.00 94.62 361 LEU A N 1
ATOM 2826 C CA . LEU A 1 361 ? 8.757 2.462 -24.908 1.00 94.62 361 LEU A CA 1
ATOM 2827 C C . LEU A 1 361 ? 8.828 2.544 -26.439 1.00 94.62 361 LEU A C 1
ATOM 2829 O O . LEU A 1 361 ? 8.522 3.592 -27.012 1.00 94.62 361 LEU A O 1
ATOM 2833 N N . SER A 1 362 ? 9.168 1.445 -27.117 1.00 93.94 362 SER A N 1
ATOM 2834 C CA . SER A 1 362 ? 9.231 1.380 -28.584 1.00 93.94 362 SER A CA 1
ATOM 2835 C C . SER A 1 362 ? 7.846 1.446 -29.235 1.00 93.94 362 SER A C 1
ATOM 2837 O O . SER A 1 362 ? 7.688 1.941 -30.356 1.00 93.94 362 SER A O 1
ATOM 2839 N N . SER A 1 363 ? 6.805 0.982 -28.540 1.00 92.94 363 SER A N 1
ATOM 2840 C CA . SER A 1 363 ? 5.438 1.019 -29.053 1.00 92.94 363 SER A CA 1
ATOM 2841 C C . SER A 1 363 ? 4.851 2.432 -29.012 1.00 92.94 363 SER A C 1
ATOM 2843 O O . SER A 1 363 ? 4.396 2.935 -27.984 1.00 92.94 363 SER A O 1
ATOM 2845 N N . ARG A 1 364 ? 4.726 3.063 -30.187 1.00 86.50 364 ARG A N 1
ATOM 2846 C CA . ARG A 1 364 ? 4.096 4.392 -30.348 1.00 86.50 364 ARG A CA 1
ATOM 2847 C C . ARG A 1 364 ? 2.660 4.465 -29.808 1.00 86.50 364 ARG A C 1
ATOM 2849 O O . ARG A 1 364 ? 2.165 5.555 -29.535 1.00 86.50 364 ARG A O 1
ATOM 2856 N N . LYS A 1 365 ? 1.961 3.331 -29.677 1.00 88.25 365 LYS A N 1
ATOM 2857 C CA . LYS A 1 365 ? 0.597 3.282 -29.122 1.00 88.25 365 LYS A CA 1
ATOM 2858 C C . LYS A 1 365 ? 0.573 3.593 -27.621 1.00 88.25 365 LYS A C 1
ATOM 2860 O O . LYS A 1 365 ? -0.430 4.132 -27.159 1.00 88.25 365 LYS A O 1
ATOM 2865 N N . ASN A 1 366 ? 1.652 3.298 -26.898 1.00 84.25 366 ASN A N 1
ATOM 2866 C CA . ASN A 1 366 ? 1.746 3.518 -25.452 1.00 84.25 366 ASN A CA 1
ATOM 2867 C C . ASN A 1 366 ? 1.924 5.000 -25.109 1.00 84.25 366 ASN A C 1
ATOM 2869 O O . ASN A 1 366 ? 1.423 5.453 -24.093 1.00 84.25 366 ASN A O 1
ATOM 2873 N N . TRP A 1 367 ? 2.489 5.779 -26.032 1.00 83.94 367 TRP A N 1
ATOM 2874 C CA . TRP A 1 367 ? 2.597 7.236 -25.936 1.00 83.94 367 TRP A CA 1
ATOM 2875 C C . TRP A 1 367 ? 1.313 7.981 -26.320 1.00 83.94 367 TRP A C 1
ATOM 2877 O O . TRP A 1 367 ? 1.261 9.199 -26.241 1.00 83.94 367 TRP A O 1
ATOM 2887 N N . LYS A 1 368 ? 0.251 7.297 -26.765 1.00 82.38 368 LYS A N 1
ATOM 2888 C CA . LYS A 1 368 ? -1.039 7.940 -27.085 1.00 82.38 368 LYS A CA 1
ATOM 2889 C C . LYS A 1 368 ? -1.942 8.040 -25.849 1.00 82.38 368 LYS A C 1
ATOM 2891 O O . LYS A 1 368 ? -3.139 7.759 -25.947 1.00 82.38 368 LYS A O 1
ATOM 2896 N N . ILE A 1 369 ? -1.380 8.407 -24.699 1.00 74.69 369 ILE A N 1
ATOM 2897 C CA . ILE A 1 369 ? -2.156 8.663 -23.481 1.00 74.69 369 ILE A CA 1
ATOM 2898 C C . ILE A 1 369 ? -2.959 9.945 -23.728 1.00 74.69 369 ILE A C 1
ATOM 2900 O O . ILE A 1 369 ? -2.402 10.999 -24.044 1.00 74.69 369 ILE A O 1
ATOM 2904 N N . LYS A 1 370 ? -4.290 9.821 -23.724 1.00 62.69 370 LYS A N 1
ATOM 2905 C CA . LYS A 1 370 ? -5.215 10.929 -23.980 1.00 62.69 370 LYS A CA 1
ATOM 2906 C C . LYS A 1 370 ? -5.427 11.689 -22.670 1.00 62.69 370 LYS A C 1
ATOM 2908 O O . LYS A 1 370 ? -6.277 11.284 -21.891 1.00 62.69 370 LYS A O 1
ATOM 2913 N N . GLY A 1 371 ? -4.704 12.785 -22.462 1.00 57.84 371 GLY A N 1
ATOM 2914 C CA . GLY A 1 371 ? -4.852 13.595 -21.253 1.00 57.84 371 GLY A CA 1
ATOM 2915 C C . GLY A 1 371 ? -3.916 14.800 -21.203 1.00 57.84 371 GLY A C 1
ATOM 2916 O O . GLY A 1 371 ? -2.973 14.911 -21.990 1.00 57.84 371 GLY A O 1
ATOM 2917 N N . VAL A 1 372 ? -4.220 15.715 -20.279 1.00 50.38 372 VAL A N 1
ATOM 2918 C CA . VAL A 1 372 ? -3.256 16.668 -19.691 1.00 50.38 372 VAL A CA 1
ATOM 2919 C C . VAL A 1 372 ? -2.116 15.850 -19.070 1.00 50.38 372 VAL A C 1
ATOM 2921 O O . VAL A 1 372 ? -2.387 14.709 -18.740 1.00 50.38 372 VAL A O 1
ATOM 2924 N N . LEU A 1 373 ? -0.884 16.380 -18.951 1.00 62.16 373 LEU A N 1
ATOM 2925 C CA . LEU A 1 373 ? 0.285 15.709 -18.336 1.00 62.16 373 LEU A CA 1
ATOM 2926 C C . LEU A 1 373 ? -0.109 14.822 -17.135 1.00 62.16 373 LEU A C 1
ATOM 2928 O O . LEU A 1 373 ? -0.170 15.291 -15.999 1.00 62.16 373 LEU A O 1
ATOM 2932 N N . ASP A 1 374 ? -0.412 13.557 -17.419 1.00 72.56 374 ASP A N 1
ATOM 2933 C CA . ASP A 1 374 ? -0.837 12.575 -16.433 1.00 72.56 374 ASP A CA 1
ATOM 2934 C C . ASP A 1 374 ? 0.420 12.042 -15.747 1.00 72.56 374 ASP A C 1
ATOM 2936 O O . ASP A 1 374 ? 1.495 11.997 -16.358 1.00 72.56 374 ASP A O 1
ATOM 2940 N N . ALA A 1 375 ? 0.289 11.639 -14.481 1.00 76.44 375 ALA A N 1
ATOM 2941 C CA . ALA A 1 375 ? 1.366 10.999 -13.720 1.00 76.44 375 ALA A CA 1
ATOM 2942 C C . ALA A 1 375 ? 2.034 9.869 -14.533 1.00 76.44 375 ALA A C 1
ATOM 2944 O O . ALA A 1 375 ? 3.257 9.773 -14.579 1.00 76.44 375 ALA A O 1
ATOM 2945 N N . ASP A 1 376 ? 1.231 9.145 -15.314 1.00 82.38 376 ASP A N 1
ATOM 2946 C CA . ASP A 1 376 ? 1.648 8.088 -16.231 1.00 82.38 376 ASP A CA 1
ATOM 2947 C C . ASP A 1 376 ? 2.707 8.528 -17.260 1.00 82.38 376 ASP A C 1
ATOM 2949 O O . ASP A 1 376 ? 3.589 7.746 -17.607 1.00 82.38 376 ASP A O 1
ATOM 2953 N N . ILE A 1 377 ? 2.653 9.767 -17.774 1.00 87.50 377 ILE A N 1
ATOM 2954 C CA . ILE A 1 377 ? 3.643 10.266 -18.750 1.00 87.50 377 ILE A CA 1
ATOM 2955 C C . ILE A 1 377 ? 4.984 10.508 -18.061 1.00 87.50 377 ILE A C 1
ATOM 2957 O O . ILE A 1 377 ? 6.034 10.209 -18.634 1.00 87.50 377 ILE A O 1
ATOM 2961 N N . LEU A 1 378 ? 4.954 11.055 -16.845 1.00 86.81 378 LEU A N 1
ATOM 2962 C CA . LEU A 1 378 ? 6.165 11.286 -16.067 1.00 86.81 378 LEU A CA 1
ATOM 2963 C C . LEU A 1 378 ? 6.816 9.956 -15.678 1.00 86.81 378 LEU A C 1
ATOM 2965 O O . LEU A 1 378 ? 8.034 9.824 -15.788 1.00 86.81 378 LEU A O 1
ATOM 2969 N N . ASP A 1 379 ? 6.012 8.957 -15.323 1.00 87.62 379 ASP A N 1
ATOM 2970 C CA . ASP A 1 379 ? 6.497 7.614 -15.017 1.00 87.62 379 ASP A CA 1
ATOM 2971 C C . ASP A 1 379 ? 7.045 6.903 -16.259 1.00 87.62 379 ASP A C 1
ATOM 2973 O O . ASP A 1 379 ? 8.084 6.247 -16.192 1.00 87.62 379 ASP A O 1
ATOM 2977 N N . LEU A 1 380 ? 6.415 7.088 -17.423 1.00 91.50 380 LEU A N 1
ATOM 2978 C CA . LEU A 1 380 ? 6.916 6.571 -18.699 1.00 91.50 380 LEU A CA 1
ATOM 2979 C C . LEU A 1 380 ? 8.253 7.215 -19.081 1.00 91.50 380 LEU A C 1
ATOM 2981 O O . LEU A 1 380 ? 9.160 6.545 -19.578 1.00 91.50 380 LEU A O 1
ATOM 2985 N N . TYR A 1 381 ? 8.391 8.514 -18.828 1.00 91.81 381 TYR A N 1
ATOM 2986 C CA . TYR A 1 381 ? 9.646 9.228 -19.015 1.00 91.81 381 TYR A CA 1
ATOM 2987 C C . TYR A 1 381 ? 10.725 8.725 -18.051 1.00 91.81 381 TYR A C 1
ATOM 2989 O O . TYR A 1 381 ? 11.836 8.425 -18.490 1.00 91.81 381 TYR A O 1
ATOM 2997 N N . ARG A 1 382 ? 10.392 8.572 -16.765 1.00 91.12 382 ARG A N 1
ATOM 2998 C CA . ARG A 1 382 ? 11.290 8.009 -15.752 1.00 91.12 382 ARG A CA 1
ATOM 2999 C C . ARG A 1 382 ? 11.768 6.615 -16.153 1.00 91.12 382 ARG A C 1
ATOM 3001 O O . ARG A 1 382 ? 12.974 6.389 -16.186 1.00 91.12 382 ARG A O 1
ATOM 3008 N N . LEU A 1 383 ? 10.848 5.732 -16.549 1.00 94.19 383 LEU A N 1
ATOM 3009 C CA . LEU A 1 383 ? 11.165 4.409 -17.088 1.00 94.19 383 LEU A CA 1
ATOM 3010 C C . LEU A 1 383 ? 12.127 4.515 -18.277 1.00 94.19 383 LEU A C 1
ATOM 3012 O O . LEU A 1 383 ? 13.103 3.773 -18.343 1.00 94.19 383 LEU A O 1
ATOM 3016 N N . GLY A 1 384 ? 11.886 5.454 -19.195 1.00 95.19 384 GLY A N 1
ATOM 3017 C CA . GLY A 1 384 ? 12.770 5.730 -20.326 1.00 95.19 384 GLY A CA 1
ATOM 3018 C C . GLY A 1 384 ? 14.196 6.071 -19.908 1.00 95.19 384 GLY A C 1
ATOM 3019 O O . GLY A 1 384 ? 15.138 5.442 -20.387 1.00 95.19 384 GLY A O 1
ATOM 3020 N N . ILE A 1 385 ? 14.363 7.026 -18.995 1.00 94.69 385 ILE A N 1
ATOM 3021 C CA . ILE A 1 385 ? 15.683 7.451 -18.513 1.00 94.69 385 ILE A CA 1
ATOM 3022 C C . ILE A 1 385 ? 16.392 6.330 -17.746 1.00 94.69 385 ILE A C 1
ATOM 3024 O O . ILE A 1 385 ? 17.573 6.083 -18.000 1.00 94.69 385 ILE A O 1
ATOM 3028 N N . ASP A 1 386 ? 15.683 5.622 -16.865 1.00 94.12 386 ASP A N 1
ATOM 3029 C CA . ASP A 1 386 ? 16.245 4.499 -16.107 1.00 94.12 386 ASP A CA 1
ATOM 3030 C C . ASP A 1 386 ? 16.690 3.368 -17.051 1.00 94.12 386 ASP A C 1
ATOM 3032 O O . ASP A 1 386 ? 17.785 2.825 -16.898 1.00 94.12 386 ASP A O 1
ATOM 3036 N N . THR A 1 387 ? 15.900 3.070 -18.090 1.00 96.31 387 THR A N 1
ATOM 3037 C CA . THR A 1 387 ? 16.233 2.041 -19.091 1.00 96.31 387 THR A CA 1
ATOM 3038 C C . THR A 1 387 ? 17.453 2.440 -19.918 1.00 96.31 387 THR A C 1
ATOM 3040 O O . THR A 1 387 ? 18.348 1.624 -20.120 1.00 96.31 387 THR A O 1
ATOM 3043 N N . VAL A 1 388 ? 17.539 3.700 -20.367 1.00 97.19 388 VAL A N 1
ATOM 3044 C CA . VAL A 1 388 ? 18.722 4.214 -21.082 1.00 97.19 388 VAL A CA 1
ATOM 3045 C C . VAL A 1 388 ? 19.964 4.115 -20.198 1.00 97.19 388 VAL A C 1
ATOM 3047 O O . VAL A 1 388 ? 21.002 3.637 -20.654 1.00 97.19 388 VAL A O 1
ATOM 3050 N N . ARG A 1 389 ? 19.867 4.524 -18.926 1.00 95.62 389 ARG A N 1
ATOM 3051 C CA . ARG A 1 389 ? 20.979 4.443 -17.970 1.00 95.62 389 ARG A CA 1
ATOM 3052 C C . ARG A 1 389 ? 21.457 3.001 -17.805 1.00 95.62 389 ARG A C 1
ATOM 3054 O O . ARG A 1 389 ? 22.661 2.760 -17.863 1.00 95.62 389 ARG A O 1
ATOM 3061 N N . TYR A 1 390 ? 20.527 2.061 -17.659 1.00 95.62 390 TYR A N 1
ATOM 3062 C CA . TYR A 1 390 ? 20.839 0.639 -17.566 1.00 95.62 390 TYR A CA 1
ATOM 3063 C C . TYR A 1 390 ? 21.519 0.108 -18.842 1.00 95.62 390 TYR A C 1
ATOM 3065 O O . TYR A 1 390 ? 22.573 -0.518 -18.760 1.00 95.62 390 TYR A O 1
ATOM 3073 N N . LEU A 1 391 ? 20.982 0.404 -20.032 1.00 96.94 391 LEU A N 1
ATOM 3074 C CA . LEU A 1 391 ? 21.556 -0.052 -21.308 1.00 96.94 391 LEU A CA 1
ATOM 3075 C C . LEU A 1 391 ? 22.977 0.488 -21.537 1.00 96.94 391 LEU A C 1
ATOM 3077 O O . LEU A 1 391 ? 23.841 -0.240 -22.025 1.00 96.94 391 LEU A O 1
ATOM 3081 N N . ILE A 1 392 ? 23.247 1.734 -21.131 1.00 96.88 392 ILE A N 1
ATOM 3082 C CA . ILE A 1 392 ? 24.596 2.318 -21.172 1.00 96.88 392 ILE A CA 1
ATOM 3083 C C . ILE A 1 392 ? 25.546 1.556 -20.240 1.00 96.88 392 ILE A C 1
ATOM 3085 O O . ILE A 1 392 ? 26.663 1.229 -20.644 1.00 96.88 392 ILE A O 1
ATOM 3089 N N . GLN A 1 393 ? 25.114 1.239 -19.014 1.00 95.81 393 GLN A N 1
ATOM 3090 C CA . GLN A 1 393 ? 25.912 0.453 -18.063 1.00 95.81 393 GLN A CA 1
ATOM 3091 C C . GLN A 1 393 ? 26.193 -0.962 -18.587 1.00 95.81 393 GLN A C 1
ATOM 3093 O O . GLN A 1 393 ? 27.317 -1.450 -18.464 1.00 95.81 393 GLN A O 1
ATOM 3098 N N . ALA A 1 394 ? 25.213 -1.578 -19.252 1.00 96.12 394 ALA A N 1
ATOM 3099 C CA . ALA A 1 394 ? 25.339 -2.870 -19.924 1.00 96.12 394 ALA A CA 1
ATOM 3100 C C . ALA A 1 394 ? 26.136 -2.815 -21.248 1.00 96.12 394 ALA A C 1
ATOM 3102 O O . ALA A 1 394 ? 26.284 -3.836 -21.915 1.00 96.12 394 ALA A O 1
ATOM 3103 N N . ARG A 1 395 ? 26.669 -1.643 -21.633 1.00 96.56 395 ARG A N 1
ATOM 3104 C CA . ARG A 1 395 ? 27.419 -1.384 -22.880 1.00 96.56 395 ARG A CA 1
ATOM 3105 C C . ARG A 1 395 ? 26.629 -1.595 -24.178 1.00 96.56 395 ARG A C 1
ATOM 3107 O O . ARG A 1 395 ? 27.227 -1.704 -25.244 1.00 96.56 395 ARG A O 1
ATOM 3114 N N . ASN A 1 396 ? 25.301 -1.582 -24.120 1.00 97.06 396 ASN A N 1
ATOM 3115 C CA . ASN A 1 396 ? 24.439 -1.633 -25.298 1.00 97.06 396 ASN A CA 1
ATOM 3116 C C . ASN A 1 396 ? 24.089 -0.207 -25.763 1.00 97.06 396 ASN A C 1
ATOM 3118 O O . ASN A 1 396 ? 22.984 0.302 -25.560 1.00 97.06 396 ASN A O 1
ATOM 3122 N N . THR A 1 397 ? 25.083 0.485 -26.324 1.00 96.88 397 THR A N 1
ATOM 3123 C CA . THR A 1 397 ? 24.984 1.919 -26.640 1.00 96.88 397 THR A CA 1
ATOM 3124 C C . THR A 1 397 ? 24.056 2.220 -27.812 1.00 96.88 397 THR A C 1
ATOM 3126 O O . THR A 1 397 ? 23.393 3.252 -27.802 1.00 96.88 397 THR A O 1
ATOM 3129 N N . GLU A 1 398 ? 23.972 1.331 -28.805 1.00 97.38 398 GLU A N 1
ATOM 3130 C CA . GLU A 1 398 ? 23.113 1.529 -29.981 1.00 97.38 398 GLU A CA 1
ATOM 3131 C C . GLU A 1 398 ? 21.630 1.555 -29.597 1.00 97.38 398 GLU A C 1
ATOM 3133 O O . GLU A 1 398 ? 20.885 2.460 -29.988 1.00 97.38 398 GLU A O 1
ATOM 3138 N N . GLU A 1 399 ? 21.204 0.593 -28.776 1.00 97.00 399 GLU A N 1
ATOM 3139 C CA . GLU A 1 399 ? 19.828 0.518 -28.298 1.00 97.00 399 GLU A CA 1
ATOM 3140 C C . GLU A 1 399 ? 19.501 1.670 -27.344 1.00 97.00 399 GLU A C 1
ATOM 3142 O O . GLU A 1 399 ? 18.431 2.272 -27.453 1.00 97.00 399 GLU A O 1
ATOM 3147 N N . ALA A 1 400 ? 20.448 2.048 -26.477 1.00 97.38 400 ALA A N 1
ATOM 3148 C CA . ALA A 1 400 ? 20.307 3.202 -25.593 1.00 97.38 400 ALA A CA 1
ATOM 3149 C C . ALA A 1 400 ? 20.079 4.508 -26.375 1.00 97.38 400 ALA A C 1
ATOM 3151 O O . ALA A 1 400 ? 19.148 5.254 -26.064 1.00 97.38 400 ALA A O 1
ATOM 3152 N N . SER A 1 401 ? 20.882 4.771 -27.413 1.00 96.94 401 SER A N 1
ATOM 3153 C CA . SER A 1 401 ? 20.730 5.950 -28.276 1.00 96.94 401 SER A CA 1
ATOM 3154 C C . SER A 1 401 ? 19.387 5.949 -29.003 1.00 96.94 401 SER A C 1
ATOM 3156 O O . SER A 1 401 ? 18.671 6.952 -28.988 1.00 96.94 401 SER A O 1
ATOM 3158 N N . ARG A 1 402 ? 18.987 4.804 -29.568 1.00 97.19 402 ARG A N 1
ATOM 3159 C CA . ARG A 1 402 ? 17.690 4.661 -30.243 1.00 97.19 402 ARG A CA 1
ATOM 3160 C C . ARG A 1 402 ? 16.518 4.928 -29.296 1.00 97.19 402 ARG A C 1
ATOM 3162 O O . ARG A 1 402 ? 15.556 5.595 -29.680 1.00 97.19 402 ARG A O 1
ATOM 3169 N N . LEU A 1 403 ? 16.578 4.403 -28.073 1.00 96.44 403 LEU A N 1
ATOM 3170 C CA . LEU A 1 403 ? 15.538 4.585 -27.064 1.00 96.44 403 LEU A CA 1
ATOM 3171 C C . LEU A 1 403 ? 15.456 6.048 -26.609 1.00 96.44 403 LEU A C 1
ATOM 3173 O O . LEU A 1 403 ? 14.360 6.607 -26.522 1.00 96.44 403 LEU A O 1
ATOM 3177 N N . LEU A 1 404 ? 16.608 6.684 -26.383 1.00 96.31 404 LEU A N 1
ATOM 3178 C CA . LEU A 1 404 ? 16.699 8.094 -26.016 1.00 96.31 404 LEU A CA 1
ATOM 3179 C C . LEU A 1 404 ? 16.057 8.994 -27.078 1.00 96.31 404 LEU A C 1
ATOM 3181 O O . LEU A 1 404 ? 15.280 9.884 -26.732 1.00 96.31 404 LEU A O 1
ATOM 3185 N N . ASP A 1 405 ? 16.296 8.720 -28.362 1.00 95.94 405 ASP A N 1
ATOM 3186 C CA . ASP A 1 405 ? 15.670 9.453 -29.465 1.00 95.94 405 ASP A CA 1
ATOM 3187 C C . ASP A 1 405 ? 14.145 9.314 -29.468 1.00 95.94 405 ASP A C 1
ATOM 3189 O O . ASP A 1 405 ? 13.425 10.283 -29.733 1.00 95.94 405 ASP A O 1
ATOM 3193 N N . VAL A 1 406 ? 13.627 8.119 -29.163 1.00 95.06 406 VAL A N 1
ATOM 3194 C CA . VAL A 1 406 ? 12.181 7.874 -29.055 1.00 95.06 406 VAL A CA 1
ATOM 3195 C C . VAL A 1 406 ? 11.588 8.665 -27.890 1.00 95.06 406 VAL A C 1
ATOM 3197 O O . VAL A 1 406 ? 10.594 9.373 -28.080 1.00 95.06 406 VAL A O 1
ATOM 3200 N N . VAL A 1 407 ? 12.204 8.597 -26.707 1.00 94.50 407 VAL A N 1
ATOM 3201 C CA . VAL A 1 407 ? 11.753 9.323 -25.509 1.00 94.50 407 VAL A CA 1
ATOM 3202 C C . VAL A 1 407 ? 11.797 10.835 -25.750 1.00 94.50 407 VAL A C 1
ATOM 3204 O O . VAL A 1 407 ? 10.790 11.518 -25.552 1.00 94.50 407 VAL A O 1
ATOM 3207 N N . ALA A 1 408 ? 12.911 11.364 -26.265 1.00 93.38 408 ALA A N 1
ATOM 3208 C CA . ALA A 1 408 ? 13.078 12.787 -26.558 1.00 93.38 408 ALA A CA 1
ATOM 3209 C C . ALA A 1 408 ? 12.065 13.285 -27.599 1.00 93.38 408 ALA A C 1
ATOM 3211 O O . ALA A 1 408 ? 11.451 14.342 -27.426 1.00 93.38 408 ALA A O 1
ATOM 3212 N N . ARG A 1 409 ? 11.837 12.514 -28.670 1.00 93.69 409 ARG A N 1
ATOM 3213 C CA . ARG A 1 409 ? 10.854 12.848 -29.710 1.00 93.69 409 ARG A CA 1
ATOM 3214 C C . ARG A 1 409 ? 9.440 12.923 -29.150 1.00 93.69 409 ARG A C 1
ATOM 3216 O O . ARG A 1 409 ? 8.717 13.860 -29.484 1.00 93.69 409 ARG A O 1
ATOM 3223 N N . ASN A 1 410 ? 9.043 11.966 -28.315 1.00 90.88 410 ASN A N 1
ATOM 3224 C CA . ASN A 1 410 ? 7.705 11.959 -27.732 1.00 90.88 410 ASN A CA 1
ATOM 3225 C C . ASN A 1 410 ? 7.537 13.069 -26.685 1.00 90.88 410 ASN A C 1
ATOM 3227 O O . ASN A 1 410 ? 6.510 13.741 -26.698 1.00 90.88 410 ASN A O 1
ATOM 3231 N N . MET A 1 411 ? 8.553 13.353 -25.865 1.00 87.50 411 MET A N 1
ATOM 3232 C CA . MET A 1 411 ? 8.512 14.456 -24.892 1.00 87.50 411 MET A CA 1
ATOM 3233 C C . MET A 1 411 ? 8.350 15.828 -25.554 1.00 87.50 411 MET A C 1
ATOM 3235 O O . MET A 1 411 ? 7.570 16.655 -25.080 1.00 87.50 411 MET A O 1
ATOM 3239 N N . ARG A 1 412 ? 8.998 16.060 -26.704 1.00 88.38 412 ARG A N 1
ATOM 3240 C CA . ARG A 1 412 ? 8.823 17.304 -27.479 1.00 88.38 412 ARG A CA 1
ATOM 3241 C C . ARG A 1 412 ? 7.374 17.540 -27.916 1.00 88.38 412 ARG A C 1
ATOM 3243 O O . ARG A 1 412 ? 6.957 18.690 -28.029 1.00 88.38 412 ARG A O 1
ATOM 3250 N N . LEU A 1 413 ? 6.584 16.482 -28.132 1.00 84.19 413 LEU A N 1
ATOM 3251 C CA . LEU A 1 413 ? 5.162 16.619 -28.475 1.00 84.19 413 LEU A CA 1
ATOM 3252 C C . LEU A 1 413 ? 4.332 17.173 -27.307 1.00 84.19 413 LEU A C 1
ATOM 3254 O O . LEU A 1 413 ? 3.329 17.850 -27.544 1.00 84.19 413 LEU A O 1
ATOM 3258 N N . TYR A 1 414 ? 4.757 16.916 -26.068 1.00 80.94 414 TYR A N 1
ATOM 3259 C CA . TYR A 1 414 ? 4.099 17.395 -24.849 1.00 80.94 414 TYR A CA 1
ATOM 3260 C C . TYR A 1 414 ? 4.613 18.759 -24.383 1.00 80.94 414 TYR A C 1
ATOM 3262 O O . TYR A 1 414 ? 3.846 19.528 -23.813 1.00 80.94 414 TYR A O 1
ATOM 3270 N N . ALA A 1 415 ? 5.866 19.100 -24.693 1.00 77.94 415 ALA A N 1
ATOM 3271 C CA . ALA A 1 415 ? 6.463 20.398 -24.375 1.00 77.94 415 ALA A CA 1
ATOM 3272 C C . ALA A 1 415 ? 5.913 21.569 -25.218 1.00 77.94 415 ALA A C 1
ATOM 3274 O O . ALA A 1 415 ? 6.308 22.713 -25.009 1.00 77.94 415 ALA A O 1
ATOM 3275 N N . ASN A 1 416 ? 5.011 21.326 -26.179 1.00 73.69 416 ASN A N 1
ATOM 3276 C CA . ASN A 1 416 ? 4.474 22.395 -27.018 1.00 73.69 416 ASN A CA 1
ATOM 3277 C C . ASN A 1 416 ? 3.576 23.345 -26.187 1.00 73.69 416 ASN A C 1
ATOM 3279 O O . ASN A 1 416 ? 2.488 22.938 -25.759 1.00 73.69 416 ASN A O 1
ATOM 3283 N N . PRO A 1 417 ? 3.969 24.623 -26.000 1.00 58.91 417 PRO A N 1
ATOM 3284 C CA . PRO A 1 417 ? 3.309 25.557 -25.085 1.00 58.91 417 PRO A CA 1
ATOM 3285 C C . PRO A 1 417 ? 1.838 25.806 -25.426 1.00 58.91 417 PRO A C 1
ATOM 3287 O O . PRO A 1 417 ? 1.038 26.060 -24.530 1.00 58.91 417 PRO A O 1
ATOM 3290 N N . LYS A 1 418 ? 1.438 25.629 -26.693 1.00 65.38 418 LYS A N 1
ATOM 3291 C CA . LYS A 1 418 ? 0.038 25.766 -27.131 1.00 65.38 418 LYS A CA 1
ATOM 3292 C C . LYS A 1 418 ? -0.915 24.755 -26.473 1.00 65.38 418 LYS A C 1
ATOM 3294 O O . LYS A 1 418 ? -2.119 24.984 -26.463 1.00 65.38 418 LYS A O 1
ATOM 3299 N N . ARG A 1 419 ? -0.397 23.640 -25.939 1.00 57.66 419 ARG A N 1
ATOM 3300 C CA . ARG A 1 419 ? -1.168 22.657 -25.151 1.00 57.66 419 ARG A CA 1
ATOM 3301 C C . ARG A 1 419 ? -1.091 22.898 -23.642 1.00 57.66 419 ARG A C 1
ATOM 3303 O O . ARG A 1 419 ? -1.945 22.406 -22.915 1.00 57.66 419 ARG A O 1
ATOM 3310 N N . LEU A 1 420 ? -0.096 23.654 -23.179 1.00 51.50 420 LEU A N 1
ATOM 3311 C CA . LEU A 1 420 ? 0.099 23.996 -21.767 1.00 51.50 420 LEU A CA 1
ATOM 3312 C C . LEU A 1 420 ? -0.753 25.205 -21.342 1.00 51.50 420 LEU A C 1
ATOM 3314 O O . LEU A 1 420 ? -1.150 25.296 -20.186 1.00 51.50 420 LEU A O 1
ATOM 3318 N N . THR A 1 421 ? -1.123 26.100 -22.265 1.00 52.69 421 THR A N 1
ATOM 3319 C CA . THR A 1 421 ? -1.943 27.291 -21.961 1.00 52.69 421 THR A CA 1
ATOM 3320 C C . THR A 1 421 ? -3.394 26.991 -21.570 1.00 52.69 421 THR A C 1
ATOM 3322 O O . THR A 1 421 ? -4.070 27.877 -21.054 1.00 52.69 421 THR A O 1
ATOM 3325 N N . SER A 1 422 ? -3.894 25.764 -21.764 1.00 52.50 422 SER A N 1
ATOM 3326 C CA . SER A 1 422 ? -5.208 25.348 -21.244 1.00 52.50 422 SER A CA 1
ATOM 3327 C C . SER A 1 422 ? -5.163 24.860 -19.788 1.00 52.50 422 SER A C 1
ATOM 3329 O O . SER A 1 422 ? -6.183 24.420 -19.261 1.00 52.50 422 SER A O 1
ATOM 3331 N N . PHE A 1 423 ? -4.002 24.910 -19.126 1.00 45.16 423 PHE A N 1
ATOM 3332 C CA . PHE A 1 423 ? -3.803 24.422 -17.763 1.00 45.16 423 PHE A CA 1
ATOM 3333 C C . PHE A 1 423 ? -3.906 25.563 -16.733 1.00 45.16 423 PHE A C 1
ATOM 3335 O O . PHE A 1 423 ? -2.948 26.287 -16.480 1.00 45.16 423 PHE A O 1
ATOM 3342 N N . ARG A 1 424 ? -5.079 25.713 -16.103 1.00 40.47 424 ARG A N 1
ATOM 3343 C CA . ARG A 1 424 ? -5.257 26.410 -14.811 1.00 40.47 424 ARG A CA 1
ATOM 3344 C C . ARG A 1 424 ? -5.578 25.357 -13.744 1.00 40.47 424 ARG A C 1
ATOM 3346 O O . ARG A 1 424 ? -6.739 25.139 -13.418 1.00 40.47 424 ARG A O 1
ATOM 3353 N N . GLY A 1 425 ? -4.559 24.661 -13.246 1.00 45.78 425 GLY A N 1
ATOM 3354 C CA . GLY A 1 425 ? -4.668 23.716 -12.128 1.00 45.78 425 GLY A CA 1
ATOM 3355 C C . GLY A 1 425 ? -3.667 24.063 -11.016 1.00 45.78 425 GLY A C 1
ATOM 3356 O O . GLY A 1 425 ? -2.612 24.614 -11.324 1.00 45.78 425 GLY A O 1
ATOM 3357 N N . PRO A 1 426 ? -3.955 23.763 -9.735 1.00 35.84 426 PRO A N 1
ATOM 3358 C CA . PRO A 1 426 ? -3.215 24.293 -8.580 1.00 35.84 426 PRO A CA 1
ATOM 3359 C C . PRO A 1 426 ? -1.857 23.620 -8.284 1.00 35.84 426 PRO A C 1
ATOM 3361 O O . PRO A 1 426 ? -1.286 23.865 -7.227 1.00 35.84 426 PRO A O 1
ATOM 3364 N N . ASN A 1 427 ? -1.312 22.787 -9.178 1.00 36.12 427 ASN A N 1
ATOM 3365 C CA . ASN A 1 427 ? -0.050 22.076 -8.936 1.00 36.12 427 ASN A CA 1
ATOM 3366 C C . ASN A 1 427 ? 1.127 22.709 -9.691 1.00 36.12 427 ASN A C 1
ATOM 3368 O O . ASN A 1 427 ? 1.515 22.268 -10.771 1.00 36.12 427 ASN A O 1
ATOM 3372 N N . THR A 1 428 ? 1.729 23.728 -9.079 1.00 39.47 428 THR A N 1
ATOM 3373 C CA . THR A 1 428 ? 2.903 24.476 -9.572 1.00 39.47 428 THR A CA 1
ATOM 3374 C C . THR A 1 428 ? 4.255 23.813 -9.242 1.00 39.47 428 THR A C 1
ATOM 3376 O O . THR A 1 428 ? 5.306 24.400 -9.481 1.00 39.47 428 THR A O 1
ATOM 3379 N N . TYR A 1 429 ? 4.262 22.585 -8.711 1.00 38.38 429 TYR A N 1
ATOM 3380 C CA . TYR A 1 429 ? 5.465 21.926 -8.170 1.00 38.38 429 TYR A CA 1
ATOM 3381 C C . TYR A 1 429 ? 6.251 21.048 -9.166 1.00 38.38 429 TYR A C 1
ATOM 3383 O O . TYR A 1 429 ? 7.255 20.451 -8.790 1.00 38.38 429 TYR A O 1
ATOM 3391 N N . LEU A 1 430 ? 5.834 20.955 -10.432 1.00 43.84 430 LEU A N 1
ATOM 3392 C CA . LEU A 1 430 ? 6.399 19.986 -11.391 1.00 43.84 430 LEU A CA 1
ATOM 3393 C C . LEU A 1 430 ? 7.705 20.431 -12.074 1.00 43.84 430 LEU A C 1
ATOM 3395 O O . LEU A 1 430 ? 8.505 19.594 -12.481 1.00 43.84 430 LEU A O 1
ATOM 3399 N N . ILE A 1 431 ? 7.953 21.737 -12.183 1.00 40.66 431 ILE A N 1
ATOM 3400 C CA . ILE A 1 431 ? 9.137 22.273 -12.877 1.00 40.66 431 ILE A CA 1
ATOM 3401 C C . ILE A 1 431 ? 10.435 22.137 -12.040 1.00 40.66 431 ILE A C 1
ATOM 3403 O O . ILE A 1 431 ? 11.469 21.799 -12.616 1.00 40.66 431 ILE A O 1
ATOM 3407 N N . PRO A 1 432 ? 10.434 22.324 -10.701 1.00 35.50 432 PRO A N 1
ATOM 3408 C CA . PRO A 1 432 ? 11.652 22.197 -9.889 1.00 35.50 432 PRO A CA 1
ATOM 3409 C C . PRO A 1 432 ? 12.193 20.763 -9.749 1.00 35.50 432 PRO A C 1
ATOM 3411 O O . PRO A 1 432 ? 13.407 20.584 -9.721 1.00 35.50 432 PRO A O 1
ATOM 3414 N N . VAL A 1 433 ? 11.326 19.742 -9.707 1.00 35.41 433 VAL A N 1
ATOM 3415 C CA . VAL A 1 433 ? 11.722 18.329 -9.488 1.00 35.41 433 VAL A CA 1
ATOM 3416 C C . VAL A 1 433 ? 12.485 17.752 -10.684 1.00 35.41 433 VAL A C 1
ATOM 3418 O O . VAL A 1 433 ? 13.460 17.018 -10.520 1.00 35.41 433 VAL A O 1
ATOM 3421 N N . LEU A 1 434 ? 12.093 18.137 -11.902 1.00 39.19 434 LEU A N 1
ATOM 3422 C CA . LEU A 1 434 ? 12.832 17.779 -13.113 1.00 39.19 434 LEU A CA 1
ATOM 3423 C C . LEU A 1 434 ? 14.223 18.430 -13.144 1.00 39.19 434 LEU A C 1
ATOM 3425 O O . LEU A 1 434 ? 15.149 17.846 -13.694 1.00 39.19 434 LEU A O 1
ATOM 3429 N N . ARG A 1 435 ? 14.388 19.601 -12.514 1.00 37.00 435 ARG A N 1
ATOM 3430 C CA . ARG A 1 435 ? 15.668 20.317 -12.435 1.00 37.00 435 ARG A CA 1
ATOM 3431 C C . ARG A 1 435 ? 16.616 19.682 -11.411 1.00 37.00 435 ARG A C 1
ATOM 3433 O O . ARG A 1 435 ? 17.773 19.441 -11.729 1.00 37.00 435 ARG A O 1
ATOM 3440 N N . SER A 1 436 ? 16.118 19.305 -10.230 1.00 36.09 436 SER A N 1
ATOM 3441 C CA . SER A 1 436 ? 16.946 18.701 -9.172 1.00 36.09 436 SER A CA 1
ATOM 3442 C C . SER A 1 436 ? 17.442 17.287 -9.499 1.00 36.09 436 SER A C 1
ATOM 3444 O O . SER A 1 436 ? 18.537 16.921 -9.087 1.00 36.09 436 SER A O 1
ATOM 3446 N N . SER A 1 437 ? 16.680 16.492 -10.262 1.00 37.00 437 SER A N 1
ATOM 3447 C CA . SER A 1 437 ? 17.117 15.151 -10.691 1.00 37.00 437 SER A CA 1
ATOM 3448 C C . SER A 1 437 ? 18.170 15.176 -11.810 1.00 37.00 437 SER A C 1
ATOM 3450 O O . SER A 1 437 ? 18.800 14.148 -12.063 1.00 37.00 437 SER A O 1
ATOM 3452 N N . LEU A 1 438 ? 18.332 16.310 -12.500 1.00 39.53 438 LEU A N 1
ATOM 3453 C CA . LEU A 1 438 ? 19.307 16.494 -13.579 1.00 39.53 438 LEU A CA 1
ATOM 3454 C C . LEU A 1 438 ? 20.626 17.103 -13.085 1.00 39.53 438 LEU A C 1
ATOM 3456 O O . LEU A 1 438 ? 21.657 16.846 -13.700 1.00 39.53 438 LEU A O 1
ATOM 3460 N N . ASP A 1 439 ? 20.607 17.863 -11.985 1.00 34.94 439 ASP A N 1
ATOM 3461 C CA . ASP A 1 439 ? 21.769 18.656 -11.566 1.00 34.94 439 ASP A CA 1
ATOM 3462 C C . ASP A 1 439 ? 22.828 17.895 -10.757 1.00 34.94 439 ASP A C 1
ATOM 3464 O O . ASP A 1 439 ? 23.931 18.411 -10.636 1.00 34.94 439 ASP A O 1
ATOM 3468 N N . GLY A 1 440 ? 22.568 16.676 -10.263 1.00 42.75 440 GLY A N 1
ATOM 3469 C CA . GLY A 1 440 ? 23.607 15.729 -9.813 1.00 42.75 440 GLY A CA 1
ATOM 3470 C C . GLY A 1 440 ? 24.793 16.314 -9.023 1.00 42.75 440 GLY A C 1
ATOM 3471 O O . GLY A 1 440 ? 25.924 15.870 -9.218 1.00 42.75 440 GLY A O 1
ATOM 3472 N N . THR A 1 441 ? 24.583 17.324 -8.171 1.00 36.41 441 THR A N 1
ATOM 3473 C CA . THR A 1 441 ? 25.664 17.924 -7.385 1.00 36.41 441 THR A CA 1
ATOM 3474 C C . THR A 1 441 ? 25.874 17.111 -6.117 1.00 36.41 441 THR A C 1
ATOM 3476 O O . THR A 1 441 ? 25.374 17.465 -5.048 1.00 36.41 441 THR A O 1
ATOM 3479 N N . ASP A 1 442 ? 26.632 16.025 -6.240 1.00 36.34 442 ASP A N 1
ATOM 3480 C CA . ASP A 1 442 ? 27.294 15.407 -5.097 1.00 36.34 442 ASP A CA 1
ATOM 3481 C C . ASP A 1 442 ? 28.307 16.401 -4.523 1.00 36.34 442 ASP A C 1
ATOM 3483 O O . ASP A 1 442 ? 29.273 16.808 -5.174 1.00 36.34 442 ASP A O 1
ATOM 3487 N N . THR A 1 443 ? 28.088 16.804 -3.274 1.00 39.47 443 THR A N 1
ATOM 3488 C CA . THR A 1 443 ? 29.098 17.510 -2.492 1.00 39.47 443 THR A CA 1
ATOM 3489 C C . THR A 1 443 ? 29.807 16.513 -1.580 1.00 39.47 443 THR A C 1
ATOM 3491 O O . THR A 1 443 ? 29.221 15.998 -0.636 1.00 39.47 443 THR A O 1
ATOM 3494 N N . ARG A 1 444 ? 31.115 16.367 -1.847 1.00 34.84 444 ARG A N 1
ATOM 3495 C CA . ARG A 1 444 ? 32.215 15.827 -1.016 1.00 34.84 444 ARG A CA 1
ATOM 3496 C C . ARG A 1 444 ? 32.517 14.323 -1.060 1.00 34.84 444 ARG A C 1
ATOM 3498 O O . ARG A 1 444 ? 31.774 13.506 -0.537 1.00 34.84 444 ARG A O 1
ATOM 3505 N N . GLY A 1 445 ? 33.770 14.035 -1.440 1.00 31.44 445 GLY A N 1
ATOM 3506 C CA . GLY A 1 445 ? 34.578 12.986 -0.807 1.00 31.44 445 GLY A CA 1
ATOM 3507 C C . GLY A 1 445 ? 35.549 12.257 -1.736 1.00 31.44 445 GLY A C 1
ATOM 3508 O O . GLY A 1 445 ? 35.178 11.270 -2.349 1.00 31.44 445 GLY A O 1
ATOM 3509 N N . ASN A 1 446 ? 36.798 12.725 -1.806 1.00 37.16 446 ASN A N 1
ATOM 3510 C CA . ASN A 1 446 ? 37.937 12.089 -2.486 1.00 37.16 446 ASN A CA 1
ATOM 3511 C C . ASN A 1 446 ? 38.048 10.564 -2.266 1.00 37.16 446 ASN A C 1
ATOM 3513 O O . ASN A 1 446 ? 38.183 10.142 -1.122 1.00 37.16 446 ASN A O 1
ATOM 3517 N N . ALA A 1 447 ? 38.197 9.786 -3.346 1.00 32.44 447 ALA A N 1
ATOM 3518 C CA . ALA A 1 447 ? 39.268 8.790 -3.511 1.00 32.44 447 ALA A CA 1
ATOM 3519 C C . ALA A 1 447 ? 39.305 8.245 -4.954 1.00 32.44 447 ALA A C 1
ATOM 3521 O O . ALA A 1 447 ? 38.292 8.124 -5.632 1.00 32.44 447 ALA A O 1
ATOM 3522 N N . SER A 1 448 ? 40.522 7.970 -5.412 1.00 37.50 448 SER A N 1
ATOM 3523 C CA . SER A 1 448 ? 40.964 7.737 -6.790 1.00 37.50 448 SER A CA 1
ATOM 3524 C C . SER A 1 448 ? 40.356 6.510 -7.493 1.00 37.50 448 SER A C 1
ATOM 3526 O O . SER A 1 448 ? 40.332 5.421 -6.929 1.00 37.50 448 SER A O 1
ATOM 3528 N N . GLY A 1 449 ? 39.986 6.664 -8.771 1.00 31.08 449 GLY A N 1
ATOM 3529 C CA . GLY A 1 449 ? 39.623 5.564 -9.677 1.00 31.08 449 GLY A CA 1
ATOM 3530 C C . GLY A 1 449 ? 39.042 6.065 -11.005 1.00 31.08 449 GLY A C 1
ATOM 3531 O O . GLY A 1 449 ? 37.837 6.240 -11.132 1.00 31.08 449 GLY A O 1
ATOM 3532 N N . ARG A 1 450 ? 39.906 6.351 -11.988 1.00 33.56 450 ARG A N 1
ATOM 3533 C CA . ARG A 1 450 ? 39.558 6.939 -13.298 1.00 33.56 450 ARG A CA 1
ATOM 3534 C C . ARG A 1 450 ? 38.705 6.010 -14.183 1.00 33.56 450 ARG A C 1
ATOM 3536 O O . ARG A 1 450 ? 39.150 4.921 -14.525 1.00 33.56 450 ARG A O 1
ATOM 3543 N N . LEU A 1 451 ? 37.592 6.539 -14.698 1.00 34.62 451 LEU A N 1
ATOM 3544 C CA . LEU A 1 451 ? 36.997 6.222 -16.010 1.00 34.62 451 LEU A CA 1
ATOM 3545 C C . LEU A 1 451 ? 36.648 7.557 -16.714 1.00 34.62 451 LEU A C 1
ATOM 3547 O O . LEU A 1 451 ? 36.381 8.540 -16.020 1.00 34.62 451 LEU A O 1
ATOM 3551 N N . PRO A 1 452 ? 36.705 7.653 -18.057 1.00 35.19 452 PRO A N 1
ATOM 3552 C CA . PRO A 1 452 ? 36.665 8.940 -18.753 1.00 35.19 452 PRO A CA 1
ATOM 3553 C C . PRO A 1 452 ? 35.263 9.588 -18.742 1.00 35.19 452 PRO A C 1
ATOM 3555 O O . PRO A 1 452 ? 34.282 8.928 -19.092 1.00 35.19 452 PRO A O 1
ATOM 3558 N N . PRO A 1 453 ? 35.149 10.893 -18.420 1.00 37.59 453 PRO A N 1
ATOM 3559 C CA . PRO A 1 453 ? 33.911 11.651 -18.533 1.00 37.59 453 PRO A CA 1
ATOM 3560 C C . PRO A 1 453 ? 33.833 12.300 -19.922 1.00 37.59 453 PRO A C 1
ATOM 3562 O O . PRO A 1 453 ? 34.183 13.463 -20.084 1.00 37.59 453 PRO A O 1
ATOM 3565 N N . SER A 1 454 ? 33.410 11.565 -20.951 1.00 37.91 454 SER A N 1
ATOM 3566 C CA . SER A 1 454 ? 33.249 12.153 -22.298 1.00 37.91 454 SER A CA 1
ATOM 3567 C C . SER A 1 454 ? 31.858 11.998 -22.918 1.00 37.91 454 SER A C 1
ATOM 3569 O O . SER A 1 454 ? 31.543 12.739 -23.840 1.00 37.91 454 SER A O 1
ATOM 3571 N N . ASN A 1 455 ? 30.970 11.159 -22.364 1.00 40.50 455 ASN A N 1
ATOM 3572 C CA . ASN A 1 455 ? 29.658 10.885 -22.982 1.00 40.50 455 ASN A CA 1
ATOM 3573 C C . ASN A 1 455 ? 28.427 11.274 -22.135 1.00 40.50 455 ASN A C 1
ATOM 3575 O O . ASN A 1 455 ? 27.304 11.179 -22.622 1.00 40.50 455 ASN A O 1
ATOM 3579 N N . LEU A 1 456 ? 28.599 11.737 -20.889 1.00 39.50 456 LEU A N 1
ATOM 3580 C CA . LEU A 1 456 ? 27.477 12.079 -19.989 1.00 39.50 456 LEU A CA 1
ATOM 3581 C C . LEU A 1 456 ? 27.105 13.575 -19.993 1.00 39.50 456 LEU A C 1
ATOM 3583 O O . LEU A 1 456 ? 25.930 13.918 -19.875 1.00 39.50 456 LEU A O 1
ATOM 3587 N N . VAL A 1 457 ? 28.078 14.466 -20.208 1.00 40.78 457 VAL A N 1
ATOM 3588 C CA . VAL A 1 457 ? 27.869 15.929 -20.269 1.00 40.78 457 VAL A CA 1
ATOM 3589 C C . VAL A 1 457 ? 26.970 16.371 -21.443 1.00 40.78 457 VAL A C 1
ATOM 3591 O O . VAL A 1 457 ? 26.100 17.219 -21.226 1.00 40.78 457 VAL A O 1
ATOM 3594 N N . PRO A 1 458 ? 27.069 15.786 -22.657 1.00 42.12 458 PRO A N 1
ATOM 3595 C CA . PRO A 1 458 ? 26.186 16.158 -23.766 1.00 42.12 458 PRO A CA 1
ATOM 3596 C C . PRO A 1 458 ? 24.721 15.791 -23.503 1.00 42.12 458 PRO A C 1
ATOM 3598 O O . PRO A 1 458 ? 23.819 16.473 -23.976 1.00 42.12 458 PRO A O 1
ATOM 3601 N N . LEU A 1 459 ? 24.478 14.733 -22.726 1.00 39.53 459 LEU A N 1
ATOM 3602 C CA . LEU A 1 459 ? 23.155 14.157 -22.481 1.00 39.53 459 LEU A CA 1
ATOM 3603 C C . LEU A 1 459 ? 22.341 15.017 -21.503 1.00 39.53 459 LEU A C 1
ATOM 3605 O O . LEU A 1 459 ? 21.178 15.320 -21.767 1.00 39.53 459 LEU A O 1
ATOM 3609 N N . ALA A 1 460 ? 22.980 15.496 -20.431 1.00 42.28 460 ALA A N 1
ATOM 3610 C CA . ALA A 1 460 ? 22.389 16.459 -19.502 1.00 42.28 460 ALA A CA 1
ATOM 3611 C C . ALA A 1 460 ? 22.164 17.831 -20.168 1.00 42.28 460 ALA A C 1
ATOM 3613 O O . ALA A 1 460 ? 21.095 18.423 -20.025 1.00 42.28 460 ALA A O 1
ATOM 3614 N N . SER A 1 461 ? 23.126 18.302 -20.971 1.00 41.78 461 SER A N 1
ATOM 3615 C CA . SER A 1 461 ? 23.021 19.582 -21.686 1.00 41.78 461 SER A CA 1
ATOM 3616 C C . SER A 1 461 ? 21.956 19.554 -22.794 1.00 41.78 461 SER A C 1
ATOM 3618 O O . SER A 1 461 ? 21.179 20.500 -22.932 1.00 41.78 461 SER A O 1
ATOM 3620 N N . ALA A 1 462 ? 21.825 18.439 -23.523 1.00 44.97 462 ALA A N 1
ATOM 3621 C CA . ALA A 1 462 ? 20.758 18.231 -24.501 1.00 44.97 462 ALA A CA 1
ATOM 3622 C C . ALA A 1 462 ? 19.374 18.163 -23.838 1.00 44.97 462 ALA A C 1
ATOM 3624 O O . ALA A 1 462 ? 18.419 18.726 -24.367 1.00 44.97 462 ALA A O 1
ATOM 3625 N N . LEU A 1 463 ? 19.255 17.536 -22.664 1.00 44.75 463 LEU A N 1
ATOM 3626 C CA . LEU A 1 463 ? 18.006 17.476 -21.898 1.00 44.75 463 LEU A CA 1
ATOM 3627 C C . LEU A 1 463 ? 17.573 18.846 -21.370 1.00 44.75 463 LEU A C 1
ATOM 3629 O O . LEU A 1 463 ? 16.408 19.216 -21.521 1.00 44.75 463 LEU A O 1
ATOM 3633 N N . VAL A 1 464 ? 18.513 19.632 -20.843 1.00 49.62 464 VAL A N 1
ATOM 3634 C CA . VAL A 1 464 ? 18.261 21.024 -20.448 1.00 49.62 464 VAL A CA 1
ATOM 3635 C C . VAL A 1 464 ? 17.891 21.878 -21.669 1.00 49.62 464 VAL A C 1
ATOM 3637 O O . VAL A 1 464 ? 16.917 22.628 -21.603 1.00 49.62 464 VAL A O 1
ATOM 3640 N N . CYS A 1 465 ? 18.563 21.719 -22.816 1.00 44.06 465 CYS A N 1
ATOM 3641 C CA . CYS A 1 465 ? 18.225 22.454 -24.046 1.00 44.06 465 CYS A CA 1
ATOM 3642 C C . CYS A 1 465 ? 16.837 22.087 -24.601 1.00 44.06 465 CYS A C 1
ATOM 3644 O O . CYS A 1 465 ? 16.088 22.974 -25.013 1.00 44.06 465 CYS A O 1
ATOM 3646 N N . ILE A 1 466 ? 16.464 20.801 -24.571 1.00 45.50 466 ILE A N 1
ATOM 3647 C CA . ILE A 1 466 ? 15.161 20.306 -25.044 1.00 45.50 466 ILE A CA 1
ATOM 3648 C C . ILE A 1 466 ? 14.020 20.806 -24.151 1.00 45.50 466 ILE A C 1
ATOM 3650 O O . ILE A 1 466 ? 12.971 21.186 -24.670 1.00 45.50 466 ILE A O 1
ATOM 3654 N N . LEU A 1 467 ? 14.216 20.840 -22.830 1.00 43.94 467 LEU A N 1
ATOM 3655 C CA . LEU A 1 467 ? 13.223 21.360 -21.885 1.00 43.94 467 LEU A CA 1
ATOM 3656 C C . LEU A 1 467 ? 13.149 22.900 -21.876 1.00 43.94 467 LEU A C 1
ATOM 3658 O O . LEU A 1 467 ? 12.088 23.447 -21.587 1.00 43.94 467 LEU A O 1
ATOM 3662 N N . SER A 1 468 ? 14.225 23.605 -22.248 1.00 42.97 468 SER A N 1
ATOM 3663 C CA . SER A 1 468 ? 14.254 25.081 -22.304 1.00 42.97 468 SER A CA 1
ATOM 3664 C C . SER A 1 468 ? 13.774 25.673 -23.635 1.00 42.97 468 SER A C 1
ATOM 3666 O O . SER A 1 468 ? 13.780 26.891 -23.794 1.00 42.97 468 SER A O 1
ATOM 3668 N N . GLY A 1 469 ? 13.384 24.844 -24.611 1.00 35.03 469 GLY A N 1
ATOM 3669 C CA . GLY A 1 469 ? 12.956 25.321 -25.932 1.00 35.03 469 GLY A CA 1
ATOM 3670 C C . GLY A 1 469 ? 14.065 25.988 -26.762 1.00 35.03 469 GLY A C 1
ATOM 3671 O O . GLY A 1 469 ? 13.758 26.732 -27.692 1.00 35.03 469 GLY A O 1
ATOM 3672 N N . GLY A 1 470 ? 15.341 25.749 -26.438 1.00 36.16 470 GLY A N 1
ATOM 3673 C CA . GLY A 1 470 ? 16.477 26.356 -27.132 1.00 36.16 470 GLY A CA 1
ATOM 3674 C C . GLY A 1 470 ? 16.734 25.713 -28.496 1.00 36.16 470 GLY A C 1
ATOM 3675 O O . GLY A 1 470 ? 16.906 24.499 -28.599 1.00 36.16 470 GLY A O 1
ATOM 3676 N N . VAL A 1 471 ? 16.780 26.531 -29.549 1.00 32.88 471 VAL A N 1
ATOM 3677 C CA . VAL A 1 471 ? 17.256 26.129 -30.880 1.00 32.88 471 VAL A CA 1
ATOM 3678 C C . VAL A 1 471 ? 18.774 25.960 -30.809 1.00 32.88 471 VAL A C 1
ATOM 3680 O O . VAL A 1 471 ? 19.487 26.903 -30.472 1.00 32.88 471 VAL A O 1
ATOM 3683 N N . ILE A 1 472 ? 19.272 24.761 -31.114 1.00 35.34 472 ILE A N 1
ATOM 3684 C CA . ILE A 1 472 ? 20.708 24.507 -31.268 1.00 35.34 472 ILE A CA 1
ATOM 3685 C C . ILE A 1 472 ? 21.135 25.145 -32.596 1.00 35.34 472 ILE A C 1
ATOM 3687 O O . ILE A 1 472 ? 20.818 24.617 -33.659 1.00 35.34 472 ILE A O 1
ATOM 3691 N N . SER A 1 473 ? 21.823 26.287 -32.544 1.00 33.66 473 SER A N 1
ATOM 3692 C CA . SER A 1 473 ? 22.588 26.788 -33.690 1.00 33.66 473 SER A CA 1
ATOM 3693 C C . SER A 1 473 ? 23.888 25.995 -33.787 1.00 33.66 473 SER A C 1
ATOM 3695 O O . SER A 1 473 ? 24.689 26.004 -32.851 1.00 33.66 473 SER A O 1
ATOM 3697 N N . GLU A 1 474 ? 24.092 25.306 -34.909 1.00 28.70 474 GLU A N 1
ATOM 3698 C CA . GLU A 1 474 ? 25.372 24.677 -35.244 1.00 28.70 474 GLU A CA 1
ATOM 3699 C C . GLU A 1 474 ? 26.508 25.715 -35.242 1.00 28.70 474 GLU A C 1
ATOM 3701 O O . GLU A 1 474 ? 26.336 26.819 -35.775 1.00 28.70 474 GLU A O 1
ATOM 3706 N N . PRO A 1 475 ? 27.696 25.380 -34.712 1.00 33.59 475 PRO A N 1
ATOM 3707 C CA . PRO A 1 475 ? 28.872 26.198 -34.926 1.00 33.59 475 PRO A CA 1
ATOM 3708 C C . PRO A 1 475 ? 29.320 26.023 -36.380 1.00 33.59 475 PRO A C 1
ATOM 3710 O O . PRO A 1 475 ? 29.851 24.985 -36.772 1.00 33.59 475 PRO A O 1
ATOM 3713 N N . ARG A 1 476 ? 29.114 27.062 -37.196 1.00 31.20 476 ARG A N 1
ATOM 3714 C CA . ARG A 1 476 ? 29.778 27.195 -38.497 1.00 31.20 476 ARG A CA 1
ATOM 3715 C C . ARG A 1 476 ? 31.288 27.169 -38.262 1.00 31.20 476 ARG A C 1
ATOM 3717 O O . ARG A 1 476 ? 31.843 28.111 -37.699 1.00 31.20 476 ARG A O 1
ATOM 3724 N N . ALA A 1 477 ? 31.937 26.101 -38.711 1.00 37.38 477 ALA A N 1
ATOM 3725 C CA . ALA A 1 477 ? 33.384 26.036 -38.833 1.00 37.38 477 ALA A CA 1
ATOM 3726 C C . ALA A 1 477 ? 33.848 27.130 -39.808 1.00 37.38 477 ALA A C 1
ATOM 3728 O O . ALA A 1 477 ? 33.643 27.036 -41.019 1.00 37.38 477 ALA A O 1
ATOM 3729 N N . GLY A 1 478 ? 34.422 28.201 -39.265 1.00 37.31 478 GLY A N 1
ATOM 3730 C CA . GLY A 1 478 ? 35.162 29.193 -40.028 1.00 37.31 478 GLY A CA 1
ATOM 3731 C C . GLY A 1 478 ? 36.590 28.704 -40.225 1.00 37.31 478 GLY A C 1
ATOM 3732 O O . GLY A 1 478 ? 37.376 28.710 -39.286 1.00 37.31 478 GLY A O 1
ATOM 3733 N N . LEU A 1 479 ? 36.908 28.282 -41.448 1.00 36.94 479 LEU A N 1
ATOM 3734 C CA . LEU A 1 479 ? 38.277 28.244 -41.953 1.00 36.94 479 LEU A CA 1
ATOM 3735 C C . LEU A 1 479 ? 38.793 29.684 -42.078 1.00 36.94 479 LEU A C 1
ATOM 3737 O O . LEU A 1 479 ? 38.249 30.452 -42.876 1.00 36.94 479 LEU A O 1
ATOM 3741 N N . ARG A 1 480 ? 39.845 30.015 -41.328 1.00 39.03 480 ARG A N 1
ATOM 3742 C CA . ARG A 1 480 ? 40.974 30.842 -41.771 1.00 39.03 480 ARG A CA 1
ATOM 3743 C C . ARG A 1 480 ? 42.162 30.663 -40.844 1.00 39.03 480 ARG A C 1
ATOM 3745 O O . ARG A 1 480 ? 41.942 30.703 -39.616 1.00 39.03 480 ARG A O 1
#

pLDDT: mean 71.06, std 24.12, range [28.7, 97.75]

Solvent-accessible surface area (backbone atoms only — not comparable to full-atom values): 30862 Å² total; per-residue (Å²): 144,82,86,82,85,85,83,90,84,84,82,85,83,82,84,84,85,86,86,88,82,86,88,86,87,88,80,90,80,90,83,92,78,86,79,82,83,77,80,94,73,81,73,76,84,76,63,76,81,73,77,72,77,73,83,69,50,74,66,55,55,49,51,51,51,51,53,50,52,50,51,49,49,56,51,47,45,68,77,66,61,79,75,78,93,74,87,85,83,89,84,91,83,91,82,90,87,83,90,85,82,89,79,84,86,80,76,77,82,70,75,53,68,65,58,54,48,50,51,54,56,64,66,31,77,89,69,57,74,78,71,91,70,72,97,62,83,76,80,77,46,71,68,54,55,53,51,51,49,53,53,34,51,77,68,68,69,63,46,73,69,54,51,37,51,48,45,53,52,60,68,66,52,77,59,82,83,68,86,81,78,75,88,67,86,74,63,86,70,67,68,87,71,53,58,34,57,53,52,49,53,47,32,54,75,69,48,47,64,78,73,48,63,64,64,75,40,56,71,42,43,67,55,44,49,54,38,27,58,76,69,64,47,50,69,56,57,51,49,51,44,55,43,37,73,64,72,75,49,87,46,50,66,60,40,23,52,52,50,27,52,50,37,51,43,32,32,65,72,70,32,60,69,50,22,51,51,50,52,54,52,50,50,50,54,33,58,78,67,73,48,70,64,71,48,48,47,64,31,49,46,51,49,37,45,50,55,57,73,42,54,89,76,54,76,83,66,63,62,82,58,49,56,59,51,51,54,52,52,66,75,52,69,40,86,78,49,52,60,40,49,20,46,46,36,45,67,34,84,86,72,54,39,54,64,56,40,53,55,52,68,68,37,71,74,68,74,62,67,88,70,71,97,45,73,67,57,56,50,51,49,49,48,48,53,54,46,32,53,49,28,48,75,73,66,40,53,70,62,22,52,55,49,49,52,51,50,52,56,55,50,54,71,69,67,41,60,87,70,53,76,79,66,89,68,96,74,85,69,66,67,62,56,64,50,62,75,66,60,76,78,82,83,86,80,94,79,91,82,93,76,86,92,78,75,61,67,64,54,54,52,48,51,51,34,65,75,67,72,56,81,85,76,78,82,80,84,76,89,129

Secondary structure (DSSP, 8-state):
--PPPPPP---------------------------PPPPS---TTSS----------HHHHHHHHHHHHHHHHHHHHHHHT----------------------------PPPHHHHHHHHHHT-TTT--------PPP---HHHHHHHHHHHHHTT---HHHHHHHHHHHHHS--GGGSSS-SSPP-------SHHHHHHHHHHHTSHHHH-HHHH-HHHHHHHHHHHHHTT-HHHHHHHHHHHHHTSS--HHHHHHHHHHHHHHHHHHH-HHHHHHHHHHHHHHHHHTT--GGGTHHHHHHHHHHHHHTTTTS----HHHHHHHHHHHHHH--TTTHHHHHHHHHT-SSS---HHHHHHHH-TTTT---SSS-HHHHHHHHHHHHHHHHHHHTT-HHHHHHHHHHHHHHHHHH--HHHHTT---S---HHHHHHHHHH--------------SSSHHHHHHHHHHHTT-----------

Mean predicted aligned error: 18.36 Å

Organism: Chaetomium globosum (strain ATCC 6205 / CBS 148.51 / DSM 1962 / NBRC 6347 / NRRL 1970) (NCBI:txid306901)

Foldseek 3Di:
DDDDDDDDDDDDDDDDDDDDDDDDDDDDDDDDDDDDDDDPDPPPPPDDPDDPDDPQPPVNVVVVVVVVVVVVVVVCCVVVVDDDDDDDDDDDDDDDDDDDDDDDDPDDPDPDVVVVVVVVVCPPPVNPPPDPDDPDPDPCDLVNLVVVLVVCLVVVVDDLVVLLVSLVVQLPPPPPPPPDDDDDDPLSLRPLSCSLVSVVVSCVVVVVLVVVPSLVVLSSLLSNLLNCVSNVVVVSLVVSLLCCVPPPPPPLVSSLSSLQSNLVSCCSPVNLQSSLVSLLVVVVSCVVSVHQLLSSVNNLLNSLVVCLVCLVPDDQPDLVSLVVSLVSLVSNPDPSSLLSNQSSLCSRRPHRDNVSLLVLLVDPVNLPPPDQPDPSLVSNLVSLVSSLVSCVVVVVNVSSVVSLCSSLVSVLVNLPVVSVVVDPDDDPPPVVVVVVVLPPDDDDDDDDDDDDDDPNVVVSVVVVCSNVVHDDDDPDDDDD

Nearest PDB structures (foldseek):
  5o01-assembly2_B  TM=3.639E-01  e=3.118E-03  Prosthecobacter vanneervenii
  8rsv-assembly2_B  TM=3.510E-01  e=1.036E-01  Bacillus phage phi3T
  9dze-assembly1_S  TM=3.382E-01  e=2.938E-01  synthetic construct
  8q9t-assembly1_E  TM=2.530E-01  e=2.385E-01  Saccharomyces cerevisiae
  8rte-assembly1_A  TM=2.786E-01  e=1.693E+00  Bacillus phage phi105

Sequence (480 aa):
MHMRKPAAVGVSLQRTRYLNAPSLSTALPGDARMHKTRPLGSLRDIFPRIHQPLPMNQRESQRLLENIKTSFRLQLDREHGWVPPASTTVPRQANSTPAQHKTASAHPILPRATDRHVHAVLNNPLFSHATPTVPGPPQKSLAAHEAIFKKAVSRGLMNLTTAHGFLIHVASVPSQTSALTANPPPRRVLPTIGAGLLVLQWLRSSGQERDFEFLSNRKFVKALLPFLVTEGLDDVLWLWLKRLLRDTGPDYVLARHLLRDFVAERCSGRGLEAAFATILEADNVVKEMELPASILEGAWSWLAHEATTQAGEHNKLPAQLYDPFIAVGRRLRRRSTTLEMALVNLHHPVDPSPSLAVELLSSRKNWKIKGVLDADILDLYRLGIDTVRYLIQARNTEEASRLLDVVARNMRLYANPKRLTSFRGPNTYLIPVLRSSLDGTDTRGNASGRLPPSNLVPLASALVCILSGGVISEPRAGLR

Radius of gyration: 36.45 Å; Cα contacts (8 Å, |Δi|>4): 271; chains: 1; bounding box: 79×88×113 Å